Protein AF-0000000074344058 (afdb_homodimer)

InterPro domains:
  IPR011335 Restriction endonuclease type II-like [SSF52980] (66-265)
  IPR011604 PD-(D/E)XK endonuclease-like domain superfamily [G3DSA:3.90.320.10] (66-268)
  IPR017482 Lambda-type exonuclease [TIGR03033] (66-222)
  IPR019080 YqaJ viral recombinase [PF09588] (71-211)
  IPR051703 NF-kappa-B Signaling Regulator [PTHR46609] (38-300)

Sequence (620 aa):
MANACITTLRSIPHKRPTFHFKKQKTFQLNFFKSLHDAQSTSLASHSQKPLTFTLKSQLSPSDAPSQRSEEWFALRRDKLTTSTFSTALGFWKGDRRYELWREKVFLSDTGPTIAPASMQAMEWGVNNEAKAIETYKSVTGREVSSLGFATHSETKYDWVGASPDGLLGSVPNLGILEVKCPYNKGKPELALPWTNMPYYYMPQVQGQMEIMDRDWVDLYCWTLNGSTIFRVCRDRGYWDLIHGILREFWWENVVPAREALAIGSEEEVKKYEPTSIHKQTGLVIRKSMELASGSKLLCREIAGHVEFFRMANACITTLRSIPHKRPTFHFKKQKTFQLNFFKSLHDAQSTSLASHSQKPLTFTLKSQLSPSDAPSQRSEEWFALRRDKLTTSTFSTALGFWKGDRRYELWREKVFLSDTGPTIAPASMQAMEWGVNNEAKAIETYKSVTGREVSSLGFATHSETKYDWVGASPDGLLGSVPNLGILEVKCPYNKGKPELALPWTNMPYYYMPQVQGQMEIMDRDWVDLYCWTLNGSTIFRVCRDRGYWDLIHGILREFWWENVVPAREALAIGSEEEVKKYEPTSIHKQTGLVIRKSMELASGSKLLCREIAGHVEFFR

Foldseek 3Di:
DDDDCPDDPDDDDDDDDDPDDDDDDDDDDDDDDDDDDDDPPPPVPPPPPPPPPPVPLPPPLVPFDAAPDPVLVVLPLQAAEQVCLLQCQLVDDDCSVLVVLCCSAVVDDDDPPDDPLVVVFVVQCVVCLVVQVVVVCVQVVWDWAAGHKFAASDPVRRRYIYGFSTWTDDPPQIETEHEHEGCPSVPLVPDDEDPFFDLSCQSSRLVVCRRNVHFWYWYWYDGPFWIWTWIAGHDVVLCVVSVVSSCCSCVQARVVLNVCVVVPNNVVSVVRRDDSHDPCSVVSSVVSVVRRRVIDTQWITGPRDIDGDD/DDDDPPPPDDDDDDDPPPDDDDDDDDPDPDDDDDPDDDDPPVPPPPPPPPPPCPVPQPPPLVPFDAAPDPVLVVLPLQAAEQVCLLQCQLVDDDCSVLVVLCCSAVVDDDDPPDDPLVVVFVVQCVVCLVVQVVVVCVQVVWDWAAGHKFAASDPVRRRYIYGFSTWTDDPPQIETEHEHEGCPSVPLVPDDEDPFFDLSCVSSRLVVCRRNVHFWYWYWYDGPFWIWTWIAGHDVVLCVVSVVSSCCSCVQARVVLNVCVVVPNNVVNVVRRDDSHDPCSVVSSVVSVVRRRVIDTQWITGPRDIDGDD

pLDDT: mean 77.15, std 28.72, range [15.04, 98.75]

Structure (mmCIF, N/CA/C/O backbone):
data_AF-0000000074344058-model_v1
#
loop_
_entity.id
_entity.type
_entity.pdbx_description
1 polymer 'Restriction endonuclease, type II-like superfamily protein'
#
loop_
_atom_site.group_PDB
_atom_site.id
_atom_site.type_symbol
_atom_site.label_atom_id
_atom_site.label_alt_id
_atom_site.label_comp_id
_atom_site.label_asym_id
_atom_site.label_entity_id
_atom_site.label_seq_id
_atom_site.pdbx_PDB_ins_code
_atom_site.Cartn_x
_atom_site.Cartn_y
_atom_site.Cartn_z
_atom_site.occupancy
_atom_site.B_iso_or_equiv
_atom_site.auth_seq_id
_atom_site.auth_comp_id
_atom_site.auth_asym_id
_atom_site.auth_atom_id
_atom_site.pdbx_PDB_model_num
ATOM 1 N N . MET A 1 1 ? 44.878 12.292 -34.451 1 18.34 1 MET A N 1
ATOM 2 C CA . MET A 1 1 ? 45.223 13.621 -34.946 1 18.34 1 MET A CA 1
ATOM 3 C C . MET A 1 1 ? 43.975 14.482 -35.108 1 18.34 1 MET A C 1
ATOM 5 O O . MET A 1 1 ? 44.051 15.606 -35.609 1 18.34 1 MET A O 1
ATOM 9 N N . ALA A 1 2 ? 42.728 13.895 -35.134 1 18.69 2 ALA A N 1
ATOM 10 C CA . ALA A 1 2 ? 41.764 14.697 -35.882 1 18.69 2 ALA A CA 1
ATOM 11 C C . ALA A 1 2 ? 41.572 16.067 -35.237 1 18.69 2 ALA A C 1
ATOM 13 O O . ALA A 1 2 ? 41.878 16.252 -34.057 1 18.69 2 ALA A O 1
ATOM 14 N N . ASN A 1 3 ? 40.761 16.895 -36.013 1 18.1 3 ASN A N 1
ATOM 15 C CA . ASN A 1 3 ? 40.447 18.256 -36.436 1 18.1 3 ASN A CA 1
ATOM 16 C C . ASN A 1 3 ? 39.685 19.017 -35.355 1 18.1 3 ASN A C 1
ATOM 18 O O . ASN A 1 3 ? 38.828 18.448 -34.676 1 18.1 3 ASN A O 1
ATOM 22 N N . ALA A 1 4 ? 40.078 20.317 -35.085 1 19.55 4 ALA A N 1
ATOM 23 C CA . ALA A 1 4 ? 40.151 21.585 -34.364 1 19.55 4 ALA A CA 1
ATOM 24 C C . ALA A 1 4 ? 38.878 22.403 -34.563 1 19.55 4 ALA A C 1
ATOM 26 O O . ALA A 1 4 ? 38.84 23.592 -34.24 1 19.55 4 ALA A O 1
ATOM 27 N N . CYS A 1 5 ? 37.643 21.744 -34.891 1 18.83 5 CYS A N 1
ATOM 28 C CA . CYS A 1 5 ? 36.773 22.703 -35.563 1 18.83 5 CYS A CA 1
ATOM 29 C C . CYS A 1 5 ? 36.374 23.831 -34.619 1 18.83 5 CYS A C 1
ATOM 31 O O . CYS A 1 5 ? 35.726 23.593 -33.599 1 18.83 5 CYS A O 1
ATOM 33 N N . ILE A 1 6 ? 36.988 25.062 -34.692 1 18.71 6 ILE A N 1
ATOM 34 C CA . ILE A 1 6 ? 37.085 26.333 -33.981 1 18.71 6 ILE A CA 1
ATOM 35 C C . ILE A 1 6 ? 35.843 27.177 -34.26 1 18.71 6 ILE A C 1
ATOM 37 O O . ILE A 1 6 ? 35.842 28.387 -34.024 1 18.71 6 ILE A O 1
ATOM 41 N N . THR A 1 7 ? 34.608 26.553 -34.561 1 17.91 7 THR A N 1
ATOM 42 C CA . THR A 1 7 ? 33.783 27.547 -35.239 1 17.91 7 THR A CA 1
ATOM 43 C C . THR A 1 7 ? 33.549 28.758 -34.34 1 17.91 7 THR A C 1
ATOM 45 O O . THR A 1 7 ? 33.299 28.61 -33.142 1 17.91 7 THR A O 1
ATOM 48 N N . THR A 1 8 ? 33.689 29.982 -34.884 1 17.56 8 THR A N 1
ATOM 49 C CA . THR A 1 8 ? 33.87 31.411 -34.653 1 17.56 8 THR A CA 1
ATOM 50 C C . THR A 1 8 ? 32.537 32.079 -34.325 1 17.56 8 THR A C 1
ATOM 52 O O . THR A 1 8 ? 32.476 33.296 -34.137 1 17.56 8 THR A O 1
ATOM 55 N N . LEU A 1 9 ? 31.446 31.398 -33.892 1 19.05 9 LEU A N 1
ATOM 56 C CA . LEU A 1 9 ? 30.284 32.236 -34.166 1 19.05 9 LEU A CA 1
ATOM 57 C C . LEU A 1 9 ? 30.445 33.613 -33.531 1 19.05 9 LEU A C 1
ATOM 59 O O . LEU A 1 9 ? 30.933 33.728 -32.404 1 19.05 9 LEU A O 1
ATOM 63 N N . ARG A 1 10 ? 30.047 34.606 -34.346 1 16.41 10 ARG A N 1
ATOM 64 C CA . ARG A 1 10 ? 30.07 36.054 -34.523 1 16.41 10 ARG A CA 1
ATOM 65 C C . ARG A 1 10 ? 29.312 36.755 -33.402 1 16.41 10 ARG A C 1
ATOM 67 O O . ARG A 1 10 ? 28.372 36.194 -32.835 1 16.41 10 ARG A O 1
ATOM 74 N N . SER A 1 11 ? 29.624 38.109 -33.119 1 16.96 11 SER A N 1
ATOM 75 C CA . SER A 1 11 ? 29.749 39.157 -32.111 1 16.96 11 SER A CA 1
ATOM 76 C C . SER A 1 11 ? 28.468 39.977 -32.005 1 16.96 11 SER A C 1
ATOM 78 O O . SER A 1 11 ? 28.312 40.779 -31.081 1 16.96 11 SER A O 1
ATOM 80 N N . ILE A 1 12 ? 27.234 39.533 -32.612 1 18.64 12 ILE A N 1
ATOM 81 C CA . ILE A 1 12 ? 26.662 40.821 -32.989 1 18.64 12 ILE A CA 1
ATOM 82 C C . ILE A 1 12 ? 26.446 41.675 -31.741 1 18.64 12 ILE A C 1
ATOM 84 O O . ILE A 1 12 ? 26.048 41.163 -30.692 1 18.64 12 ILE A O 1
ATOM 88 N N . PRO A 1 13 ? 26.158 43.016 -32.113 1 16.94 13 PRO A N 1
ATOM 89 C CA . PRO A 1 13 ? 26.463 44.31 -31.499 1 16.94 13 PRO A CA 1
ATOM 90 C C . PRO A 1 13 ? 25.543 44.637 -30.325 1 16.94 13 PRO A C 1
ATOM 92 O O . PRO A 1 13 ? 24.562 43.928 -30.088 1 16.94 13 PRO A O 1
ATOM 95 N N . HIS A 1 14 ? 24.936 45.879 -30.394 1 15.71 14 HIS A N 1
ATOM 96 C CA . HIS A 1 14 ? 25.256 47.124 -29.703 1 15.71 14 HIS A CA 1
ATOM 97 C C . HIS A 1 14 ? 24.227 47.434 -28.621 1 15.71 14 HIS A C 1
ATOM 99 O O . HIS A 1 14 ? 24.588 47.691 -27.471 1 15.71 14 HIS A O 1
ATOM 105 N N . LYS A 1 15 ? 22.933 47.873 -29.111 1 16.17 15 LYS A N 1
ATOM 106 C CA . LYS A 1 15 ? 22.572 49.251 -28.789 1 16.17 15 LYS A CA 1
ATOM 107 C C . LYS A 1 15 ? 21.937 49.343 -27.405 1 16.17 15 LYS A C 1
ATOM 109 O O . LYS A 1 15 ? 21.017 48.587 -27.086 1 16.17 15 LYS A O 1
ATOM 114 N N . ARG A 1 16 ? 22.394 50.323 -26.544 1 17.18 16 ARG A N 1
ATOM 115 C CA . ARG A 1 16 ? 22.398 50.6 -25.111 1 17.18 16 ARG A CA 1
ATOM 116 C C . ARG A 1 16 ? 21.078 51.224 -24.671 1 17.18 16 ARG A C 1
ATOM 118 O O . ARG A 1 16 ? 20.609 50.977 -23.558 1 17.18 16 ARG A O 1
ATOM 125 N N . PRO A 1 17 ? 20.19 51.942 -25.609 1 17.76 17 PRO A N 1
ATOM 126 C CA . PRO A 1 17 ? 20.227 53.319 -25.111 1 17.76 17 PRO A CA 1
ATOM 127 C C . PRO A 1 17 ? 19.507 53.483 -23.775 1 17.76 17 PRO A C 1
ATOM 129 O O . PRO A 1 17 ? 18.826 52.56 -23.319 1 17.76 17 PRO A O 1
ATOM 132 N N . THR A 1 18 ? 18.455 54.555 -23.767 1 16.47 18 THR A N 1
ATOM 133 C CA . THR A 1 18 ? 18.285 55.86 -23.137 1 16.47 18 THR A CA 1
ATOM 134 C C . THR A 1 18 ? 17.341 55.765 -21.942 1 16.47 18 THR A C 1
ATOM 136 O O . THR A 1 18 ? 16.267 55.167 -22.039 1 16.47 18 THR A O 1
ATOM 139 N N . PHE A 1 19 ? 17.787 56.106 -20.715 1 17.81 19 PHE A N 1
ATOM 140 C CA . PHE A 1 19 ? 17.407 56.095 -19.307 1 17.81 19 PHE A CA 1
ATOM 141 C C . PHE A 1 19 ? 16.401 57.199 -19.009 1 17.81 19 PHE A C 1
ATOM 143 O O . PHE A 1 19 ? 15.964 57.356 -17.867 1 17.81 19 PHE A O 1
ATOM 150 N N . HIS A 1 20 ? 15.708 57.803 -19.999 1 16.42 20 HIS A N 1
ATOM 151 C CA . HIS A 1 20 ? 15.408 59.16 -19.556 1 16.42 20 HIS A CA 1
ATOM 152 C C . HIS A 1 20 ? 14.565 59.151 -18.285 1 16.42 20 HIS A C 1
ATOM 154 O O . HIS A 1 20 ? 13.829 58.195 -18.03 1 16.42 20 HIS A O 1
ATOM 160 N N . PHE A 1 21 ? 14.677 60.377 -17.444 1 15.61 21 PHE A N 1
ATOM 161 C CA . PHE A 1 21 ? 14.767 61.013 -16.135 1 15.61 21 PHE A CA 1
ATOM 162 C C . PHE A 1 21 ? 13.38 61.236 -15.544 1 15.61 21 PHE A C 1
ATOM 164 O O . PHE A 1 21 ? 13.123 60.87 -14.396 1 15.61 21 PHE A O 1
ATOM 171 N N . LYS A 1 22 ? 12.609 62.275 -16.149 1 16.04 22 LYS A N 1
ATOM 172 C CA . LYS A 1 22 ? 12.472 63.522 -15.402 1 16.04 22 LYS A CA 1
ATOM 173 C C . LYS A 1 22 ? 11.244 63.487 -14.496 1 16.04 22 LYS A C 1
ATOM 175 O O . LYS A 1 22 ? 11.021 64.41 -13.709 1 16.04 22 LYS A O 1
ATOM 180 N N . LYS A 1 23 ? 10.317 62.568 -14.458 1 17.45 23 LYS A N 1
ATOM 181 C CA . LYS A 1 23 ? 9.081 63.304 -14.207 1 17.45 23 LYS A CA 1
ATOM 182 C C . LYS A 1 23 ? 9.04 63.84 -12.779 1 17.45 23 LYS A C 1
ATOM 184 O O . LYS A 1 23 ? 9.148 63.073 -11.82 1 17.45 23 LYS A O 1
ATOM 189 N N . GLN A 1 24 ? 9.209 65.158 -12.609 1 16.38 24 GLN A N 1
ATOM 190 C CA . GLN A 1 24 ? 9.349 66.048 -11.461 1 16.38 24 GLN A CA 1
ATOM 191 C C . GLN A 1 24 ? 8.051 66.125 -10.663 1 16.38 24 GLN A C 1
ATOM 193 O O . GLN A 1 24 ? 8.047 66.576 -9.516 1 16.38 24 GLN A O 1
ATOM 198 N N . LYS A 1 25 ? 6.899 65.894 -11.181 1 18.42 25 LYS A N 1
ATOM 199 C CA . LYS A 1 25 ? 5.956 66.909 -10.719 1 18.42 25 LYS A CA 1
ATOM 200 C C . LYS A 1 25 ? 5.753 66.825 -9.209 1 18.42 25 LYS A C 1
ATOM 202 O O . LYS A 1 25 ? 5.399 65.769 -8.683 1 18.42 25 LYS A O 1
ATOM 207 N N . THR A 1 26 ? 6.152 67.866 -8.45 1 16.56 26 THR A N 1
ATOM 208 C CA . THR A 1 26 ? 6.387 68.252 -7.063 1 16.56 26 THR A CA 1
ATOM 209 C C . THR A 1 26 ? 5.071 68.325 -6.292 1 16.56 26 THR A C 1
ATOM 211 O O . THR A 1 26 ? 5.006 67.93 -5.126 1 16.56 26 THR A O 1
ATOM 214 N N . PHE A 1 27 ? 3.998 68.998 -6.867 1 15.88 27 PHE A N 1
ATOM 215 C CA . PHE A 1 27 ? 3.596 70.159 -6.082 1 15.88 27 PHE A CA 1
ATOM 216 C C . PHE A 1 27 ? 3.072 69.734 -4.716 1 15.88 27 PHE A C 1
ATOM 218 O O . PHE A 1 27 ? 2.716 68.571 -4.516 1 15.88 27 PHE A O 1
ATOM 225 N N . GLN A 1 28 ? 1.839 70.367 -4.323 1 16.17 28 GLN A N 1
ATOM 226 C CA . GLN A 1 28 ? 1.479 71.358 -3.315 1 16.17 28 GLN A CA 1
ATOM 227 C C . GLN A 1 28 ? 0.996 70.687 -2.032 1 16.17 28 GLN A C 1
ATOM 229 O O . GLN A 1 28 ? 0.279 69.685 -2.081 1 16.17 28 GLN A O 1
ATOM 234 N N . LEU A 1 29 ? 1.221 71.351 -0.89 1 15.81 29 LEU A N 1
ATOM 235 C CA . LEU A 1 29 ? 1.558 71.292 0.528 1 15.81 29 LEU A CA 1
ATOM 236 C C . LEU A 1 29 ? 0.325 70.976 1.367 1 15.81 29 LEU A C 1
ATOM 238 O O . LEU A 1 29 ? 0.351 70.065 2.198 1 15.81 29 LEU A O 1
ATOM 242 N N . ASN A 1 30 ? -0.511 72.062 1.791 1 15.98 30 ASN A N 1
ATOM 243 C CA . ASN A 1 30 ? -0.362 72.563 3.153 1 15.98 30 ASN A CA 1
ATOM 244 C C . ASN A 1 30 ? -1.349 71.895 4.107 1 15.98 30 ASN A C 1
ATOM 246 O O . ASN A 1 30 ? -0.975 71.488 5.208 1 15.98 30 ASN A O 1
ATOM 250 N N . PHE A 1 31 ? -2.706 72.286 3.99 1 18.56 31 PHE A N 1
ATOM 251 C CA . PHE A 1 31 ? -3.362 72.985 5.09 1 18.56 31 PHE A CA 1
ATOM 252 C C . PHE A 1 31 ? -3.706 72.019 6.217 1 18.56 31 PHE A C 1
ATOM 254 O O . PHE A 1 31 ? -4.267 70.949 5.974 1 18.56 31 PHE A O 1
ATOM 261 N N . PHE A 1 32 ? -3.321 72.339 7.53 1 17.6 32 PHE A N 1
ATOM 262 C CA . PHE A 1 32 ? -3.084 71.83 8.875 1 17.6 32 PHE A CA 1
ATOM 263 C C . PHE A 1 32 ? -4.4 71.616 9.613 1 17.6 32 PHE A C 1
ATOM 265 O O . PHE A 1 32 ? -4.409 71.159 10.758 1 17.6 32 PHE A O 1
ATOM 272 N N . LYS A 1 33 ? -5.551 72.016 9.082 1 19.62 33 LYS A N 1
ATOM 273 C CA . LYS A 1 33 ? -6.311 72.541 10.213 1 19.62 33 LYS A CA 1
ATOM 274 C C . LYS A 1 33 ? -6.47 71.488 11.306 1 19.62 33 LYS A C 1
ATOM 276 O O . LYS A 1 33 ? -6.775 70.329 11.019 1 19.62 33 LYS A O 1
ATOM 281 N N . SER A 1 34 ? -6.231 71.84 12.674 1 17.32 34 SER A N 1
ATOM 282 C CA . SER A 1 34 ? -5.885 71.349 14.004 1 17.32 34 SER A CA 1
ATOM 283 C C . SER A 1 34 ? -7.03 70.547 14.613 1 17.32 34 SER A C 1
ATOM 285 O O . SER A 1 34 ? -6.813 69.469 15.17 1 17.32 34 SER A O 1
ATOM 287 N N . LEU A 1 35 ? -8.271 71.125 14.759 1 20.23 35 LEU A N 1
ATOM 288 C CA . LEU A 1 35 ? -8.734 71.266 16.135 1 20.23 35 LEU A CA 1
ATOM 289 C C . LEU A 1 35 ? -9.028 69.903 16.753 1 20.23 35 LEU A C 1
ATOM 291 O O . LEU A 1 35 ? -9.402 68.964 16.046 1 20.23 35 LEU A O 1
ATOM 295 N N . HIS A 1 36 ? -8.879 69.769 18.206 1 18.52 36 HIS A N 1
ATOM 296 C CA . HIS A 1 36 ? -8.514 68.976 19.374 1 18.52 36 HIS A CA 1
ATOM 297 C C . HIS A 1 36 ? -9.641 68.029 19.771 1 18.52 36 HIS A C 1
ATOM 299 O O . HIS A 1 36 ? -9.414 66.832 19.965 1 18.52 36 HIS A O 1
ATOM 305 N N . ASP A 1 37 ? -10.727 68.57 20.358 1 21.77 37 ASP A N 1
ATOM 306 C CA . ASP A 1 37 ? -10.959 68.283 21.77 1 21.77 37 ASP A CA 1
ATOM 307 C C . ASP A 1 37 ? -11.776 67.005 21.944 1 21.77 37 ASP A C 1
ATOM 309 O O . ASP A 1 37 ? -12.116 66.626 23.067 1 21.77 37 ASP A O 1
ATOM 313 N N . ALA A 1 38 ? -12.294 66.418 20.954 1 21.2 38 ALA A N 1
ATOM 314 C CA . ALA A 1 38 ? -13.528 65.772 21.391 1 21.2 38 ALA A CA 1
ATOM 315 C C . ALA A 1 38 ? -13.249 64.723 22.463 1 21.2 38 ALA A C 1
ATOM 317 O O . ALA A 1 38 ? -12.223 64.039 22.419 1 21.2 38 ALA A O 1
ATOM 318 N N . GLN A 1 39 ? -14.065 64.757 23.594 1 24.3 39 GLN A N 1
ATOM 319 C CA . GLN A 1 39 ? -14.256 64.105 24.885 1 24.3 39 GLN A CA 1
ATOM 320 C C . GLN A 1 39 ? -14.345 62.59 24.728 1 24.3 39 GLN A C 1
ATOM 322 O O . GLN A 1 39 ? -15.088 62.091 23.881 1 24.3 39 GLN A O 1
ATOM 327 N N . SER A 1 40 ? -13.278 61.855 25.1 1 22.46 40 SER A N 1
ATOM 328 C CA . SER A 1 40 ? -13.049 60.414 25.083 1 22.46 40 SER A CA 1
ATOM 329 C C . SER A 1 40 ? -14.039 59.687 25.987 1 22.46 40 SER A C 1
ATOM 331 O O . SER A 1 40 ? -13.961 59.792 27.213 1 22.46 40 SER A O 1
ATOM 333 N N . THR A 1 41 ? -15.367 59.879 25.74 1 25.51 41 THR A N 1
ATOM 334 C CA . THR A 1 41 ? -16.162 59.084 26.67 1 25.51 41 THR A CA 1
ATOM 335 C C . THR A 1 41 ? -15.678 57.637 26.695 1 25.51 41 THR A C 1
ATOM 337 O O . THR A 1 41 ? -15.445 57.036 25.644 1 25.51 41 THR A O 1
ATOM 340 N N . SER A 1 42 ? -14.964 57.27 27.775 1 23.47 42 SER A N 1
ATOM 341 C CA . SER A 1 42 ? -14.395 55.984 28.166 1 23.47 42 SER A CA 1
ATOM 342 C C . SER A 1 42 ? -15.45 54.884 28.145 1 23.47 42 SER A C 1
ATOM 344 O O . SER A 1 42 ? -16.385 54.898 28.948 1 23.47 42 SER A O 1
ATOM 346 N N . LEU A 1 43 ? -16.153 54.648 26.998 1 25.47 43 LEU A N 1
ATOM 347 C CA . LEU A 1 43 ? -17.047 53.51 27.181 1 25.47 43 LEU A CA 1
ATOM 348 C C . LEU A 1 43 ? -16.277 52.283 27.656 1 25.47 43 LEU A C 1
ATOM 350 O O . LEU A 1 43 ? -15.307 51.868 27.017 1 25.47 43 LEU A O 1
ATOM 354 N N . ALA A 1 44 ? -16.277 52.041 28.995 1 28.09 44 ALA A N 1
ATOM 355 C CA . ALA A 1 44 ? -15.793 50.832 29.657 1 28.09 44 ALA A CA 1
ATOM 356 C C . ALA A 1 44 ? -16.315 49.579 28.96 1 28.09 44 ALA A C 1
ATOM 358 O O . ALA A 1 44 ? -17.524 49.337 28.927 1 28.09 44 ALA A O 1
ATOM 359 N N . SER A 1 45 ? -15.728 49.303 27.765 1 28.39 45 SER A N 1
ATOM 360 C CA . SER A 1 45 ? -16.105 48.043 27.133 1 28.39 45 SER A CA 1
ATOM 361 C C . SER A 1 45 ? -15.942 46.871 28.095 1 28.39 45 SER A C 1
ATOM 363 O O . SER A 1 45 ? -14.873 46.685 28.679 1 28.39 45 SER A O 1
ATOM 365 N N . HIS A 1 46 ? -16.976 46.582 28.785 1 31.78 46 HIS A N 1
ATOM 366 C CA . HIS A 1 46 ? -17.039 45.331 29.532 1 31.78 46 HIS A CA 1
ATOM 367 C C . HIS A 1 46 ? -16.557 44.158 28.685 1 31.78 46 HIS A C 1
ATOM 369 O O . HIS A 1 46 ? -17.075 43.922 27.591 1 31.78 46 HIS A O 1
ATOM 375 N N . SER A 1 47 ? -15.298 43.899 28.821 1 28.86 47 SER A N 1
ATOM 376 C CA . SER A 1 47 ? -14.688 42.72 28.216 1 28.86 47 SER A CA 1
ATOM 377 C C . SER A 1 47 ? -15.436 41.449 28.603 1 28.86 47 SER A C 1
ATOM 379 O O . SER A 1 47 ? -15.47 41.075 29.777 1 28.86 47 SER A O 1
ATOM 381 N N . GLN A 1 48 ? -16.624 41.221 28.115 1 29.79 48 GLN A N 1
ATOM 382 C CA . GLN A 1 48 ? -17.143 39.868 28.292 1 29.79 48 GLN A CA 1
ATOM 383 C C . GLN A 1 48 ? -16.071 38.825 27.99 1 29.79 48 GLN A C 1
ATOM 385 O O . GLN A 1 48 ? -15.383 38.91 26.971 1 29.79 48 GLN A O 1
ATOM 390 N N . LYS A 1 49 ? -15.631 38.2 29.109 1 33 49 LYS A N 1
ATOM 391 C CA . LYS A 1 49 ? -14.725 37.063 28.979 1 33 49 LYS A CA 1
ATOM 392 C C . LYS A 1 49 ? -15.235 36.069 27.939 1 33 49 LYS A C 1
ATOM 394 O O . LYS A 1 49 ? -16.395 35.653 27.986 1 33 49 LYS A O 1
ATOM 399 N N . PRO A 1 50 ? -14.62 36.194 26.768 1 30.8 50 PRO A N 1
ATOM 400 C CA . PRO A 1 50 ? -15.072 35.127 25.872 1 30.8 50 PRO A CA 1
ATOM 401 C C . PRO A 1 50 ? -15.127 33.764 26.558 1 30.8 50 PRO A C 1
ATOM 403 O O . PRO A 1 50 ? -14.234 33.426 27.34 1 30.8 50 PRO A O 1
ATOM 406 N N . LEU A 1 51 ? -16.305 33.298 26.912 1 31.49 51 LEU A N 1
ATOM 407 C CA . LEU A 1 51 ? -16.448 31.897 27.294 1 31.49 51 LEU A CA 1
ATOM 408 C C . LEU A 1 51 ? -15.64 30.996 26.366 1 31.49 51 LEU A C 1
ATOM 410 O O . LEU A 1 51 ? -15.963 30.866 25.183 1 31.49 51 LEU A O 1
ATOM 414 N N . THR A 1 52 ? -14.373 31.007 26.634 1 30.7 52 THR A N 1
ATOM 415 C CA . THR A 1 52 ? -13.621 29.962 25.948 1 30.7 52 THR A CA 1
ATOM 416 C C . THR A 1 52 ? -14.281 28.601 26.149 1 30.7 52 THR A C 1
ATOM 418 O O . THR A 1 52 ? -14.294 28.07 27.261 1 30.7 52 THR A O 1
ATOM 421 N N . PHE A 1 53 ? -15.429 28.378 25.597 1 29.81 53 PHE A N 1
ATOM 422 C CA . PHE A 1 53 ? -15.842 26.986 25.458 1 29.81 53 PHE A CA 1
ATOM 423 C C . PHE A 1 53 ? -14.667 26.113 25.035 1 29.81 53 PHE A C 1
ATOM 425 O O . PHE A 1 53 ? -14.223 26.173 23.886 1 29.81 53 PHE A O 1
ATOM 432 N N . THR A 1 54 ? -13.794 25.941 25.99 1 33.06 54 THR A N 1
ATOM 433 C CA . THR A 1 54 ? -12.878 24.835 25.737 1 33.06 54 THR A CA 1
ATOM 434 C C . THR A 1 54 ? -13.645 23.574 25.349 1 33.06 54 THR A C 1
ATOM 436 O O . THR A 1 54 ? -14.335 22.98 26.18 1 33.06 54 THR A O 1
ATOM 439 N N . LEU A 1 55 ? -14.356 23.617 24.315 1 30.35 55 LEU A N 1
ATOM 440 C CA . LEU A 1 55 ? -14.839 22.336 23.812 1 30.35 55 LEU A CA 1
ATOM 441 C C . LEU A 1 55 ? -13.759 21.265 23.925 1 30.35 55 LEU A C 1
ATOM 443 O O . LEU A 1 55 ? -12.718 21.356 23.271 1 30.35 55 LEU A O 1
ATOM 447 N N . LYS A 1 56 ? -13.745 20.658 25.121 1 34.22 56 LYS A N 1
ATOM 448 C CA . LYS A 1 56 ? -12.949 19.455 25.348 1 34.22 56 LYS A CA 1
ATOM 449 C C . LYS A 1 56 ? -13.135 18.451 24.214 1 34.22 56 LYS A C 1
ATOM 451 O O . LYS A 1 56 ? -14.261 18.052 23.91 1 34.22 56 LYS A O 1
ATOM 456 N N . SER A 1 57 ? -12.42 18.593 23.182 1 39.9 57 SER A N 1
ATOM 457 C CA . SER A 1 57 ? -12.348 17.375 22.381 1 39.9 57 SER A CA 1
ATOM 458 C C . SER A 1 57 ? -12.52 16.133 23.249 1 39.9 57 SER A C 1
ATOM 460 O O . SER A 1 57 ? -11.808 15.958 24.239 1 39.9 57 SER A O 1
ATOM 462 N N . GLN A 1 58 ? -13.642 15.78 23.658 1 42.22 58 GLN A N 1
ATOM 463 C CA . GLN A 1 58 ? -13.886 14.563 24.423 1 42.22 58 GLN A CA 1
ATOM 464 C C . GLN A 1 58 ? -13.194 13.362 23.784 1 42.22 58 GLN A C 1
ATOM 466 O O . GLN A 1 58 ? -13.825 12.588 23.062 1 42.22 58 GLN A O 1
ATOM 471 N N . LEU A 1 59 ? -11.999 13.511 23.248 1 44.58 59 LEU A N 1
ATOM 472 C CA . LEU A 1 59 ? -11.305 12.297 22.833 1 44.58 59 LEU A CA 1
ATOM 473 C C . LEU A 1 59 ? -11.101 11.356 24.016 1 44.58 59 LEU A C 1
ATOM 475 O O . LEU A 1 59 ? -10.342 11.665 24.937 1 44.58 59 LEU A O 1
ATOM 479 N N . SER A 1 60 ? -12.065 10.875 24.652 1 43.57 60 SER A N 1
ATOM 480 C CA . SER A 1 60 ? -11.631 9.866 25.613 1 43.57 60 SER A CA 1
ATOM 481 C C . SER A 1 60 ? -10.744 8.817 24.951 1 43.57 60 SER A C 1
ATOM 483 O O . SER A 1 60 ? -11.149 8.179 23.977 1 43.57 60 SER A O 1
ATOM 485 N N . PRO A 1 61 ? -9.413 8.996 24.91 1 50.24 61 PRO A N 1
ATOM 486 C CA . PRO A 1 61 ? -8.409 8.039 24.44 1 50.24 61 PRO A CA 1
ATOM 487 C C . PRO A 1 61 ? -8.86 6.588 24.593 1 50.24 61 PRO A C 1
ATOM 489 O O . PRO A 1 61 ? -8.513 5.739 23.767 1 50.24 61 PRO A O 1
ATOM 492 N N . SER A 1 62 ? -9.542 6.325 25.657 1 50.15 62 SER A N 1
ATOM 493 C CA . SER A 1 62 ? -9.785 4.95 26.078 1 50.15 62 SER A CA 1
ATOM 494 C C . SER A 1 62 ? -10.666 4.211 25.075 1 50.15 62 SER A C 1
ATOM 496 O O . SER A 1 62 ? -10.548 2.995 24.915 1 50.15 62 SER A O 1
ATOM 498 N N . ASP A 1 63 ? -11.414 4.965 24.162 1 62.42 63 ASP A N 1
ATOM 499 C CA . ASP A 1 63 ? -12.408 4.225 23.391 1 62.42 63 ASP A CA 1
ATOM 500 C C . ASP A 1 63 ? -12.028 4.17 21.913 1 62.42 63 ASP A C 1
ATOM 502 O O . ASP A 1 63 ? -12.743 3.574 21.105 1 62.42 63 ASP A O 1
ATOM 506 N N . ALA A 1 64 ? -10.797 4.726 21.538 1 77.19 64 ALA A N 1
ATOM 507 C CA . ALA A 1 64 ? -10.452 4.724 20.119 1 77.19 64 ALA A CA 1
ATOM 508 C C . ALA A 1 64 ? -9.867 3.379 19.699 1 77.19 64 ALA A C 1
ATOM 510 O O . ALA A 1 64 ? -9.068 2.787 20.428 1 77.19 64 ALA A O 1
ATOM 511 N N . PRO A 1 65 ? -10.313 2.94 18.597 1 84.14 65 PRO A N 1
ATOM 512 C CA . PRO A 1 65 ? -9.759 1.664 18.137 1 84.14 65 PRO A CA 1
ATOM 513 C C . PRO A 1 65 ? -8.246 1.714 17.94 1 84.14 65 PRO A C 1
ATOM 515 O O . PRO A 1 65 ? -7.699 2.764 17.594 1 84.14 65 PRO A O 1
ATOM 518 N N . SER A 1 66 ? -7.637 0.585 18.264 1 86.71 66 SER A N 1
ATOM 519 C CA . SER A 1 66 ? -6.2 0.466 18.034 1 86.71 66 SER A CA 1
ATOM 520 C C . SER A 1 66 ? -5.867 0.582 16.55 1 86.71 66 SER A C 1
ATOM 522 O O . SER A 1 66 ? -6.659 0.177 15.697 1 86.71 66 SER A O 1
ATOM 524 N N . GLN A 1 67 ? -4.656 1.115 16.245 1 88.2 67 GLN A N 1
ATOM 525 C CA . GLN A 1 67 ? -4.2 1.27 14.868 1 88.2 67 GLN A CA 1
ATOM 526 C C . GLN A 1 67 ? -4.144 -0.076 14.152 1 88.2 67 GLN A C 1
ATOM 528 O O . GLN A 1 67 ? -3.682 -1.068 14.72 1 88.2 67 GLN A O 1
ATOM 533 N N . ARG A 1 68 ? -4.767 -0.112 12.965 1 88.14 68 ARG A N 1
ATOM 534 C CA . ARG A 1 68 ? -4.708 -1.24 12.041 1 88.14 68 ARG A CA 1
ATOM 535 C C . ARG A 1 68 ? -5.558 -2.403 12.541 1 88.14 68 ARG A C 1
ATOM 537 O O . ARG A 1 68 ? -5.376 -3.543 12.108 1 88.14 68 ARG A O 1
ATOM 544 N N . SER A 1 69 ? -6.447 -2.076 13.56 1 89.2 69 SER A N 1
ATOM 545 C CA . SER A 1 69 ? -7.491 -3.027 13.928 1 89.2 69 SER A CA 1
ATOM 546 C C . SER A 1 69 ? -8.622 -3.029 12.905 1 89.2 69 SER A C 1
ATOM 548 O O . SER A 1 69 ? -8.691 -2.147 12.047 1 89.2 69 SER A O 1
ATOM 550 N N . GLU A 1 70 ? -9.463 -4.005 12.949 1 86.73 70 GLU A N 1
ATOM 551 C CA . GLU A 1 70 ? -10.634 -4.07 12.079 1 86.73 70 GLU A CA 1
ATOM 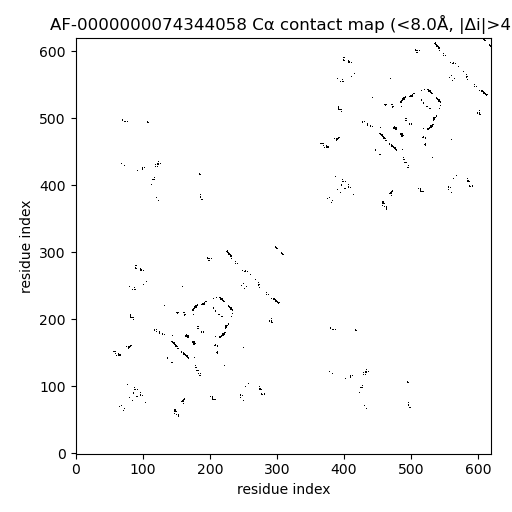552 C C . GLU A 1 70 ? -11.503 -2.825 12.231 1 86.73 70 GLU A C 1
ATOM 554 O O . GLU A 1 70 ? -11.954 -2.251 11.237 1 86.73 70 GLU A O 1
ATOM 559 N N . GLU A 1 71 ? -11.711 -2.464 13.447 1 88.61 71 GLU A N 1
ATOM 560 C CA . GLU A 1 71 ? -12.518 -1.279 13.722 1 88.61 71 GLU A CA 1
ATOM 561 C C . GLU A 1 71 ? -11.872 -0.024 13.143 1 88.61 71 GLU A C 1
ATOM 563 O O . GLU A 1 71 ? -12.567 0.867 12.65 1 88.61 71 GLU A O 1
ATOM 568 N N . TRP A 1 72 ? -10.596 0.069 13.217 1 90.56 72 TRP A N 1
ATOM 569 C CA . TRP A 1 72 ? -9.836 1.193 12.68 1 90.56 72 TRP A CA 1
ATOM 570 C C . TRP A 1 72 ? -10.061 1.334 11.178 1 90.56 72 TRP A C 1
ATOM 572 O O . TRP A 1 72 ? -10.339 2.43 10.686 1 90.56 72 TRP A O 1
ATOM 582 N N . PHE A 1 73 ? -10.055 0.25 10.47 1 88 73 PHE A N 1
ATOM 583 C CA . PHE A 1 73 ? -10.268 0.26 9.027 1 88 73 PHE A CA 1
ATOM 584 C C . PHE A 1 73 ? -11.694 0.682 8.694 1 88 73 PHE A C 1
ATOM 586 O O . PHE A 1 73 ? -11.917 1.445 7.752 1 88 73 PHE A O 1
ATOM 593 N N . ALA A 1 74 ? -12.603 0.215 9.435 1 85.81 74 ALA A N 1
ATOM 594 C CA . ALA A 1 74 ? -14.01 0.535 9.205 1 85.81 74 ALA A CA 1
ATOM 595 C C . ALA A 1 74 ? -14.274 2.025 9.406 1 85.81 74 ALA A C 1
ATOM 597 O O . ALA A 1 74 ? -14.985 2.648 8.614 1 85.81 74 ALA A O 1
ATOM 598 N N . LEU A 1 75 ? -13.71 2.567 10.437 1 85.97 75 LEU A N 1
ATOM 599 C CA . LEU A 1 75 ? -13.905 3.978 10.751 1 85.97 75 LEU A CA 1
ATOM 600 C C . LEU A 1 75 ? -13.314 4.864 9.66 1 85.97 75 LEU A C 1
ATOM 602 O O . LEU A 1 75 ? -13.892 5.897 9.313 1 85.97 75 LEU A O 1
ATOM 606 N N . ARG A 1 76 ? -12.233 4.477 9.123 1 86.85 76 ARG A N 1
ATOM 607 C CA . ARG A 1 76 ? -11.513 5.282 8.141 1 86.85 76 ARG A CA 1
ATOM 608 C C . ARG A 1 76 ? -12.245 5.296 6.803 1 86.85 76 ARG A C 1
ATOM 610 O O . ARG A 1 76 ? -12.165 6.274 6.057 1 86.85 76 ARG A O 1
ATOM 617 N N . ARG A 1 77 ? -12.968 4.335 6.533 1 83.72 77 ARG A N 1
ATOM 618 C CA . ARG A 1 77 ? -13.701 4.219 5.276 1 83.72 77 ARG A CA 1
ATOM 619 C C . ARG A 1 77 ? -14.796 5.276 5.181 1 83.72 77 ARG A C 1
ATOM 621 O O . ARG A 1 77 ? -15.051 5.819 4.104 1 83.72 77 ARG A O 1
ATOM 628 N N . ASP A 1 78 ? -15.353 5.611 6.258 1 85.78 78 ASP A N 1
ATOM 629 C CA . ASP A 1 78 ? -16.532 6.471 6.267 1 85.78 78 ASP A CA 1
ATOM 630 C C . ASP A 1 78 ? -16.157 7.916 6.587 1 85.78 78 ASP A C 1
ATOM 632 O O . ASP A 1 78 ? -17.027 8.74 6.876 1 85.78 78 ASP A O 1
ATOM 636 N N . LYS A 1 79 ? -14.849 8.129 6.536 1 91.41 79 LYS A N 1
ATOM 637 C CA . LYS A 1 79 ? -14.38 9.477 6.843 1 91.41 79 LYS A CA 1
ATOM 638 C C . LYS A 1 79 ? -13.313 9.927 5.85 1 91.41 79 LYS A C 1
ATOM 640 O O . LYS A 1 79 ? -12.645 9.097 5.229 1 91.41 79 LYS A O 1
ATOM 645 N N . LEU A 1 80 ? -13.278 11.162 5.637 1 94.21 80 LEU A N 1
ATOM 646 C CA . LEU A 1 80 ? -12.113 11.719 4.959 1 94.21 80 LEU A CA 1
ATOM 647 C C . LEU A 1 80 ? -10.929 11.83 5.915 1 94.21 80 LEU A C 1
ATOM 649 O O . LEU A 1 80 ? -10.965 12.614 6.866 1 94.21 80 LEU A O 1
ATOM 653 N N . THR A 1 81 ? -9.947 11.042 5.768 1 93.5 81 THR A N 1
ATOM 654 C CA . THR A 1 81 ? -8.821 10.98 6.692 1 93.5 81 THR A CA 1
ATOM 655 C C . THR A 1 81 ? -7.756 12.007 6.318 1 93.5 81 THR A C 1
ATOM 657 O O . THR A 1 81 ? -7.597 12.343 5.142 1 93.5 81 THR A O 1
ATOM 660 N N . THR A 1 82 ? -6.992 12.419 7.287 1 96.05 82 THR A N 1
ATOM 661 C CA . THR A 1 82 ? -6.06 13.523 7.088 1 96.05 82 THR A CA 1
ATOM 662 C C . THR A 1 82 ? -4.989 13.15 6.067 1 96.05 82 THR A C 1
ATOM 664 O O . THR A 1 82 ? -4.497 14.009 5.333 1 96.05 82 THR A O 1
ATOM 667 N N . SER A 1 83 ? -4.615 11.878 5.977 1 93.06 83 SER A N 1
ATOM 668 C CA . SER A 1 83 ? -3.594 11.431 5.035 1 93.06 83 SER A CA 1
ATOM 669 C C . SER A 1 83 ? -4.048 11.628 3.592 1 93.06 83 SER A C 1
ATOM 671 O O . SER A 1 83 ? -3.237 11.566 2.666 1 93.06 83 SER A O 1
ATOM 673 N N . THR A 1 84 ? -5.323 11.923 3.353 1 93.48 84 THR A N 1
ATOM 674 C CA . THR A 1 84 ? -5.833 12.058 1.993 1 93.48 84 THR A CA 1
ATOM 675 C C . THR A 1 84 ? -6.15 13.516 1.677 1 93.48 84 THR A C 1
ATOM 677 O O . THR A 1 84 ? -6.634 13.829 0.587 1 93.48 84 THR A O 1
ATOM 680 N N . PHE A 1 85 ? -5.919 14.379 2.615 1 96.78 85 PHE A N 1
ATOM 681 C CA . PHE A 1 85 ? -6.313 15.772 2.434 1 96.78 85 PHE A CA 1
ATOM 682 C C . PHE A 1 85 ? -5.639 16.37 1.205 1 96.78 85 PHE A C 1
ATOM 684 O O . PHE A 1 85 ? -6.296 17.011 0.381 1 96.78 85 PHE A O 1
ATOM 691 N N . SER A 1 86 ? -4.334 16.147 0.997 1 96.33 86 SER A N 1
ATOM 692 C CA . SER A 1 86 ? -3.643 16.709 -0.159 1 96.33 86 SER A CA 1
ATOM 693 C C . SER A 1 86 ? -4.263 16.221 -1.464 1 96.33 86 SER A C 1
ATOM 695 O O . SER A 1 86 ? -4.36 16.978 -2.432 1 96.33 86 SER A O 1
ATOM 697 N N . THR A 1 87 ? -4.713 15.042 -1.45 1 93.65 87 THR A N 1
ATOM 698 C CA . THR A 1 87 ? -5.365 14.487 -2.632 1 93.65 87 THR A CA 1
ATOM 699 C C . THR A 1 87 ? -6.716 15.156 -2.868 1 93.65 87 THR A C 1
ATOM 701 O O . THR A 1 87 ? -7.024 15.565 -3.99 1 93.65 87 THR A O 1
ATOM 704 N N . ALA A 1 88 ? -7.479 15.292 -1.862 1 96.35 88 ALA A N 1
ATOM 705 C CA . ALA A 1 88 ? -8.796 15.915 -1.968 1 96.35 88 ALA A CA 1
ATOM 706 C C . ALA A 1 88 ? -8.679 17.373 -2.401 1 96.35 88 ALA A C 1
ATOM 708 O O . ALA A 1 88 ? -9.581 17.909 -3.05 1 96.35 88 ALA A O 1
ATOM 709 N N . LEU A 1 89 ? -7.562 17.955 -2.045 1 97.79 89 LEU A N 1
ATOM 710 C CA . LEU A 1 89 ? -7.335 19.364 -2.346 1 97.79 89 LEU A CA 1
ATOM 711 C C . LEU A 1 89 ? -6.836 19.542 -3.777 1 97.79 89 LEU A C 1
ATOM 713 O O . LEU A 1 89 ? -6.773 20.665 -4.282 1 97.79 89 LEU A O 1
ATOM 717 N N . GLY A 1 90 ? -6.39 18.449 -4.422 1 95.6 90 GLY A N 1
ATOM 718 C CA . GLY A 1 90 ? -5.958 18.52 -5.809 1 95.6 90 GLY A CA 1
ATOM 719 C C . GLY A 1 90 ? -4.481 18.831 -5.959 1 95.6 90 GLY A C 1
ATOM 720 O O . GLY A 1 90 ? -4.073 19.482 -6.923 1 95.6 90 GLY A O 1
ATOM 721 N N . PHE A 1 91 ? -3.664 18.397 -4.986 1 94.65 91 PHE A N 1
ATOM 722 C CA . PHE A 1 91 ? -2.235 18.687 -5.013 1 94.65 91 PHE A CA 1
ATOM 723 C C . PHE A 1 91 ? -1.551 17.935 -6.148 1 94.65 91 PHE A C 1
ATOM 725 O O . PHE A 1 91 ? -0.452 18.301 -6.568 1 94.65 91 PHE A O 1
ATOM 732 N N . TRP A 1 92 ? -2.199 16.895 -6.562 1 88.28 92 TRP A N 1
ATOM 733 C CA . TRP A 1 92 ? -1.506 15.977 -7.46 1 88.28 92 TRP A CA 1
ATOM 734 C C . TRP A 1 92 ? -2.093 16.045 -8.866 1 88.28 92 TRP A C 1
ATOM 736 O O . TRP A 1 92 ? -3.302 16.223 -9.033 1 88.28 92 TRP A O 1
ATOM 746 N N . LYS A 1 93 ? -1.256 15.788 -9.786 1 82.37 93 LYS A N 1
ATOM 747 C CA . LYS A 1 93 ? -1.691 15.807 -11.179 1 82.37 93 LYS A CA 1
ATOM 748 C C . LYS A 1 93 ? -2.471 14.542 -11.528 1 82.37 93 LYS A C 1
ATOM 750 O O . LYS A 1 93 ? -2.356 13.526 -10.84 1 82.37 93 LYS A O 1
ATOM 755 N N . GLY A 1 94 ? -3.267 14.75 -12.547 1 82.67 94 GLY A N 1
ATOM 756 C CA . GLY A 1 94 ? -3.968 13.58 -13.051 1 82.67 94 GLY A CA 1
ATOM 757 C C . GLY A 1 94 ? -5.324 13.372 -12.404 1 82.67 94 GLY A C 1
ATOM 758 O O . GLY A 1 94 ? -6.052 14.334 -12.153 1 82.67 94 GLY A O 1
ATOM 759 N N . ASP A 1 95 ? -5.669 12.073 -12.155 1 83.45 95 ASP A N 1
ATOM 760 C CA . ASP A 1 95 ? -7.032 11.75 -11.744 1 83.45 95 ASP A CA 1
ATOM 761 C C . ASP A 1 95 ? -7.078 11.326 -10.278 1 83.45 95 ASP A C 1
ATOM 763 O O . ASP A 1 95 ? -8 10.623 -9.858 1 83.45 95 ASP A O 1
ATOM 767 N N . ARG A 1 96 ? -6.152 11.805 -9.48 1 86.25 96 ARG A N 1
ATOM 768 C CA . ARG A 1 96 ? -6.057 11.317 -8.108 1 86.25 96 ARG A CA 1
ATOM 769 C C . ARG A 1 96 ? -7.237 11.8 -7.271 1 86.25 96 ARG A C 1
ATOM 771 O O . ARG A 1 96 ? -7.727 11.076 -6.402 1 86.25 96 ARG A O 1
ATOM 778 N N . ARG A 1 97 ? -7.589 13.021 -7.498 1 92.12 97 ARG A N 1
ATOM 779 C CA . ARG A 1 97 ? -8.747 13.551 -6.786 1 92.12 97 ARG A CA 1
ATOM 780 C C . ARG A 1 97 ? -10.008 12.766 -7.131 1 92.12 97 ARG A C 1
ATOM 782 O O . ARG A 1 97 ? -10.799 12.431 -6.246 1 92.12 97 ARG A O 1
ATOM 789 N N . TYR A 1 98 ? -10.161 12.418 -8.373 1 91.39 98 TYR A N 1
ATOM 790 C CA . TYR A 1 98 ? -11.276 11.598 -8.833 1 91.39 98 TYR A CA 1
ATOM 791 C C . TYR A 1 98 ? -11.198 10.193 -8.248 1 91.39 98 TYR A C 1
ATOM 793 O O . TYR A 1 98 ? -12.215 9.626 -7.842 1 91.39 98 TYR A O 1
ATOM 801 N N . GLU A 1 99 ? -10.043 9.618 -8.21 1 85.2 99 GLU A N 1
ATOM 802 C CA . GLU A 1 99 ? -9.861 8.272 -7.676 1 85.2 99 GLU A CA 1
ATOM 803 C C . GLU A 1 99 ? -10.245 8.207 -6.2 1 85.2 99 GLU A C 1
ATOM 805 O O . GLU A 1 99 ? -10.847 7.228 -5.753 1 85.2 99 GLU A O 1
ATOM 810 N N . LEU A 1 100 ? -9.828 9.205 -5.494 1 89.69 100 LEU A N 1
ATOM 811 C CA . LEU A 1 100 ? -10.23 9.265 -4.093 1 89.69 100 LEU A CA 1
ATOM 812 C C . LEU A 1 100 ? -11.748 9.335 -3.966 1 89.69 100 LEU A C 1
ATOM 814 O O . LEU A 1 100 ? -12.338 8.635 -3.14 1 89.69 100 LEU A O 1
ATOM 818 N N . TRP A 1 101 ? -12.358 10.187 -4.785 1 93.1 101 TRP A N 1
ATOM 819 C CA . TRP A 1 101 ? -13.812 10.302 -4.808 1 93.1 101 TRP A CA 1
ATOM 820 C C . TRP A 1 101 ? -14.46 8.953 -5.1 1 93.1 101 TRP A C 1
ATOM 822 O O . TRP A 1 101 ? -15.389 8.54 -4.402 1 93.1 101 TRP A O 1
ATOM 832 N N . ARG A 1 102 ? -13.979 8.318 -6.083 1 88.93 102 ARG A N 1
ATOM 833 C CA . ARG A 1 102 ? -14.526 7.018 -6.457 1 88.93 102 ARG A CA 1
ATOM 834 C C . ARG A 1 102 ? -14.421 6.027 -5.303 1 88.93 102 ARG A C 1
ATOM 836 O O . ARG A 1 102 ? -15.356 5.268 -5.043 1 88.93 102 ARG A O 1
ATOM 843 N N . GLU A 1 103 ? -13.337 6.044 -4.701 1 84.64 103 GLU A N 1
ATOM 844 C CA . GLU A 1 103 ? -13.106 5.154 -3.567 1 84.64 103 GLU A CA 1
ATOM 845 C C . GLU A 1 103 ? -14.125 5.398 -2.457 1 84.64 103 GLU A C 1
ATOM 847 O O . GLU A 1 103 ? -14.612 4.451 -1.836 1 84.64 103 GLU A O 1
ATOM 852 N N . LYS A 1 104 ? -14.36 6.604 -2.236 1 89.58 104 LYS A N 1
ATOM 853 C CA . LYS A 1 104 ? -15.262 6.963 -1.146 1 89.58 104 LYS A CA 1
ATOM 854 C C . LYS A 1 104 ? -16.717 6.714 -1.532 1 89.58 104 LYS A C 1
ATOM 856 O O . LYS A 1 104 ? -17.565 6.49 -0.666 1 89.58 104 LYS A O 1
ATOM 861 N N . VAL A 1 105 ? -16.957 6.684 -2.827 1 90.93 105 VAL A N 1
ATOM 862 C CA . VAL A 1 105 ? -18.334 6.556 -3.292 1 90.93 105 VAL A CA 1
ATOM 863 C C . VAL A 1 105 ? -18.673 5.082 -3.503 1 90.93 105 VAL A C 1
ATOM 865 O O . VAL A 1 105 ? -19.735 4.617 -3.082 1 90.93 105 VAL A O 1
ATOM 868 N N . PHE A 1 106 ? -17.845 4.268 -4.354 1 80.08 106 PHE A N 1
ATOM 869 C CA . PHE A 1 106 ? -18.191 2.928 -4.814 1 80.08 106 PHE A CA 1
ATOM 870 C C . PHE A 1 106 ? -17.663 1.872 -3.851 1 80.08 106 PHE A C 1
ATOM 872 O O . PHE A 1 106 ? -18.029 0.698 -3.946 1 80.08 106 PHE A O 1
ATOM 879 N N . LEU A 1 107 ? -17.301 1.981 -2.778 1 63.11 107 LEU A N 1
ATOM 880 C CA . LEU A 1 107 ? -16.714 1.077 -1.795 1 63.11 107 LEU A CA 1
ATOM 881 C C . LEU A 1 107 ? -16.296 -0.237 -2.447 1 63.11 107 LEU A C 1
ATOM 883 O O . LEU A 1 107 ? -15.457 -0.962 -1.908 1 63.11 107 LEU A O 1
ATOM 887 N N . SER A 1 108 ? -16.985 -0.973 -3.539 1 50.61 108 SER A N 1
ATOM 888 C CA . SER A 1 108 ? -16.917 -2.347 -4.025 1 50.61 108 SER A CA 1
ATOM 889 C C . SER A 1 108 ? -15.863 -2.497 -5.117 1 50.61 108 SER A C 1
ATOM 891 O O . SER A 1 108 ? -15.442 -3.612 -5.432 1 50.61 108 SER A O 1
ATOM 893 N N . ASP A 1 109 ? -15.648 -1.635 -5.977 1 47.33 109 ASP A N 1
ATOM 894 C CA . ASP A 1 109 ? -15.336 -2.124 -7.317 1 47.33 109 ASP A CA 1
ATOM 895 C C . ASP A 1 109 ? -14.042 -2.934 -7.318 1 47.33 109 ASP A C 1
ATOM 897 O O . ASP A 1 109 ? -13.51 -3.266 -6.257 1 47.33 109 ASP A O 1
ATOM 901 N N . THR A 1 110 ? -13.086 -2.694 -8.42 1 45.62 110 THR A N 1
ATOM 902 C CA . THR A 1 110 ? -12.305 -3.579 -9.277 1 45.62 110 THR A CA 1
ATOM 903 C C . THR A 1 110 ? -11.045 -4.053 -8.559 1 45.62 110 THR A C 1
ATOM 905 O O . THR A 1 110 ? -10.591 -3.417 -7.606 1 45.62 110 THR A O 1
ATOM 908 N N . GLY A 1 111 ? -10.755 -5.271 -8.673 1 49.35 111 GLY A N 1
ATOM 909 C CA . GLY A 1 111 ? -9.514 -5.942 -8.32 1 49.35 111 GLY A CA 1
ATOM 910 C C . GLY A 1 111 ? -8.366 -4.982 -8.073 1 49.35 111 GLY A C 1
ATOM 911 O O . GLY A 1 111 ? -8.215 -3.99 -8.788 1 49.35 111 GLY A O 1
ATOM 912 N N . PRO A 1 112 ? -7.91 -4.883 -6.856 1 49.01 112 PRO A N 1
ATOM 913 C CA . PRO A 1 112 ? -6.901 -3.959 -6.333 1 49.01 112 PRO A CA 1
ATOM 914 C C . PRO A 1 112 ? -5.773 -3.692 -7.327 1 49.01 112 PRO A C 1
ATOM 916 O O . PRO A 1 112 ? -5.041 -4.613 -7.698 1 49.01 112 PRO A O 1
ATOM 919 N N . THR A 1 113 ? -5.998 -3.054 -8.587 1 51.27 113 THR A N 1
ATOM 920 C CA . THR A 1 113 ? -4.749 -2.872 -9.319 1 51.27 113 THR A CA 1
ATOM 921 C C . THR A 1 113 ? -3.896 -1.785 -8.672 1 51.27 113 THR A C 1
ATOM 923 O O . THR A 1 113 ? -4.285 -0.615 -8.649 1 51.27 113 THR A O 1
ATOM 926 N N . ILE A 1 114 ? -3.187 -2.067 -7.454 1 55.84 114 ILE A N 1
ATOM 927 C CA . ILE A 1 114 ? -2.248 -1.133 -6.843 1 55.84 114 ILE A CA 1
ATOM 928 C C . ILE A 1 114 ? -0.96 -1.085 -7.662 1 55.84 114 ILE A C 1
ATOM 930 O O . ILE A 1 114 ? -0.441 -2.125 -8.076 1 55.84 114 ILE A O 1
ATOM 934 N N . ALA A 1 115 ? -0.657 0.16 -8.013 1 61.77 115 ALA A N 1
ATOM 935 C CA . ALA A 1 115 ? 0.678 0.289 -8.591 1 61.77 115 ALA A CA 1
ATOM 936 C C . ALA A 1 115 ? 1.726 -0.376 -7.704 1 61.77 115 ALA A C 1
ATOM 938 O O . ALA A 1 115 ? 1.735 -0.178 -6.487 1 61.77 115 ALA A O 1
ATOM 939 N N . PRO A 1 116 ? 2.546 -1.239 -8.184 1 63.33 116 PRO A N 1
ATOM 940 C CA . PRO A 1 116 ? 3.518 -2.024 -7.42 1 63.33 116 PRO A CA 1
ATOM 941 C C . PRO A 1 116 ? 4.435 -1.155 -6.562 1 63.33 116 PRO A C 1
ATOM 943 O O . PRO A 1 116 ? 4.723 -1.501 -5.413 1 63.33 116 PRO A O 1
ATOM 946 N N . ALA A 1 117 ? 4.849 0.016 -7.085 1 64.49 117 ALA A N 1
ATOM 947 C CA . ALA A 1 117 ? 5.768 0.876 -6.344 1 64.49 117 ALA A CA 1
ATOM 948 C C . ALA A 1 117 ? 5.107 1.43 -5.085 1 64.49 117 ALA A C 1
ATOM 950 O O . ALA A 1 117 ? 5.737 1.503 -4.027 1 64.49 117 ALA A O 1
ATOM 951 N N . SER A 1 118 ? 3.847 1.751 -5.245 1 72.48 118 SER A N 1
ATOM 952 C CA . SER A 1 118 ? 3.104 2.284 -4.107 1 72.48 118 SER A CA 1
ATOM 953 C C . SER A 1 118 ? 2.91 1.225 -3.028 1 72.48 118 SER A C 1
ATOM 955 O O . SER A 1 118 ? 2.984 1.526 -1.835 1 72.48 118 SER A O 1
ATOM 957 N N . MET A 1 119 ? 2.871 0.075 -3.463 1 76.86 119 MET A N 1
ATOM 958 C CA . MET A 1 119 ? 2.708 -1.028 -2.52 1 76.86 119 MET A CA 1
ATOM 959 C C . MET A 1 119 ? 3.985 -1.252 -1.718 1 76.86 119 MET A C 1
ATOM 961 O O . MET A 1 119 ? 3.933 -1.458 -0.504 1 76.86 119 MET A O 1
ATOM 965 N N . GLN A 1 120 ? 5.147 -1.191 -2.403 1 82.99 120 GLN A N 1
ATOM 966 C CA . GLN A 1 120 ? 6.423 -1.402 -1.727 1 82.99 120 GLN A CA 1
ATOM 967 C C . GLN A 1 120 ? 6.724 -0.267 -0.752 1 82.99 120 GLN A C 1
ATOM 969 O O . GLN A 1 120 ? 7.257 -0.5 0.334 1 82.99 120 GLN A O 1
ATOM 974 N N . ALA A 1 121 ? 6.405 0.951 -1.169 1 86.71 121 ALA A N 1
ATOM 975 C CA . ALA A 1 121 ? 6.613 2.099 -0.29 1 86.71 121 ALA A CA 1
ATOM 976 C C . ALA A 1 121 ? 5.767 1.981 0.975 1 86.71 121 ALA A C 1
ATOM 978 O O . ALA A 1 121 ? 6.252 2.24 2.079 1 86.71 121 ALA A O 1
ATOM 979 N N . MET A 1 122 ? 4.537 1.577 0.8 1 86.58 122 MET A N 1
ATOM 980 C CA . MET A 1 122 ? 3.65 1.397 1.946 1 86.58 122 MET A CA 1
ATOM 981 C C . MET A 1 122 ? 4.151 0.276 2.851 1 86.58 122 MET A C 1
ATOM 983 O O . MET A 1 122 ? 4.164 0.42 4.075 1 86.58 122 MET A O 1
ATOM 987 N N . GLU A 1 123 ? 4.578 -0.791 2.233 1 87.84 123 GLU A N 1
ATOM 988 C CA . GLU A 1 123 ? 5.119 -1.903 3.009 1 87.84 123 GLU A CA 1
ATOM 989 C C . GLU A 1 123 ? 6.346 -1.473 3.807 1 87.84 123 GLU A C 1
ATOM 991 O O . GLU A 1 123 ? 6.484 -1.824 4.981 1 87.84 123 GLU A O 1
ATOM 996 N N . TRP A 1 124 ? 7.209 -0.743 3.152 1 91.73 124 TRP A N 1
ATOM 997 C CA . TRP A 1 124 ? 8.396 -0.208 3.81 1 91.73 124 TRP A CA 1
ATOM 998 C C . TRP A 1 124 ? 8.013 0.647 5.014 1 91.73 124 TRP A C 1
ATOM 1000 O O . TRP A 1 124 ? 8.556 0.471 6.107 1 91.73 124 TRP A O 1
ATOM 1010 N N . GLY A 1 125 ? 7.039 1.539 4.832 1 92.16 125 GLY A N 1
ATOM 1011 C CA . GLY A 1 125 ? 6.598 2.436 5.889 1 92.16 125 GLY A CA 1
ATOM 1012 C C . GLY A 1 125 ? 6.015 1.707 7.085 1 92.16 125 GLY A C 1
ATOM 1013 O O . GLY A 1 125 ? 6.374 1.995 8.229 1 92.16 125 GLY A O 1
ATOM 1014 N N . VAL A 1 126 ? 5.172 0.813 6.852 1 89.41 126 VAL A N 1
ATOM 1015 C CA . VAL A 1 126 ? 4.506 0.055 7.906 1 89.41 126 VAL A CA 1
ATOM 1016 C C . VAL A 1 126 ? 5.532 -0.772 8.676 1 89.41 126 VAL A C 1
ATOM 1018 O O . VAL A 1 126 ? 5.507 -0.815 9.908 1 89.41 126 VAL A O 1
ATOM 1021 N N . ASN A 1 127 ? 6.49 -1.336 7.947 1 90.87 127 ASN A N 1
ATOM 1022 C CA . ASN A 1 127 ? 7.479 -2.228 8.544 1 90.87 127 ASN A CA 1
ATOM 1023 C C . ASN A 1 127 ? 8.459 -1.464 9.431 1 90.87 127 ASN A C 1
ATOM 1025 O O . ASN A 1 127 ? 9.002 -2.022 10.386 1 90.87 127 ASN A O 1
ATOM 1029 N N . ASN A 1 128 ? 8.668 -0.212 9.178 1 95.39 128 ASN A N 1
ATOM 1030 C CA . ASN A 1 128 ? 9.716 0.514 9.889 1 95.39 128 ASN A CA 1
ATOM 1031 C C . ASN A 1 128 ? 9.13 1.53 10.866 1 95.39 128 ASN A C 1
ATOM 1033 O O . ASN A 1 128 ? 9.869 2.2 11.588 1 95.39 128 ASN A O 1
ATOM 1037 N N . GLU A 1 129 ? 7.84 1.642 10.91 1 95 129 GLU A N 1
ATOM 1038 C CA . GLU A 1 129 ? 7.194 2.646 11.75 1 95 129 GLU A CA 1
ATOM 1039 C C . GLU A 1 129 ? 7.574 2.467 13.217 1 95 129 GLU A C 1
ATOM 1041 O O . GLU A 1 129 ? 7.949 3.43 13.889 1 95 129 GLU A O 1
ATOM 1046 N N . ALA A 1 130 ? 7.512 1.286 13.747 1 95.34 130 ALA A N 1
ATOM 1047 C CA . ALA A 1 130 ? 7.838 1.029 15.148 1 95.34 130 ALA A CA 1
ATOM 1048 C C . ALA A 1 130 ? 9.294 1.379 15.445 1 95.34 130 ALA A C 1
ATOM 1050 O O . ALA A 1 130 ? 9.594 1.999 16.468 1 95.34 130 ALA A O 1
ATOM 1051 N N . LYS A 1 131 ? 10.169 0.949 14.543 1 96.76 131 LYS A N 1
ATOM 1052 C CA . LYS A 1 131 ? 11.582 1.284 14.69 1 96.76 131 LYS A CA 1
ATOM 1053 C C . LYS A 1 131 ? 11.792 2.795 14.688 1 96.76 131 LYS A C 1
ATOM 1055 O O . LYS A 1 131 ? 12.582 3.319 15.476 1 96.76 131 LYS A O 1
ATOM 1060 N N . ALA A 1 132 ? 11.1 3.453 13.813 1 98.04 132 ALA A N 1
ATOM 1061 C CA . ALA A 1 132 ? 11.195 4.908 13.732 1 98.04 132 ALA A CA 1
ATOM 1062 C C . ALA A 1 132 ? 10.755 5.56 15.039 1 98.04 132 ALA A C 1
ATOM 1064 O O . ALA A 1 132 ? 11.409 6.482 15.532 1 98.04 132 ALA A O 1
ATOM 1065 N N . ILE A 1 133 ? 9.67 5.124 15.623 1 98.08 133 ILE A N 1
ATOM 1066 C CA . ILE A 1 133 ? 9.156 5.68 16.87 1 98.08 133 ILE A CA 1
ATOM 1067 C C . ILE A 1 133 ? 10.155 5.43 17.997 1 98.08 133 ILE A C 1
ATOM 1069 O O . ILE A 1 133 ? 10.414 6.317 18.814 1 98.08 133 ILE A O 1
ATOM 1073 N N . GLU A 1 134 ? 10.72 4.275 18.002 1 98 134 GLU A N 1
ATOM 1074 C CA . GLU A 1 134 ? 11.724 3.977 19.018 1 98 134 GLU A CA 1
ATOM 1075 C C . GLU A 1 134 ? 12.938 4.892 18.879 1 98 134 GLU A C 1
ATOM 1077 O O . GLU A 1 134 ? 13.491 5.354 19.879 1 98 134 GLU A O 1
ATOM 1082 N N . THR A 1 135 ? 13.336 5.098 17.701 1 97.8 135 THR A N 1
ATOM 1083 C CA . THR A 1 135 ? 14.45 6.01 17.47 1 97.8 135 THR A CA 1
ATOM 1084 C C . THR A 1 135 ? 14.095 7.423 17.924 1 97.8 135 THR A C 1
ATOM 1086 O O . THR A 1 135 ? 14.908 8.101 18.555 1 97.8 135 THR A O 1
ATOM 1089 N N . TYR A 1 136 ? 12.898 7.864 17.605 1 98.18 136 TYR A N 1
ATOM 1090 C CA . TYR A 1 136 ? 12.435 9.171 18.056 1 98.18 136 TYR A CA 1
ATOM 1091 C C . TYR A 1 136 ? 12.553 9.299 19.57 1 98.18 136 TYR A C 1
ATOM 1093 O O . TYR A 1 136 ? 13.059 10.304 20.076 1 98.18 136 TYR A O 1
ATOM 1101 N N . LYS A 1 137 ? 12.066 8.277 20.271 1 97.92 137 LYS A N 1
ATOM 1102 C CA . LYS A 1 137 ? 12.137 8.274 21.729 1 97.92 137 LYS A CA 1
ATOM 1103 C C . LYS A 1 137 ? 13.582 8.359 22.21 1 97.92 137 LYS A C 1
ATOM 1105 O O . LYS A 1 137 ? 13.891 9.113 23.136 1 97.92 137 LYS A O 1
ATOM 1110 N N . SER A 1 138 ? 14.395 7.643 21.565 1 96.82 138 SER A N 1
ATOM 1111 C CA . SER A 1 138 ? 15.798 7.591 21.963 1 96.82 138 SER A CA 1
ATOM 1112 C C . SER A 1 138 ? 16.49 8.93 21.726 1 96.82 138 SER A C 1
ATOM 1114 O O . SER A 1 138 ? 17.253 9.398 22.574 1 96.82 138 SER A O 1
ATOM 1116 N N . VAL A 1 139 ? 16.207 9.534 20.616 1 96.21 139 VAL A N 1
ATOM 1117 C CA . VAL A 1 139 ? 16.871 10.764 20.2 1 96.21 139 VAL A CA 1
ATOM 1118 C C . VAL A 1 139 ? 16.363 11.935 21.037 1 96.21 139 VAL A C 1
ATOM 1120 O O . VAL A 1 139 ? 17.137 12.818 21.415 1 96.21 139 VAL A O 1
ATOM 1123 N N . THR A 1 140 ? 15.129 11.97 21.366 1 95.8 140 THR A N 1
ATOM 1124 C CA . THR A 1 140 ? 14.532 13.145 21.99 1 95.8 140 THR A CA 1
ATOM 1125 C C . THR A 1 140 ? 14.394 12.947 23.497 1 95.8 140 THR A C 1
ATOM 1127 O O . THR A 1 140 ? 14.221 13.913 24.242 1 95.8 140 THR A O 1
ATOM 1130 N N . GLY A 1 141 ? 14.341 11.643 23.926 1 94.9 141 GLY A N 1
ATOM 1131 C CA . GLY A 1 141 ? 14.072 11.341 25.323 1 94.9 141 GLY A CA 1
ATOM 1132 C C . GLY A 1 141 ? 12.606 11.467 25.69 1 94.9 141 GLY A C 1
ATOM 1133 O O . GLY A 1 141 ? 12.246 11.392 26.867 1 94.9 141 GLY A O 1
ATOM 1134 N N . ARG A 1 142 ? 11.74 11.663 24.742 1 94.95 142 ARG A N 1
ATOM 1135 C CA . ARG A 1 142 ? 10.317 11.842 25.008 1 94.95 142 ARG A CA 1
ATOM 1136 C C . ARG A 1 142 ? 9.576 10.51 24.945 1 94.95 142 ARG A C 1
ATOM 1138 O O . ARG A 1 142 ? 9.961 9.615 24.19 1 94.95 142 ARG A O 1
ATOM 1145 N N . GLU A 1 143 ? 8.542 10.519 25.693 1 95.8 143 GLU A N 1
ATOM 1146 C CA . GLU A 1 143 ? 7.65 9.366 25.608 1 95.8 143 GLU A CA 1
ATOM 1147 C C . GLU A 1 143 ? 6.591 9.565 24.528 1 95.8 143 GLU A C 1
ATOM 1149 O O . GLU A 1 143 ? 6.161 10.692 24.274 1 95.8 143 GLU A O 1
ATOM 1154 N N . VAL A 1 144 ? 6.223 8.504 23.917 1 96.63 144 VAL A N 1
ATOM 1155 C CA . VAL A 1 144 ? 5.219 8.524 22.859 1 96.63 144 VAL A CA 1
ATOM 1156 C C . VAL A 1 144 ? 4.06 7.601 23.228 1 96.63 144 VAL A C 1
ATOM 1158 O O . VAL A 1 144 ? 4.263 6.414 23.491 1 96.63 144 VAL A O 1
ATOM 1161 N N . SER A 1 145 ? 2.886 8.149 23.338 1 93.92 145 SER A N 1
ATOM 1162 C CA . SER A 1 145 ? 1.701 7.326 23.558 1 93.92 145 SER A CA 1
ATOM 1163 C C . SER A 1 145 ? 0.961 7.064 22.251 1 93.92 145 SER A C 1
ATOM 1165 O O . SER A 1 145 ? 1.148 7.785 21.269 1 93.92 145 SER A O 1
ATOM 1167 N N . SER A 1 146 ? 0.211 6.025 22.205 1 90.92 146 SER A N 1
ATOM 1168 C CA . SER A 1 146 ? -0.473 5.608 20.984 1 90.92 146 SER A CA 1
ATOM 1169 C C . SER A 1 146 ? -1.948 5.991 21.019 1 90.92 146 SER A C 1
ATOM 1171 O O . SER A 1 146 ? -2.562 6.023 22.087 1 90.92 146 SER A O 1
ATOM 1173 N N . LEU A 1 147 ? -2.419 6.406 19.912 1 85.31 147 LEU A N 1
ATOM 1174 C CA . LEU A 1 147 ? -3.839 6.602 19.642 1 85.31 147 LEU A CA 1
ATOM 1175 C C . LEU A 1 147 ? -4.22 6.02 18.286 1 85.31 147 LEU A C 1
ATOM 1177 O O . LEU A 1 147 ? -3.535 6.258 17.288 1 85.31 147 LEU A O 1
ATOM 1181 N N . GLY A 1 148 ? -5.186 5.214 18.248 1 83.88 148 GLY A N 1
ATOM 1182 C CA . GLY A 1 148 ? -5.586 4.557 17.014 1 83.88 148 GLY A CA 1
ATOM 1183 C C . GLY A 1 148 ? -6.238 5.499 16.02 1 83.88 148 GLY A C 1
ATOM 1184 O O . GLY A 1 148 ? -5.682 5.765 14.952 1 83.88 148 GLY A O 1
ATOM 1185 N N . PHE A 1 149 ? -7.393 6.015 16.278 1 85 149 PHE A N 1
ATOM 1186 C CA . PHE A 1 149 ? -8.167 6.858 15.375 1 85 149 PHE A CA 1
ATOM 1187 C C . PHE A 1 149 ? -8.933 7.923 16.151 1 85 149 PHE A C 1
ATOM 1189 O O . PHE A 1 149 ? -9.54 7.63 17.183 1 85 149 PHE A O 1
ATOM 1196 N N . ALA A 1 150 ? -8.739 9.165 15.665 1 84.92 150 ALA A N 1
ATOM 1197 C CA . ALA A 1 150 ? -9.429 10.295 16.284 1 84.92 150 ALA A CA 1
ATOM 1198 C C . ALA A 1 150 ? -10.423 10.928 15.316 1 84.92 150 ALA A C 1
ATOM 1200 O O . ALA A 1 150 ? -10.17 10.994 14.111 1 84.92 150 ALA A O 1
ATOM 1201 N N . THR A 1 151 ? -11.526 11.22 15.85 1 78.52 151 THR A N 1
ATOM 1202 C CA . THR A 1 151 ? -12.505 12.013 15.115 1 78.52 151 THR A CA 1
ATOM 1203 C C . THR A 1 151 ? -12.708 13.372 15.779 1 78.52 151 THR A C 1
ATOM 1205 O O . THR A 1 151 ? -12.335 13.564 16.938 1 78.52 151 THR A O 1
ATOM 1208 N N . HIS A 1 152 ? -13.166 14.225 14.971 1 73.11 152 HIS A N 1
ATOM 1209 C CA . HIS A 1 152 ? -13.409 15.552 15.525 1 73.11 152 HIS A CA 1
ATOM 1210 C C . HIS A 1 152 ? -14.516 15.517 16.573 1 73.11 152 HIS A C 1
ATOM 1212 O O . HIS A 1 152 ? -15.497 14.785 16.423 1 73.11 152 HIS A O 1
ATOM 1218 N N . SER A 1 153 ? -14.315 16.165 17.625 1 64.36 153 SER A N 1
ATOM 1219 C CA . SER A 1 153 ? -15.241 16.147 18.753 1 64.36 153 SER A CA 1
ATOM 1220 C C . SER A 1 153 ? -16.588 16.752 18.372 1 64.36 153 SER A C 1
ATOM 1222 O O . SER A 1 153 ? -17.636 16.265 18.801 1 64.36 153 SER A O 1
ATOM 1224 N N . GLU A 1 154 ? -16.459 17.822 17.604 1 65.76 154 GLU A N 1
ATOM 1225 C CA . GLU A 1 154 ? -17.721 18.431 17.193 1 65.76 154 GLU A CA 1
ATOM 1226 C C . GLU A 1 154 ? -18.409 17.599 16.115 1 65.76 154 GLU A C 1
ATOM 1228 O O . GLU A 1 154 ? -17.779 17.206 15.13 1 65.76 154 GLU A O 1
ATOM 1233 N N . THR A 1 155 ? -19.513 17.303 16.382 1 58.22 155 THR A N 1
ATOM 1234 C CA . THR A 1 155 ? -20.333 16.47 15.509 1 58.22 155 THR A CA 1
ATOM 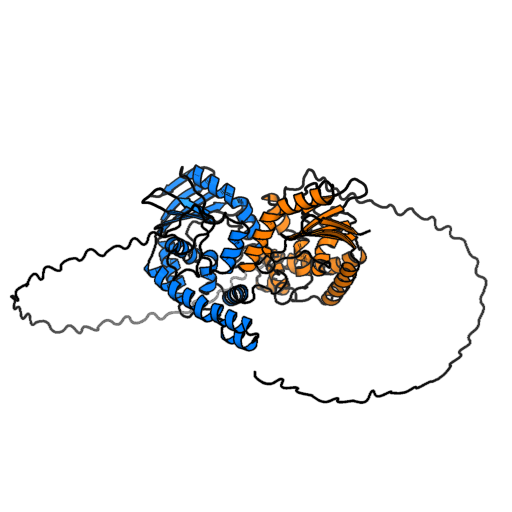1235 C C . THR A 1 155 ? -20.27 16.973 14.069 1 58.22 155 THR A C 1
ATOM 1237 O O . THR A 1 155 ? -20.316 16.179 13.127 1 58.22 155 THR A O 1
ATOM 1240 N N . LYS A 1 156 ? -20.049 18.315 13.993 1 62.23 156 LYS A N 1
ATOM 1241 C CA . LYS A 1 156 ? -20.072 18.898 12.655 1 62.23 156 LYS A CA 1
ATOM 1242 C C . LYS A 1 156 ? -18.866 18.444 11.837 1 62.23 156 LYS A C 1
ATOM 1244 O O . LYS A 1 156 ? -18.879 18.521 10.607 1 62.23 156 LYS A O 1
ATOM 1249 N N . TYR A 1 157 ? -17.953 17.884 12.464 1 71.81 157 TYR A N 1
ATOM 1250 C CA . TYR A 1 157 ? -16.753 17.453 11.755 1 71.81 157 TYR A CA 1
ATOM 1251 C C . TYR A 1 157 ? -16.617 15.935 11.786 1 71.81 157 TYR A C 1
ATOM 1253 O O . TYR A 1 157 ? -15.508 15.403 11.701 1 71.81 157 TYR A O 1
ATOM 1261 N N . ASP A 1 158 ? -17.766 15.303 11.931 1 83.58 158 ASP A N 1
ATOM 1262 C CA . ASP A 1 158 ? -17.746 13.853 12.095 1 83.58 158 ASP A CA 1
ATOM 1263 C C . ASP A 1 158 ? -17.397 13.156 10.782 1 83.58 158 ASP A C 1
ATOM 1265 O O . ASP A 1 158 ? -17.231 11.935 10.745 1 83.58 158 ASP A O 1
ATOM 1269 N N . TRP A 1 159 ? -17.128 13.923 9.748 1 92 159 TRP A N 1
ATOM 1270 C CA . TRP A 1 159 ? -16.839 13.36 8.433 1 92 159 TRP A CA 1
ATOM 1271 C C . TRP A 1 159 ? -15.336 13.324 8.175 1 92 159 TRP A C 1
ATOM 1273 O O . TRP A 1 159 ? -14.887 12.774 7.166 1 92 159 TRP A O 1
ATOM 1283 N N . VAL A 1 160 ? -14.568 13.879 9.125 1 94.46 160 VAL A N 1
ATOM 1284 C CA . VAL A 1 160 ? -13.115 13.841 8.997 1 94.46 160 VAL A CA 1
ATOM 1285 C C . VAL A 1 160 ? -12.519 12.988 10.115 1 94.46 160 VAL A C 1
ATOM 1287 O O . VAL A 1 160 ? -13.118 12.85 11.184 1 94.46 160 VAL A O 1
ATOM 1290 N N . GLY A 1 161 ? -11.377 12.354 9.875 1 93.39 161 GLY A N 1
ATOM 1291 C CA . GLY A 1 161 ? -10.683 11.531 10.852 1 93.39 161 GLY A CA 1
ATOM 1292 C C . GLY A 1 161 ? -9.173 11.628 10.75 1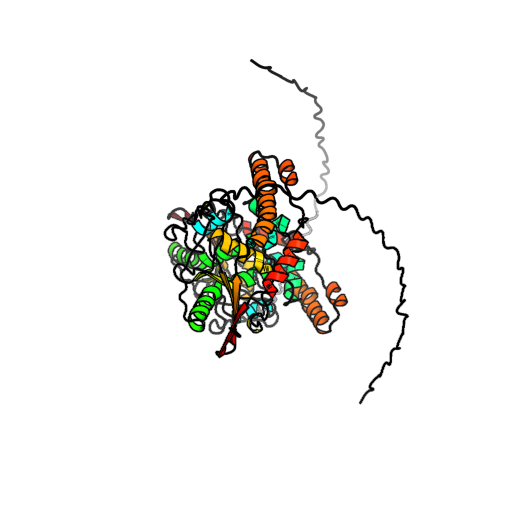 93.39 161 GLY A C 1
ATOM 1293 O O . GLY A 1 161 ? -8.639 12.005 9.705 1 93.39 161 GLY A O 1
ATOM 1294 N N . ALA A 1 162 ? -8.522 11.383 11.852 1 94.09 162 ALA A N 1
ATOM 1295 C CA . ALA A 1 162 ? -7.064 11.439 11.928 1 94.09 162 ALA A CA 1
ATOM 1296 C C . ALA A 1 162 ? -6.501 10.187 12.593 1 94.09 162 ALA A C 1
ATOM 1298 O O . ALA A 1 162 ? -7.085 9.667 13.547 1 94.09 162 ALA A O 1
ATOM 1299 N N . SER A 1 163 ? -5.383 9.728 12.102 1 92.69 163 SER A N 1
ATOM 1300 C CA . SER A 1 163 ? -4.631 8.616 12.675 1 92.69 163 SER A CA 1
ATOM 1301 C C . SER A 1 163 ? -3.177 9.003 12.924 1 92.69 163 SER A C 1
ATOM 1303 O O . SER A 1 163 ? -2.289 8.624 12.158 1 92.69 163 SER A O 1
ATOM 1305 N N . PRO A 1 164 ? -2.949 9.707 14.053 1 95.34 164 PRO A N 1
ATOM 1306 C CA . PRO A 1 164 ? -1.56 10.061 14.353 1 95.34 164 PRO A CA 1
ATOM 1307 C C . PRO A 1 164 ? -0.696 8.842 14.672 1 95.34 164 PRO A C 1
ATOM 1309 O O . PRO A 1 164 ? -1.215 7.809 15.101 1 95.34 164 PRO A O 1
ATOM 1312 N N . ASP A 1 165 ? 0.629 8.962 14.457 1 96.05 165 ASP A N 1
ATOM 1313 C CA . ASP A 1 165 ? 1.537 7.864 14.774 1 96.05 165 ASP A CA 1
ATOM 1314 C C . ASP A 1 165 ? 1.877 7.844 16.262 1 96.05 165 ASP A C 1
ATOM 1316 O O . ASP A 1 165 ? 2.376 6.842 16.777 1 96.05 165 ASP A O 1
ATOM 1320 N N . GLY A 1 166 ? 1.646 9.009 16.94 1 96.28 166 GLY A N 1
ATOM 1321 C CA . GLY A 1 166 ? 1.864 9.095 18.375 1 96.28 166 GLY A CA 1
ATOM 1322 C C . GLY A 1 166 ? 1.355 10.39 18.979 1 96.28 166 GLY A C 1
ATOM 1323 O O . GLY A 1 166 ? 1.046 11.339 18.256 1 96.28 166 GLY A O 1
ATOM 1324 N N . LEU A 1 167 ? 1.241 10.359 20.241 1 95.67 167 LEU A N 1
ATOM 1325 C CA . LEU A 1 167 ? 0.897 11.544 21.019 1 95.67 167 LEU A CA 1
ATOM 1326 C C . LEU A 1 167 ? 2.052 11.952 21.928 1 95.67 167 LEU A C 1
ATOM 1328 O O . LEU A 1 167 ? 2.725 11.095 22.505 1 95.67 167 LEU A O 1
ATOM 1332 N N . LEU A 1 168 ? 2.227 13.213 21.992 1 96.63 168 LEU A N 1
ATOM 1333 C CA . LEU A 1 168 ? 3.368 13.738 22.734 1 96.63 168 LEU A CA 1
ATOM 1334 C C . LEU A 1 168 ? 2.91 14.701 23.825 1 96.63 168 LEU A C 1
ATOM 1336 O O . LEU A 1 168 ? 1.914 15.408 23.657 1 96.63 168 LEU A O 1
ATOM 1340 N N . GLY A 1 169 ? 3.746 14.743 24.898 1 88.52 169 GLY A N 1
ATOM 1341 C CA . GLY A 1 169 ? 3.607 15.792 25.895 1 88.52 169 GLY A CA 1
ATOM 1342 C C . GLY A 1 169 ? 2.6 15.455 26.978 1 88.52 169 GLY A C 1
ATOM 1343 O O . GLY A 1 169 ? 2.104 14.328 27.044 1 88.52 169 GLY A O 1
ATOM 1344 N N . SER A 1 170 ? 2.543 16.35 27.9 1 81.04 170 SER A N 1
ATOM 1345 C CA . SER A 1 170 ? 1.575 16.33 28.991 1 81.04 170 SER A CA 1
ATOM 1346 C C . SER A 1 170 ? 0.761 17.619 29.033 1 81.04 170 SER A C 1
ATOM 1348 O O . SER A 1 170 ? 1.165 18.633 28.461 1 81.04 170 SER A O 1
ATOM 1350 N N . VAL A 1 171 ? -0.346 17.443 29.487 1 72.11 171 VAL A N 1
ATOM 1351 C CA . VAL A 1 171 ? -1.184 18.63 29.627 1 72.11 171 VAL A CA 1
ATOM 1352 C C . VAL A 1 171 ? -0.397 19.738 30.323 1 72.11 171 VAL A C 1
ATOM 1354 O O . VAL A 1 171 ? 0.306 19.486 31.304 1 72.11 171 VAL A O 1
ATOM 1357 N N . PRO A 1 172 ? -0.504 20.909 29.724 1 76.65 172 PRO A N 1
ATOM 1358 C CA . PRO A 1 172 ? -1.353 21.428 28.649 1 76.65 172 PRO A CA 1
ATOM 1359 C C . PRO A 1 172 ? -0.644 21.452 27.297 1 76.65 172 PRO A C 1
ATOM 1361 O O . PRO A 1 172 ? -1.217 21.904 26.303 1 76.65 172 PRO A O 1
ATOM 1364 N N . ASN A 1 173 ? 0.656 21.037 27.295 1 85.77 173 ASN A N 1
ATOM 1365 C CA . ASN A 1 173 ? 1.44 21.101 26.066 1 85.77 173 ASN A CA 1
ATOM 1366 C C . ASN A 1 173 ? 1.377 19.788 25.292 1 85.77 173 ASN A C 1
ATOM 1368 O O . ASN A 1 173 ? 2.344 19.023 25.279 1 85.77 173 ASN A O 1
ATOM 1372 N N . LEU A 1 174 ? 0.301 19.649 24.63 1 91.72 174 LEU A N 1
ATOM 1373 C CA . LEU A 1 174 ? 0.032 18.405 23.916 1 91.72 174 LEU A CA 1
ATOM 1374 C C . LEU A 1 174 ? 0.41 18.53 22.444 1 91.72 174 LEU A C 1
ATOM 1376 O O . LEU A 1 174 ? 0.125 19.549 21.81 1 91.72 174 LEU A O 1
ATOM 1380 N N . GLY A 1 175 ? 1.155 17.518 21.983 1 96.53 175 GLY A N 1
ATOM 1381 C CA . GLY A 1 175 ? 1.551 17.492 20.584 1 96.53 175 GLY A CA 1
ATOM 1382 C C . GLY A 1 175 ? 1.292 16.156 19.915 1 96.53 175 GLY A C 1
ATOM 1383 O O . GLY A 1 175 ? 0.701 15.258 20.518 1 96.53 175 GLY A O 1
ATOM 1384 N N . ILE A 1 176 ? 1.597 16.127 18.677 1 97.84 176 ILE A N 1
ATOM 1385 C CA . ILE A 1 176 ? 1.371 14.942 17.856 1 97.84 176 ILE A CA 1
ATOM 1386 C C . ILE A 1 176 ? 2.683 14.508 17.205 1 97.84 176 ILE A C 1
ATOM 1388 O O . ILE A 1 176 ? 3.491 15.348 16.802 1 97.84 176 ILE A O 1
ATOM 1392 N N . LEU A 1 177 ? 2.919 13.253 17.18 1 98.42 177 LEU A N 1
ATOM 1393 C CA . LEU A 1 177 ? 4.025 12.71 16.399 1 98.42 177 LEU A CA 1
ATOM 1394 C C . LEU A 1 177 ? 3.526 12.132 15.079 1 98.42 177 LEU A C 1
ATOM 1396 O O . LEU A 1 177 ? 2.606 11.311 15.064 1 98.42 177 LEU A O 1
ATOM 1400 N N . GLU A 1 178 ? 4.031 12.577 13.978 1 98.21 178 GLU A N 1
ATOM 1401 C CA . GLU A 1 178 ? 3.798 12.028 12.645 1 98.21 178 GLU A CA 1
ATOM 1402 C C . GLU A 1 178 ? 5.093 11.505 12.03 1 98.21 178 GLU A C 1
ATOM 1404 O O . GLU A 1 178 ? 6.046 12.263 11.838 1 98.21 178 GLU A O 1
ATOM 1409 N N . VAL A 1 179 ? 5.11 10.239 11.71 1 98 179 VAL A N 1
ATOM 1410 C CA . VAL A 1 179 ? 6.332 9.574 11.268 1 98 179 VAL A CA 1
ATOM 1411 C C . VAL A 1 179 ? 6.262 9.313 9.765 1 98 179 VAL A C 1
ATOM 1413 O O . VAL A 1 179 ? 5.226 8.888 9.249 1 98 179 VAL A O 1
ATOM 1416 N N . LYS A 1 180 ? 7.306 9.624 9.066 1 96.65 180 LYS A N 1
ATOM 1417 C CA . LYS A 1 180 ? 7.486 9.294 7.656 1 96.65 180 LYS A CA 1
ATOM 1418 C C . LYS A 1 180 ? 8.775 8.507 7.436 1 96.65 180 LYS A C 1
ATOM 1420 O O . LYS A 1 180 ? 9.845 8.919 7.888 1 96.65 180 LYS A O 1
ATOM 1425 N N . CYS A 1 181 ? 8.668 7.403 6.768 1 96.07 181 CYS A N 1
ATOM 1426 C CA . CYS A 1 181 ? 9.798 6.563 6.387 1 96.07 181 CYS A CA 1
ATOM 1427 C C . CYS A 1 181 ? 9.939 6.493 4.871 1 96.07 181 CYS A C 1
ATOM 1429 O O . CYS A 1 181 ? 9.512 5.52 4.248 1 96.07 181 CYS A O 1
ATOM 1431 N N . PRO A 1 182 ? 10.555 7.498 4.297 1 92.44 182 PRO A N 1
ATOM 1432 C CA . PRO A 1 182 ? 10.646 7.544 2.836 1 92.44 182 PRO A CA 1
ATOM 1433 C C . PRO A 1 182 ? 11.285 6.289 2.245 1 92.44 182 PRO A C 1
ATOM 1435 O O . PRO A 1 182 ? 12.24 5.753 2.814 1 92.44 182 PRO A O 1
ATOM 1438 N N . TYR A 1 183 ? 10.743 5.817 1.142 1 89.53 183 TYR A N 1
ATOM 1439 C CA . TYR A 1 183 ? 11.212 4.621 0.451 1 89.53 183 TYR A CA 1
ATOM 1440 C C . TYR A 1 183 ? 12.221 4.979 -0.633 1 89.53 183 TYR A C 1
ATOM 1442 O O . TYR A 1 183 ? 12.933 4.108 -1.14 1 89.53 183 TYR A O 1
ATOM 1450 N N . ASN A 1 184 ? 12.333 6.263 -0.887 1 86.93 184 ASN A N 1
ATOM 1451 C CA . ASN A 1 184 ? 13.323 6.833 -1.794 1 86.93 184 ASN A CA 1
ATOM 1452 C C . ASN A 1 184 ? 13.322 6.122 -3.144 1 86.93 184 ASN A C 1
ATOM 1454 O O . ASN A 1 184 ? 14.367 5.66 -3.608 1 86.93 184 ASN A O 1
ATOM 1458 N N . LYS A 1 185 ? 12.144 5.936 -3.739 1 78.32 185 LYS A N 1
ATOM 1459 C CA . LYS A 1 185 ? 11.97 5.361 -5.069 1 78.32 185 LYS A CA 1
ATOM 1460 C C . LYS A 1 185 ? 12.566 3.958 -5.144 1 78.32 185 LYS A C 1
ATOM 1462 O O . LYS A 1 185 ? 13.234 3.613 -6.121 1 78.32 185 LYS A O 1
ATOM 1467 N N . GLY A 1 186 ? 12.545 3.294 -4.027 1 80.42 186 GLY A N 1
ATOM 1468 C CA . GLY A 1 186 ? 12.985 1.909 -3.992 1 80.42 186 GLY A CA 1
ATOM 1469 C C . GLY A 1 186 ? 14.395 1.744 -3.458 1 80.42 186 GLY A C 1
ATOM 1470 O O . GLY A 1 186 ? 14.911 0.627 -3.385 1 80.42 186 GLY A O 1
ATOM 1471 N N . LYS A 1 187 ? 15.007 2.86 -3.123 1 85.79 187 LYS A N 1
ATOM 1472 C CA . LYS A 1 187 ? 16.366 2.801 -2.592 1 85.79 187 LYS A CA 1
ATOM 1473 C C . LYS A 1 187 ? 16.446 3.452 -1.214 1 85.79 187 LYS A C 1
ATOM 1475 O O . LYS A 1 187 ? 17.145 4.451 -1.033 1 85.79 187 LYS A O 1
ATOM 1480 N N . PRO A 1 188 ? 15.734 2.864 -0.334 1 88.33 188 PRO A N 1
ATOM 1481 C CA . PRO A 1 188 ? 15.71 3.469 1 1 88.33 188 PRO A CA 1
ATOM 1482 C C . PRO A 1 188 ? 17.095 3.544 1.638 1 88.33 188 PRO A C 1
ATOM 1484 O O . PRO A 1 188 ? 17.338 4.395 2.498 1 88.33 188 PRO A O 1
ATOM 1487 N N . GLU A 1 189 ? 18.027 2.694 1.211 1 89.81 189 GLU A N 1
ATOM 1488 C CA . GLU A 1 189 ? 19.383 2.696 1.752 1 89.81 189 GLU A CA 1
ATOM 1489 C C . GLU A 1 189 ? 20.123 3.978 1.382 1 89.81 189 GLU A C 1
ATOM 1491 O O . GLU A 1 189 ? 21.124 4.328 2.011 1 89.81 189 GLU A O 1
ATOM 1496 N N . LEU A 1 190 ? 19.622 4.709 0.367 1 90.34 190 LEU A N 1
ATOM 1497 C CA . LEU A 1 190 ? 20.258 5.945 -0.074 1 90.34 190 LEU A CA 1
ATOM 1498 C C . LEU A 1 190 ? 19.493 7.162 0.434 1 90.34 190 LEU A C 1
ATOM 1500 O O . LEU A 1 190 ? 19.916 8.301 0.222 1 90.34 190 LEU A O 1
ATOM 1504 N N . ALA A 1 191 ? 18.415 6.925 1.078 1 91.58 191 ALA A N 1
ATOM 1505 C CA . ALA A 1 191 ? 17.576 8.034 1.527 1 91.58 191 ALA A CA 1
ATOM 1506 C C . ALA A 1 191 ? 18.259 8.823 2.641 1 91.58 191 ALA A C 1
ATOM 1508 O O . ALA A 1 191 ? 18.828 8.238 3.565 1 91.58 191 ALA A O 1
ATOM 1509 N N . LEU A 1 192 ? 18.213 10.09 2.489 1 94.35 192 LEU A N 1
ATOM 1510 C CA . LEU A 1 192 ? 18.622 11.012 3.543 1 94.35 192 LEU A CA 1
ATOM 1511 C C . LEU A 1 192 ? 17.414 11.723 4.142 1 94.35 192 LEU A C 1
ATOM 1513 O O . LEU A 1 192 ? 16.4 11.911 3.466 1 94.35 192 LEU A O 1
ATOM 1517 N N . PRO A 1 193 ? 17.524 12.041 5.429 1 96.46 193 PRO A N 1
ATOM 1518 C CA . PRO A 1 193 ? 16.403 12.802 5.984 1 96.46 193 PRO A CA 1
ATOM 1519 C C . PRO A 1 193 ? 16.225 14.163 5.314 1 96.46 193 PRO A C 1
ATOM 1521 O O . PRO A 1 193 ? 17.176 14.704 4.745 1 96.46 193 PRO A O 1
ATOM 1524 N N . TRP A 1 194 ? 15.057 14.673 5.327 1 95.84 194 TRP A N 1
ATOM 1525 C CA . TRP A 1 194 ? 14.73 15.937 4.675 1 95.84 194 TRP A CA 1
ATOM 1526 C C . TRP A 1 194 ? 15.512 17.089 5.296 1 95.84 194 TRP A C 1
ATOM 1528 O O . TRP A 1 194 ? 15.695 17.138 6.515 1 95.84 194 TRP A O 1
ATOM 1538 N N . THR A 1 195 ? 15.901 17.975 4.479 1 94.34 195 THR A N 1
ATOM 1539 C CA . THR A 1 195 ? 16.518 19.199 4.977 1 94.34 195 THR A CA 1
ATOM 1540 C C . THR A 1 195 ? 15.466 20.278 5.214 1 94.34 195 THR A C 1
ATOM 1542 O O . THR A 1 195 ? 15.658 21.169 6.045 1 94.34 195 THR A O 1
ATOM 1545 N N . ASN A 1 196 ? 14.449 20.173 4.415 1 95.4 196 ASN A N 1
ATOM 1546 C CA . ASN A 1 196 ? 13.283 21.04 4.546 1 95.4 196 ASN A CA 1
ATOM 1547 C C . ASN A 1 196 ? 11.99 20.232 4.621 1 95.4 196 ASN A C 1
ATOM 1549 O O . ASN A 1 196 ? 11.884 19.164 4.016 1 95.4 196 ASN A O 1
ATOM 1553 N N . MET A 1 197 ? 11.092 20.777 5.33 1 96.06 197 MET A N 1
ATOM 1554 C CA . MET A 1 197 ? 9.802 20.103 5.447 1 96.06 197 MET A CA 1
ATOM 1555 C C . MET A 1 197 ? 9.064 20.106 4.112 1 96.06 197 MET A C 1
ATOM 1557 O O . MET A 1 197 ? 8.862 21.163 3.512 1 96.06 197 MET A O 1
ATOM 1561 N N . PRO A 1 198 ? 8.648 18.994 3.61 1 96.11 198 PRO A N 1
ATOM 1562 C CA . PRO A 1 198 ? 7.849 18.985 2.383 1 96.11 198 PRO A CA 1
ATOM 1563 C C . PRO A 1 198 ? 6.466 19.605 2.574 1 96.11 198 PRO A C 1
ATOM 1565 O O . PRO A 1 198 ? 5.713 19.182 3.454 1 96.11 198 PRO A O 1
ATOM 1568 N N . TYR A 1 199 ? 6.076 20.49 1.664 1 97.53 199 TYR A N 1
ATOM 1569 C CA . TYR A 1 199 ? 4.87 21.291 1.841 1 97.53 199 TYR A CA 1
ATOM 1570 C C . TYR A 1 199 ? 3.618 20.436 1.68 1 97.53 199 TYR A C 1
ATOM 1572 O O . TYR A 1 199 ? 2.546 20.796 2.172 1 97.53 199 TYR A O 1
ATOM 1580 N N . TYR A 1 200 ? 3.711 19.338 0.973 1 95.74 200 TYR A N 1
ATOM 1581 C CA . TYR A 1 200 ? 2.514 18.563 0.667 1 95.74 200 TYR A CA 1
ATOM 1582 C C . TYR A 1 200 ? 2.062 17.757 1.879 1 95.74 200 TYR A C 1
ATOM 1584 O O . TYR A 1 200 ? 1.009 17.115 1.848 1 95.74 200 TYR A O 1
ATOM 1592 N N . TYR A 1 201 ? 2.758 17.791 2.996 1 97.05 201 TYR A N 1
ATOM 1593 C CA . TYR A 1 201 ? 2.314 17.178 4.243 1 97.05 201 TYR A CA 1
ATOM 1594 C C . TYR A 1 201 ? 1.548 18.178 5.1 1 97.05 201 TYR A C 1
ATOM 1596 O O . TYR A 1 201 ? 0.944 17.806 6.109 1 97.05 201 TYR A O 1
ATOM 1604 N N . MET A 1 202 ? 1.526 19.405 4.723 1 98.63 202 MET A N 1
ATOM 1605 C CA . MET A 1 202 ? 0.959 20.47 5.546 1 98.63 202 MET A CA 1
ATOM 1606 C C . MET A 1 202 ? -0.53 20.24 5.783 1 98.63 202 MET A C 1
ATOM 1608 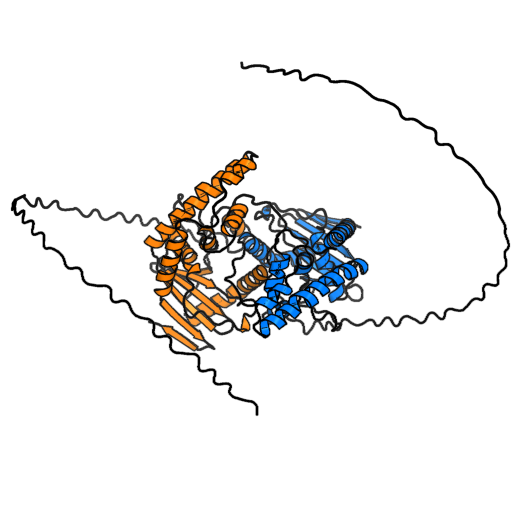O O . MET A 1 202 ? -1.007 20.352 6.913 1 98.63 202 MET A O 1
ATOM 1612 N N . PRO A 1 203 ? -1.296 19.822 4.735 1 98.5 203 PRO A N 1
ATOM 1613 C CA . PRO A 1 203 ? -2.714 19.573 5.002 1 98.5 203 PRO A CA 1
ATOM 1614 C C . PRO A 1 203 ? -2.935 18.473 6.038 1 98.5 203 PRO A C 1
ATOM 1616 O O . PRO A 1 203 ? -3.832 18.582 6.878 1 98.5 203 PRO A O 1
ATOM 1619 N N . GLN A 1 204 ? -2.137 17.5 5.986 1 97.55 204 GLN A N 1
ATOM 1620 C CA . GLN A 1 204 ? -2.28 16.384 6.916 1 97.55 204 GLN A CA 1
ATOM 1621 C C . GLN A 1 204 ? -2.012 16.827 8.352 1 97.55 204 GLN A C 1
ATOM 1623 O O . GLN A 1 204 ? -2.833 16.595 9.242 1 97.55 204 GLN A O 1
ATOM 1628 N N . VAL A 1 205 ? -0.919 17.505 8.552 1 98.5 205 VAL A N 1
ATOM 1629 C CA . VAL A 1 205 ? -0.516 17.813 9.92 1 98.5 205 VAL A CA 1
ATOM 1630 C C . VAL A 1 205 ? -1.424 18.898 10.495 1 98.5 205 VAL A C 1
ATOM 1632 O O . VAL A 1 205 ? -1.754 18.875 11.683 1 98.5 205 VAL A O 1
ATOM 1635 N N . GLN A 1 206 ? -1.862 19.851 9.697 1 98.51 206 GLN A N 1
ATOM 1636 C CA . GLN A 1 206 ? -2.818 20.85 10.16 1 98.51 206 GLN A CA 1
ATOM 1637 C C . GLN A 1 206 ? -4.168 20.214 10.48 1 98.51 206 GLN A C 1
ATOM 1639 O O . GLN A 1 206 ? -4.812 20.575 11.468 1 98.51 206 GLN A O 1
ATOM 1644 N N . GLY A 1 207 ? -4.544 19.294 9.662 1 97.47 207 GLY A N 1
ATOM 1645 C CA . GLY A 1 207 ? -5.768 18.558 9.935 1 97.47 207 GLY A CA 1
ATOM 1646 C C . GLY A 1 207 ? -5.716 17.775 11.233 1 97.47 207 GLY A C 1
ATOM 1647 O O . GLY A 1 207 ? -6.678 17.777 12.005 1 97.47 207 GLY A O 1
ATOM 1648 N N . GLN A 1 208 ? -4.627 17.12 11.455 1 96.94 208 GLN A N 1
ATOM 1649 C CA . GLN A 1 208 ? -4.455 16.364 12.691 1 96.94 208 GLN A CA 1
ATOM 1650 C C . GLN A 1 208 ? -4.596 17.269 13.912 1 96.94 208 GLN A C 1
ATOM 1652 O O . GLN A 1 208 ? -5.28 16.918 14.876 1 96.94 208 GLN A O 1
ATOM 1657 N N . MET A 1 209 ? -3.956 18.411 13.85 1 96.67 209 MET A N 1
ATOM 1658 C CA . MET A 1 209 ? -4.011 19.335 14.979 1 96.67 209 MET A CA 1
ATOM 1659 C C . MET A 1 209 ? -5.44 19.803 15.231 1 96.67 209 MET A C 1
ATOM 1661 O O . MET A 1 209 ? -5.874 19.896 16.381 1 96.67 209 MET A O 1
ATOM 1665 N N . GLU A 1 210 ? -6.166 20.045 14.201 1 95.33 210 GLU A N 1
ATOM 1666 C CA . GLU A 1 210 ? -7.538 20.52 14.352 1 95.33 210 GLU A CA 1
ATOM 1667 C C . GLU A 1 210 ? -8.447 19.422 14.895 1 95.33 210 GLU A C 1
ATOM 1669 O O . GLU A 1 210 ? -9.222 19.653 15.826 1 95.33 210 GLU A O 1
ATOM 1674 N N . ILE A 1 211 ? -8.314 18.31 14.351 1 93.87 211 ILE A N 1
ATOM 1675 C CA . ILE A 1 211 ? -9.191 17.203 14.717 1 93.87 211 ILE A CA 1
ATOM 1676 C C . ILE A 1 211 ? -8.908 16.773 16.155 1 93.87 211 ILE A C 1
ATOM 1678 O O . ILE A 1 211 ? -9.832 16.453 16.907 1 93.87 211 ILE A O 1
ATOM 1682 N N . MET A 1 212 ? -7.682 16.857 16.53 1 92.21 212 MET A N 1
ATOM 1683 C CA . MET A 1 212 ? -7.291 16.354 17.844 1 92.21 212 MET A CA 1
ATOM 1684 C C . MET A 1 212 ? -7.184 17.492 18.853 1 92.21 212 MET A C 1
ATOM 1686 O O . MET A 1 212 ? -6.917 17.258 20.033 1 92.21 212 MET A O 1
ATOM 1690 N N . ASP A 1 213 ? -7.33 18.655 18.388 1 91.6 213 ASP A N 1
ATOM 1691 C CA . ASP A 1 213 ? -7.222 19.861 19.204 1 91.6 213 ASP A CA 1
ATOM 1692 C C . ASP A 1 213 ? -5.872 19.923 19.915 1 91.6 213 ASP A C 1
ATOM 1694 O O . ASP A 1 213 ? -5.816 20.011 21.143 1 91.6 213 ASP A O 1
ATOM 1698 N N . ARG A 1 214 ? -4.855 19.884 19.138 1 94.04 214 ARG A N 1
ATOM 1699 C CA . ARG A 1 214 ? -3.473 20.026 19.586 1 94.04 214 ARG A CA 1
ATOM 1700 C C . ARG A 1 214 ? -2.753 21.118 18.802 1 94.04 214 ARG A C 1
ATOM 1702 O O . ARG A 1 214 ? -3.135 21.435 17.673 1 94.04 214 ARG A O 1
ATOM 1709 N N . ASP A 1 215 ? -1.698 21.634 19.413 1 95.61 215 ASP A N 1
ATOM 1710 C CA . ASP A 1 215 ? -1.218 22.908 18.886 1 95.61 215 ASP A CA 1
ATOM 1711 C C . ASP A 1 215 ? 0.053 22.718 18.061 1 95.61 215 ASP A C 1
ATOM 1713 O O . ASP A 1 215 ? 0.478 23.628 17.346 1 95.61 215 ASP A O 1
ATOM 1717 N N . TRP A 1 216 ? 0.646 21.505 18.167 1 97.55 216 TRP A N 1
ATOM 1718 C CA . TRP A 1 216 ? 1.866 21.32 17.389 1 97.55 216 TRP A CA 1
ATOM 1719 C C . TRP A 1 216 ? 2.055 19.854 17.014 1 97.55 216 TRP A C 1
ATOM 1721 O O . TRP A 1 216 ? 1.494 18.965 17.658 1 97.55 216 TRP A O 1
ATOM 1731 N N . VAL A 1 217 ? 2.76 19.631 15.93 1 98.16 217 VAL A N 1
ATOM 1732 C CA . VAL A 1 217 ? 3.115 18.307 15.431 1 98.16 217 VAL A CA 1
ATOM 1733 C C . VAL A 1 217 ? 4.625 18.221 15.222 1 98.16 217 VAL A C 1
ATOM 1735 O O . VAL A 1 217 ? 5.238 19.148 14.688 1 98.16 217 VAL A O 1
ATOM 1738 N N . ASP A 1 218 ? 5.244 17.228 15.731 1 98.38 218 ASP A N 1
ATOM 1739 C CA . ASP A 1 218 ? 6.572 16.833 15.271 1 98.38 218 ASP A CA 1
ATOM 1740 C C . ASP A 1 218 ? 6.482 15.914 14.056 1 98.38 218 ASP A C 1
ATOM 1742 O O . ASP A 1 218 ? 6.104 14.747 14.18 1 98.38 218 ASP A O 1
ATOM 1746 N N . LEU A 1 219 ? 6.788 16.43 12.928 1 98.65 219 LEU A N 1
ATOM 1747 C CA . LEU A 1 219 ? 6.938 15.607 11.733 1 98.65 219 LEU A CA 1
ATOM 1748 C C . LEU A 1 219 ? 8.327 14.98 11.676 1 98.65 219 LEU A C 1
ATOM 1750 O O . LEU A 1 219 ? 9.324 15.684 11.497 1 98.65 219 LEU A O 1
ATOM 1754 N N . TYR A 1 220 ? 8.339 13.711 11.815 1 98.6 220 TYR A N 1
ATOM 1755 C CA . TYR A 1 220 ? 9.588 12.98 11.996 1 98.6 220 TYR A CA 1
ATOM 1756 C C . TYR A 1 220 ? 9.93 12.169 10.751 1 98.6 220 TYR A C 1
ATOM 1758 O O . TYR A 1 220 ? 9.193 11.253 10.377 1 98.6 220 TYR A O 1
ATOM 1766 N N . CYS A 1 221 ? 11.016 12.489 10.096 1 98.32 221 CYS A N 1
ATOM 1767 C CA . CYS A 1 221 ? 11.522 11.751 8.944 1 98.32 221 CYS A CA 1
ATOM 1768 C C . CYS A 1 221 ? 12.636 10.795 9.356 1 98.32 221 CYS A C 1
ATOM 1770 O O . CYS A 1 221 ? 13.72 11.23 9.747 1 98.32 221 CYS A O 1
ATOM 1772 N N . TRP A 1 222 ? 12.37 9.558 9.261 1 98.24 222 TRP A N 1
ATOM 1773 C CA . TRP A 1 222 ? 13.339 8.529 9.624 1 98.24 222 TRP A CA 1
ATOM 1774 C C . TRP A 1 222 ? 13.854 7.804 8.386 1 98.24 222 TRP A C 1
ATOM 1776 O O . TRP A 1 222 ? 13.068 7.377 7.537 1 98.24 222 TRP A O 1
ATOM 1786 N N . THR A 1 223 ? 15.171 7.688 8.232 1 97.17 223 THR A N 1
ATOM 1787 C CA . THR A 1 223 ? 15.831 6.874 7.217 1 97.17 223 THR A CA 1
ATOM 1788 C C . THR A 1 223 ? 16.919 6.007 7.842 1 97.17 223 THR A C 1
ATOM 1790 O O . THR A 1 223 ? 17.251 6.17 9.018 1 97.17 223 THR A O 1
ATOM 1793 N N . LEU A 1 224 ? 17.436 5.095 7.045 1 95.61 224 LEU A N 1
ATOM 1794 C CA . LEU A 1 224 ? 18.54 4.257 7.499 1 95.61 224 LEU A CA 1
ATOM 1795 C C . LEU A 1 224 ? 19.789 5.094 7.753 1 95.61 224 LEU A C 1
ATOM 1797 O O . LEU A 1 224 ? 20.699 4.659 8.462 1 95.61 224 LEU A O 1
ATOM 1801 N N . ASN A 1 225 ? 19.787 6.299 7.18 1 96.46 225 ASN A N 1
ATOM 1802 C CA . ASN A 1 225 ? 20.997 7.113 7.234 1 96.46 225 ASN A CA 1
ATOM 1803 C C . ASN A 1 225 ? 20.824 8.313 8.161 1 96.46 225 ASN A C 1
ATOM 1805 O O . ASN A 1 225 ? 21.649 9.228 8.16 1 96.46 225 ASN A O 1
ATOM 1809 N N . GLY A 1 226 ? 19.759 8.301 8.928 1 97.51 226 GLY A N 1
ATOM 1810 C CA . GLY A 1 226 ? 19.522 9.411 9.837 1 97.51 226 GLY A CA 1
ATOM 1811 C C . GLY A 1 226 ? 18.059 9.8 9.936 1 97.51 226 GLY A C 1
ATOM 1812 O O . GLY A 1 226 ? 17.19 9.107 9.404 1 97.51 226 GLY A O 1
ATOM 1813 N N . SER A 1 227 ? 17.844 10.941 10.676 1 98.37 227 SER A N 1
ATOM 1814 C CA . SER A 1 227 ? 16.47 11.384 10.891 1 98.37 227 SER A CA 1
ATOM 1815 C C . SER A 1 227 ? 16.41 12.882 11.173 1 98.37 227 SER A C 1
ATOM 1817 O O . SER A 1 227 ? 17.42 13.492 11.532 1 98.37 227 SER A O 1
ATOM 1819 N N . THR A 1 228 ? 15.266 13.453 10.913 1 98.49 228 THR A N 1
ATOM 1820 C CA . THR A 1 228 ? 15.01 14.853 11.235 1 98.49 228 THR A CA 1
ATOM 1821 C C . THR A 1 228 ? 13.626 15.022 11.854 1 98.49 228 THR A C 1
ATOM 1823 O O . THR A 1 228 ? 12.714 14.242 11.571 1 98.49 228 THR A O 1
ATOM 1826 N N . ILE A 1 229 ? 13.493 16.066 12.704 1 98.47 229 ILE A N 1
ATOM 1827 C CA . ILE A 1 229 ? 12.227 16.456 13.314 1 98.47 229 ILE A CA 1
ATOM 1828 C C . ILE A 1 229 ? 11.912 17.91 12.967 1 98.47 229 ILE A C 1
ATOM 1830 O O . ILE A 1 229 ? 12.7 18.81 13.265 1 98.47 229 ILE A O 1
ATOM 1834 N N . PHE A 1 230 ? 10.812 18.1 12.324 1 98.48 230 PHE A N 1
ATOM 1835 C CA . PHE A 1 230 ? 10.283 19.441 12.104 1 98.48 230 PHE A CA 1
ATOM 1836 C C . PHE A 1 230 ? 9.095 19.711 13.02 1 98.48 230 PHE A C 1
ATOM 1838 O O . PHE A 1 230 ? 8.169 18.901 13.1 1 98.48 230 PHE A O 1
ATOM 1845 N N . ARG A 1 231 ? 9.095 20.807 13.706 1 97.62 231 ARG A N 1
ATOM 1846 C CA . ARG A 1 231 ? 7.939 21.229 14.491 1 97.62 231 ARG A CA 1
ATOM 1847 C C . ARG A 1 231 ? 7.047 22.17 13.688 1 97.62 231 ARG A C 1
ATOM 1849 O O . ARG A 1 231 ? 7.493 23.229 13.243 1 97.62 231 ARG A O 1
ATOM 1856 N N . VAL A 1 232 ? 5.857 21.76 13.5 1 98.13 232 VAL A N 1
ATOM 1857 C CA . VAL A 1 232 ? 4.845 22.561 12.818 1 98.13 232 VAL A CA 1
ATOM 1858 C C . VAL A 1 232 ? 3.796 23.033 13.823 1 98.13 232 VAL A C 1
ATOM 1860 O O . VAL A 1 232 ? 3.303 22.244 14.632 1 98.13 232 VAL A O 1
ATOM 1863 N N . CYS A 1 233 ? 3.455 24.277 13.81 1 97.79 233 CYS A N 1
ATOM 1864 C CA . CYS A 1 233 ? 2.448 24.83 14.708 1 97.79 233 CYS A CA 1
ATOM 1865 C C . CYS A 1 233 ? 1.106 24.974 14 1 97.79 233 CYS A C 1
ATOM 1867 O O . CYS A 1 233 ? 1.057 25.128 12.778 1 97.79 233 CYS A O 1
ATOM 1869 N N . ARG A 1 234 ? 0.142 24.995 14.791 1 97.52 234 ARG A N 1
ATOM 1870 C CA . ARG A 1 234 ? -1.228 25.111 14.302 1 97.52 234 ARG A CA 1
ATOM 1871 C C . ARG A 1 234 ? -1.473 26.483 13.683 1 97.52 234 ARG A C 1
ATOM 1873 O O . ARG A 1 234 ? -1.073 27.504 14.246 1 97.52 234 ARG A O 1
ATOM 1880 N N . ASP A 1 235 ? -2.034 26.45 12.493 1 98.25 235 ASP A N 1
ATOM 1881 C CA . ASP A 1 235 ? -2.445 27.667 11.801 1 98.25 235 ASP A CA 1
ATOM 1882 C C . ASP A 1 235 ? -3.937 27.637 11.475 1 98.25 235 ASP A C 1
ATOM 1884 O O . ASP A 1 235 ? -4.35 27.025 10.488 1 98.25 235 ASP A O 1
ATOM 1888 N N . ARG A 1 236 ? -4.694 28.325 12.184 1 96.5 236 ARG A N 1
ATOM 1889 C CA . ARG A 1 236 ? -6.148 28.291 12.058 1 96.5 236 ARG A CA 1
ATOM 1890 C C . ARG A 1 236 ? -6.594 28.856 10.714 1 96.5 236 ARG A C 1
ATOM 1892 O O . ARG A 1 236 ? -7.592 28.406 10.146 1 96.5 236 ARG A O 1
ATOM 1899 N N . GLY A 1 237 ? -5.867 29.864 10.232 1 97.78 237 GLY A N 1
ATOM 1900 C CA . GLY A 1 237 ? -6.183 30.404 8.919 1 97.78 237 GLY A CA 1
ATOM 1901 C C . GLY A 1 237 ? -6.027 29.39 7.803 1 97.78 237 GLY A C 1
ATOM 1902 O O . GLY A 1 237 ? -6.865 29.318 6.9 1 97.78 237 GLY A O 1
ATOM 1903 N N . TYR A 1 238 ? -4.987 28.648 7.856 1 98.44 238 TYR A N 1
ATOM 1904 C CA . TYR A 1 238 ? -4.774 27.593 6.872 1 98.44 238 TYR A CA 1
ATOM 1905 C C . TYR A 1 238 ? -5.881 26.548 6.944 1 98.44 238 TYR A C 1
ATOM 1907 O O . TYR A 1 238 ? -6.4 26.113 5.913 1 98.44 238 TYR A O 1
ATOM 1915 N N . TRP A 1 239 ? -6.25 26.133 8.153 1 97.36 239 TRP A N 1
ATOM 1916 C CA . TRP A 1 239 ? -7.316 25.151 8.327 1 97.36 239 TRP A CA 1
ATOM 1917 C C . TRP A 1 239 ? -8.623 25.654 7.723 1 97.36 239 TRP A C 1
ATOM 1919 O O . TRP A 1 239 ? -9.311 24.916 7.014 1 97.36 239 TRP A O 1
ATOM 1929 N N . ASP A 1 240 ? -8.916 26.879 8.036 1 97.29 240 ASP A N 1
ATOM 1930 C CA . ASP A 1 240 ? -10.156 27.438 7.507 1 97.29 240 ASP A CA 1
ATOM 1931 C C . ASP A 1 240 ? -10.19 27.353 5.983 1 97.29 240 ASP A C 1
ATOM 1933 O O . ASP A 1 240 ? -11.22 27.013 5.397 1 97.29 240 ASP A O 1
ATOM 1937 N N . LEU A 1 241 ? -9.072 27.685 5.451 1 98.1 241 LEU A N 1
ATOM 1938 C CA . LEU A 1 241 ? -8.963 27.647 3.997 1 98.1 241 LEU A CA 1
ATOM 1939 C C . LEU A 1 241 ? -9.197 26.235 3.47 1 98.1 241 LEU A C 1
ATOM 1941 O O . LEU A 1 241 ? -10.064 26.021 2.62 1 98.1 241 LEU A O 1
ATOM 1945 N N . ILE A 1 242 ? -8.513 25.231 3.992 1 98.32 242 ILE A N 1
ATOM 1946 C CA . ILE A 1 242 ? -8.6 23.895 3.413 1 98.32 242 ILE A CA 1
ATOM 1947 C C . ILE A 1 242 ? -9.91 23.234 3.835 1 98.32 242 ILE A C 1
ATOM 1949 O O . ILE A 1 242 ? -10.452 22.396 3.11 1 98.32 242 ILE A O 1
ATOM 1953 N N . HIS A 1 243 ? -10.394 23.61 4.994 1 97.16 243 HIS A N 1
ATOM 1954 C CA . HIS A 1 243 ? -11.664 23.067 5.461 1 97.16 243 HIS A CA 1
ATOM 1955 C C . HIS A 1 243 ? -12.783 23.346 4.463 1 97.16 243 HIS A C 1
ATOM 1957 O O . HIS A 1 243 ? -13.626 22.482 4.211 1 97.16 243 HIS A O 1
ATOM 1963 N N . GLY A 1 244 ? -12.795 24.536 3.981 1 97 244 GLY A N 1
ATOM 1964 C CA . GLY A 1 244 ? -13.805 24.868 2.989 1 97 244 GLY A CA 1
ATOM 1965 C C . GLY A 1 244 ? -13.787 23.942 1.787 1 97 244 GLY A C 1
ATOM 1966 O O . GLY A 1 244 ? -14.836 23.459 1.354 1 97 244 GLY A O 1
ATOM 1967 N N . ILE A 1 245 ? -12.653 23.667 1.274 1 98.18 245 ILE A N 1
ATOM 1968 C CA . ILE A 1 245 ? -12.501 22.831 0.088 1 98.18 245 ILE A CA 1
ATOM 1969 C C . ILE A 1 245 ? -12.829 21.38 0.434 1 98.18 245 ILE A C 1
ATOM 1971 O O . ILE A 1 245 ? -13.501 20.689 -0.334 1 98.18 245 ILE A O 1
ATOM 1975 N N . LEU A 1 246 ? -12.364 20.928 1.564 1 97.94 246 LEU A N 1
ATOM 1976 C CA . LEU A 1 246 ? -12.606 19.561 2.01 1 97.94 246 LEU A CA 1
ATOM 1977 C C . LEU A 1 246 ? -14.094 19.319 2.242 1 97.94 246 LEU A C 1
ATOM 1979 O O . LEU A 1 246 ? -14.618 18.261 1.886 1 97.94 246 LEU A O 1
ATOM 1983 N N . ARG A 1 247 ? -14.707 20.284 2.845 1 96.83 247 ARG A N 1
ATOM 1984 C CA . ARG A 1 247 ? -16.147 20.199 3.064 1 96.83 247 ARG A CA 1
ATOM 1985 C C . ARG A 1 247 ? -16.897 20.093 1.74 1 96.83 247 ARG A C 1
ATOM 1987 O O . ARG A 1 247 ? -17.819 19.287 1.605 1 96.83 247 ARG A O 1
ATOM 1994 N N . GLU A 1 248 ? -16.521 20.876 0.827 1 97.72 248 GLU A N 1
ATOM 1995 C CA . GLU A 1 248 ? -17.125 20.807 -0.501 1 97.72 248 GLU A CA 1
ATOM 1996 C C . GLU A 1 248 ? -16.946 19.422 -1.117 1 97.72 248 GLU A C 1
ATOM 1998 O O . GLU A 1 248 ? -17.898 18.844 -1.645 1 97.72 248 GLU A O 1
ATOM 2003 N N . PHE A 1 249 ? -15.724 18.937 -1.081 1 97.73 249 PHE A N 1
ATOM 2004 C CA . PHE A 1 249 ? -15.419 17.619 -1.625 1 97.73 249 PHE A CA 1
ATOM 2005 C C . PHE A 1 249 ? -16.313 16.555 -0.999 1 97.73 249 PHE A C 1
ATOM 2007 O O . PHE A 1 249 ? -16.861 15.705 -1.703 1 97.73 249 PHE A O 1
ATOM 2014 N N . TRP A 1 250 ? -16.465 16.618 0.245 1 96.78 250 TRP A N 1
ATOM 2015 C CA . TRP A 1 250 ? -17.198 15.577 0.958 1 96.78 250 TRP A CA 1
ATOM 2016 C C . TRP A 1 250 ? -18.702 15.754 0.783 1 96.78 250 TRP A C 1
ATOM 2018 O O . TRP A 1 250 ? -19.401 14.819 0.384 1 96.78 250 TRP A O 1
ATOM 2028 N N . TRP A 1 251 ? -19.231 16.948 1.023 1 96.56 251 TRP A N 1
ATOM 2029 C CA . TRP A 1 251 ? -20.669 17.159 1.152 1 96.56 251 TRP A CA 1
ATOM 2030 C C . TRP A 1 251 ? -21.291 17.509 -0.196 1 96.56 251 TRP A C 1
ATOM 2032 O O . TRP A 1 251 ? -22.51 17.424 -0.365 1 96.56 251 TRP A O 1
ATOM 2042 N N . GLU A 1 252 ? -20.475 17.843 -1.159 1 97.71 252 GLU A N 1
ATOM 2043 C CA . GLU A 1 252 ? -21.047 18.186 -2.457 1 97.71 252 GLU A CA 1
ATOM 2044 C C . GLU A 1 252 ? -20.66 17.16 -3.519 1 97.71 252 GLU A C 1
ATOM 2046 O O . GLU A 1 252 ? -21.27 17.106 -4.589 1 97.71 252 GLU A O 1
ATOM 2051 N N . ASN A 1 253 ? -19.673 16.396 -3.23 1 97.76 253 ASN A N 1
ATOM 2052 C CA . ASN A 1 253 ? -19.27 15.389 -4.206 1 97.76 253 ASN A CA 1
ATOM 2053 C C . ASN A 1 253 ? -19.505 13.975 -3.682 1 97.76 253 ASN A C 1
ATOM 2055 O O . ASN A 1 253 ? -20.251 13.201 -4.285 1 97.76 253 ASN A O 1
ATOM 2059 N N . VAL A 1 254 ? -19.022 13.615 -2.552 1 95.84 254 VAL A N 1
ATOM 2060 C CA . VAL A 1 254 ? -19.039 12.241 -2.06 1 95.84 254 VAL A CA 1
ATOM 2061 C C . VAL A 1 254 ? -20.445 11.878 -1.589 1 95.84 254 VAL A C 1
ATOM 2063 O O . VAL A 1 254 ? -21.036 10.908 -2.069 1 95.84 254 VAL A O 1
ATOM 2066 N N . VAL A 1 255 ? -20.991 12.667 -0.658 1 95.49 255 VAL A N 1
ATOM 2067 C CA . VAL A 1 255 ? -22.241 12.319 0.01 1 95.49 255 VAL A CA 1
ATOM 2068 C C . VAL A 1 255 ? -23.372 12.245 -1.013 1 95.49 255 VAL A C 1
ATOM 2070 O O . VAL A 1 255 ? -24.084 11.242 -1.089 1 95.49 255 VAL A O 1
ATOM 2073 N N . PRO A 1 256 ? -23.538 13.233 -1.875 1 96.8 256 PRO A N 1
ATOM 2074 C CA . PRO A 1 256 ? -24.636 13.132 -2.839 1 96.8 256 PRO A CA 1
ATOM 2075 C C . PRO A 1 256 ? -24.444 11.99 -3.834 1 96.8 256 PRO A C 1
ATOM 2077 O O . PRO A 1 256 ? -25.423 11.394 -4.293 1 96.8 256 PRO A O 1
ATOM 2080 N N . ALA A 1 257 ? -23.212 11.712 -4.2 1 96.3 257 ALA A N 1
ATOM 2081 C CA . ALA A 1 257 ? -22.951 10.578 -5.083 1 96.3 257 ALA A CA 1
ATOM 2082 C C . ALA A 1 257 ? -23.354 9.263 -4.422 1 96.3 257 ALA A C 1
ATOM 2084 O O . ALA A 1 257 ? -23.921 8.382 -5.072 1 96.3 257 ALA A O 1
ATOM 2085 N N . ARG A 1 258 ? -23.022 9.13 -3.172 1 93.13 258 ARG A N 1
ATOM 2086 C CA . ARG A 1 258 ? -23.42 7.946 -2.418 1 93.13 258 ARG A CA 1
ATOM 2087 C C . ARG A 1 258 ? -24.937 7.796 -2.395 1 93.13 258 ARG A C 1
ATOM 2089 O O . ARG A 1 258 ? -25.458 6.686 -2.524 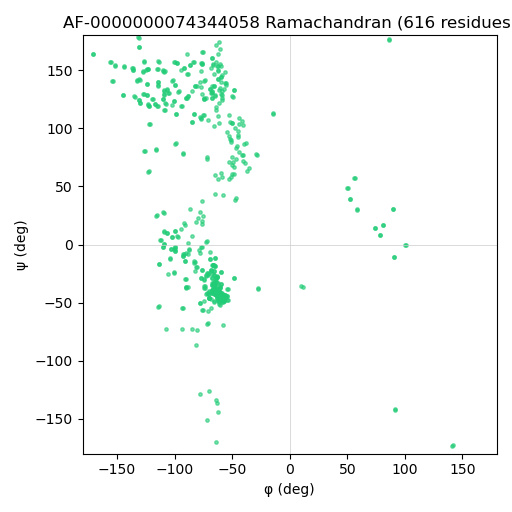1 93.13 258 ARG A O 1
ATOM 2096 N N . GLU A 1 259 ? -25.59 8.884 -2.173 1 94.62 259 GLU A N 1
ATOM 2097 C CA . GLU A 1 259 ? -27.05 8.872 -2.152 1 94.62 259 GLU A CA 1
ATOM 2098 C C . GLU A 1 259 ? -27.618 8.467 -3.509 1 94.62 259 GLU A C 1
ATOM 2100 O O . GLU A 1 259 ? -28.558 7.672 -3.582 1 94.62 259 GLU A O 1
ATOM 2105 N N . ALA A 1 260 ? -27.045 9.025 -4.549 1 95.32 260 ALA A N 1
ATOM 2106 C CA . ALA A 1 260 ? -27.477 8.669 -5.898 1 95.32 260 ALA A CA 1
ATOM 2107 C C . ALA A 1 260 ? -27.239 7.188 -6.177 1 95.32 260 ALA A C 1
ATOM 2109 O O . ALA A 1 260 ? -28.078 6.523 -6.789 1 95.32 260 ALA A O 1
ATOM 2110 N N . LEU A 1 261 ? -26.123 6.697 -5.788 1 91.68 261 LEU A N 1
ATOM 2111 C CA . LEU A 1 261 ? -25.786 5.288 -5.961 1 91.68 261 LEU A CA 1
ATOM 2112 C C . LEU A 1 261 ? -26.777 4.397 -5.219 1 91.68 261 LEU A C 1
ATOM 2114 O O . LEU A 1 261 ? -27.188 3.355 -5.735 1 91.68 261 LEU A O 1
ATOM 2118 N N . ALA A 1 262 ? -27.162 4.749 -4.073 1 90.06 262 ALA A N 1
ATOM 2119 C CA . ALA A 1 262 ? -28.074 3.977 -3.233 1 90.06 262 ALA A CA 1
ATOM 2120 C C . ALA A 1 262 ? -29.448 3.85 -3.887 1 90.06 262 ALA A C 1
ATOM 2122 O O . ALA A 1 262 ? -30.14 2.847 -3.7 1 90.06 262 ALA A O 1
ATOM 2123 N N . ILE A 1 263 ? -29.809 4.808 -4.702 1 90.52 263 ILE A N 1
ATOM 2124 C CA . ILE A 1 263 ? -31.125 4.768 -5.33 1 90.52 263 ILE A CA 1
ATOM 2125 C C . ILE A 1 263 ? -31.009 4.181 -6.735 1 90.52 263 ILE A C 1
ATOM 2127 O O . ILE A 1 263 ? -31.993 4.127 -7.476 1 90.52 263 ILE A O 1
ATOM 2131 N N . GLY A 1 264 ? -29.789 3.663 -7.138 1 84.2 264 GLY A N 1
ATOM 2132 C CA . GLY A 1 264 ? -29.582 2.902 -8.36 1 84.2 264 GLY A CA 1
ATOM 2133 C C . GLY A 1 264 ? -29.434 3.778 -9.59 1 84.2 264 GLY A C 1
ATOM 2134 O O . GLY A 1 264 ? -29.678 3.328 -10.711 1 84.2 264 GLY A O 1
ATOM 2135 N N . SER A 1 265 ? -29.178 5.012 -9.464 1 82.13 265 SER A N 1
ATOM 2136 C CA . SER A 1 265 ? -29.012 5.91 -10.601 1 82.13 265 SER A CA 1
ATOM 2137 C C . SER A 1 265 ? -27.537 6.144 -10.91 1 82.13 265 SER A C 1
ATOM 2139 O O . SER A 1 265 ? -26.948 7.124 -10.449 1 82.13 265 SER A O 1
ATOM 2141 N N . GLU A 1 266 ? -26.949 5.348 -11.647 1 80.11 266 GLU A N 1
ATOM 2142 C CA . GLU A 1 266 ? -25.531 5.469 -11.976 1 80.11 266 GLU A CA 1
ATOM 2143 C C . GLU A 1 266 ? -25.256 6.742 -12.771 1 80.11 266 GLU A C 1
ATOM 2145 O O . GLU A 1 266 ? -24.205 7.365 -12.611 1 80.11 266 GLU A O 1
ATOM 2150 N N . GLU A 1 267 ? -26.189 7.116 -13.63 1 86.43 267 GLU A N 1
ATOM 2151 C CA . GLU A 1 267 ? -26.036 8.331 -14.424 1 86.43 267 GLU A CA 1
ATOM 2152 C C . GLU A 1 267 ? -25.98 9.569 -13.532 1 86.43 267 GLU A C 1
ATOM 2154 O O . GLU A 1 267 ? -25.22 10.501 -13.804 1 86.43 267 GLU A O 1
ATOM 2159 N N . GLU A 1 268 ? -26.702 9.517 -12.445 1 91.86 268 GLU A N 1
ATOM 2160 C CA . GLU A 1 268 ? -26.744 10.652 -11.527 1 91.86 268 GLU A CA 1
ATOM 2161 C C . GLU A 1 268 ? -25.448 10.764 -10.728 1 91.86 268 GLU A C 1
ATOM 2163 O O . GLU A 1 268 ? -25.039 11.864 -10.351 1 91.86 268 GLU A O 1
ATOM 2168 N N . VAL A 1 269 ? -24.811 9.653 -10.484 1 94.33 269 VAL A N 1
ATOM 2169 C CA . VAL A 1 269 ? -23.581 9.636 -9.698 1 94.33 269 VAL A CA 1
ATOM 2170 C C . VAL A 1 269 ? -22.515 10.484 -10.389 1 94.33 269 VAL A C 1
ATOM 2172 O O . VAL A 1 269 ? -21.782 11.226 -9.732 1 94.33 269 VAL A O 1
ATOM 2175 N N . LYS A 1 270 ? -22.47 10.468 -11.693 1 92.31 270 LYS A N 1
ATOM 2176 C CA . LYS A 1 270 ? -21.44 11.141 -12.48 1 92.31 270 LYS A CA 1
ATOM 2177 C C . LYS A 1 270 ? -21.535 12.656 -12.328 1 92.31 270 LYS A C 1
ATOM 2179 O O . LYS A 1 270 ? -20.549 13.368 -12.531 1 92.31 270 LYS A O 1
ATOM 2184 N N . LYS A 1 271 ? -22.685 13.179 -11.95 1 94.89 271 LYS A N 1
ATOM 2185 C CA . LYS A 1 271 ? -22.909 14.612 -11.789 1 94.89 271 LYS A CA 1
ATOM 2186 C C . LYS A 1 271 ? -22.099 15.168 -10.621 1 94.89 271 LYS A C 1
ATOM 2188 O O . LYS A 1 271 ? -21.859 16.375 -10.543 1 94.89 271 LYS A O 1
ATOM 2193 N N . TYR A 1 272 ? -21.676 14.28 -9.788 1 96.99 272 TYR A N 1
ATOM 2194 C CA . TYR A 1 272 ? -21.036 14.741 -8.561 1 96.99 272 TYR A CA 1
ATOM 2195 C C . TYR A 1 272 ? -19.531 14.509 -8.611 1 96.99 272 TYR A C 1
ATOM 2197 O O . TYR A 1 272 ? -18.832 14.71 -7.615 1 96.99 272 TYR A O 1
ATOM 2205 N N . GLU A 1 273 ? -19.056 14.149 -9.781 1 95.47 273 GLU A N 1
ATOM 2206 C CA . GLU A 1 273 ? -17.62 13.956 -9.962 1 95.47 273 GLU A CA 1
ATOM 2207 C C . GLU A 1 273 ? -16.86 15.268 -9.782 1 95.47 273 GLU A C 1
ATOM 2209 O O . GLU A 1 273 ? -17.213 16.283 -10.385 1 95.47 273 GLU A O 1
ATOM 2214 N N . PRO A 1 274 ? -15.85 15.209 -8.922 1 96.22 274 PRO A N 1
ATOM 2215 C CA . PRO A 1 274 ? -15.087 16.448 -8.756 1 96.22 274 PRO A CA 1
ATOM 2216 C C . PRO A 1 274 ? -14.142 16.72 -9.924 1 96.22 274 PRO A C 1
ATOM 2218 O O . PRO A 1 274 ? -13.742 15.79 -10.629 1 96.22 274 PRO A O 1
ATOM 2221 N N . THR A 1 275 ? -13.807 17.981 -10.114 1 94.53 275 THR A N 1
ATOM 2222 C CA . THR A 1 275 ? -12.754 18.337 -11.058 1 94.53 275 THR A CA 1
ATOM 2223 C C . THR A 1 275 ? -11.394 17.854 -10.56 1 94.53 275 THR A C 1
ATOM 2225 O O . THR A 1 275 ? -11.222 17.589 -9.368 1 94.53 275 THR A O 1
ATOM 2228 N N . SER A 1 276 ? -10.503 17.77 -11.431 1 91.71 276 SER A N 1
ATOM 2229 C CA . SER A 1 276 ? -9.171 17.289 -11.081 1 91.71 276 SER A CA 1
ATOM 2230 C C . SER A 1 276 ? -8.467 18.254 -10.132 1 91.71 276 SER A C 1
ATOM 2232 O O . SER A 1 276 ? -7.666 17.834 -9.293 1 91.71 276 SER A O 1
ATOM 2234 N N . ILE A 1 277 ? -8.765 19.532 -10.292 1 93.26 277 ILE A N 1
ATOM 2235 C CA . ILE A 1 277 ? -8.178 20.554 -9.433 1 93.26 277 ILE A CA 1
ATOM 2236 C C . ILE A 1 277 ? -9.269 21.503 -8.94 1 93.26 277 ILE A C 1
ATOM 2238 O O . ILE A 1 277 ? -10.219 21.797 -9.668 1 93.26 277 ILE A O 1
ATOM 2242 N N . HIS A 1 278 ? -9.176 21.91 -7.768 1 95.92 278 HIS A N 1
ATOM 2243 C CA . HIS A 1 278 ? -10.063 22.935 -7.23 1 95.92 278 HIS A CA 1
ATOM 2244 C C . HIS A 1 278 ? -9.566 24.333 -7.581 1 95.92 278 HIS A C 1
ATOM 2246 O O . HIS A 1 278 ? -8.362 24.547 -7.739 1 95.92 278 HIS A O 1
ATOM 2252 N N . LYS A 1 279 ? -10.401 25.3 -7.592 1 96.67 279 LYS A N 1
ATOM 2253 C CA . LYS A 1 279 ? -10.052 26.663 -7.979 1 96.67 279 LYS A CA 1
ATOM 2254 C C . LYS A 1 279 ? -9.066 27.28 -6.991 1 96.67 279 LYS A C 1
ATOM 2256 O O . LYS A 1 279 ? -8.264 28.141 -7.362 1 96.67 279 LYS A O 1
ATOM 2261 N N . GLN A 1 280 ? -9.084 26.804 -5.744 1 97.86 280 GLN A N 1
ATOM 2262 C CA . GLN A 1 280 ? -8.243 27.4 -4.711 1 97.86 280 GLN A CA 1
ATOM 2263 C C . GLN A 1 280 ? -7.007 26.545 -4.447 1 97.86 280 GLN A C 1
ATOM 2265 O O . GLN A 1 280 ? -6.225 26.838 -3.54 1 97.86 280 GLN A O 1
ATOM 2270 N N . THR A 1 281 ? -6.799 25.54 -5.2 1 97.55 281 THR A N 1
ATOM 2271 C CA . THR A 1 281 ? -5.681 24.633 -4.969 1 97.55 281 THR A CA 1
ATOM 2272 C C . THR A 1 281 ? -4.354 25.384 -5.025 1 97.55 281 THR A C 1
ATOM 2274 O O . THR A 1 281 ? -3.478 25.173 -4.184 1 97.55 281 THR A O 1
ATOM 2277 N N . GLY A 1 282 ? -4.201 26.23 -6.002 1 97.66 282 GLY A N 1
ATOM 2278 C CA . GLY A 1 282 ? -2.981 27.014 -6.105 1 97.66 282 GLY A CA 1
ATOM 2279 C C . GLY A 1 282 ? -2.683 27.822 -4.856 1 97.66 282 GLY A C 1
ATOM 2280 O O . GLY A 1 282 ? -1.538 27.876 -4.403 1 97.66 282 GLY A O 1
ATOM 2281 N N . LEU A 1 283 ? -3.692 28.485 -4.326 1 98.49 283 LEU A N 1
ATOM 2282 C CA . LEU A 1 283 ? -3.549 29.271 -3.106 1 98.49 283 LEU A CA 1
ATOM 2283 C C . LEU A 1 283 ? -3.143 28.385 -1.933 1 98.49 283 LEU A C 1
ATOM 2285 O O . LEU A 1 283 ? -2.265 28.751 -1.148 1 98.49 283 LEU A O 1
ATOM 2289 N N . VAL A 1 284 ? -3.752 27.224 -1.818 1 98.63 284 VAL A N 1
ATOM 2290 C CA . VAL A 1 284 ? -3.456 26.305 -0.724 1 98.63 284 VAL A CA 1
ATOM 2291 C C . VAL A 1 284 ? -2.005 25.839 -0.819 1 98.63 284 VAL A C 1
ATOM 2293 O O . VAL A 1 284 ? -1.306 25.757 0.194 1 98.63 284 VAL A O 1
ATOM 2296 N N . ILE A 1 285 ? -1.541 25.538 -2.016 1 98.19 285 ILE A N 1
ATOM 2297 C CA . ILE A 1 285 ? -0.171 25.082 -2.222 1 98.19 285 ILE A CA 1
ATOM 2298 C C . ILE A 1 285 ? 0.806 26.181 -1.812 1 98.19 285 ILE A C 1
ATOM 2300 O O . ILE A 1 285 ? 1.784 25.92 -1.107 1 98.19 285 ILE A O 1
ATOM 2304 N N . ARG A 1 286 ? 0.53 27.39 -2.238 1 98.46 286 ARG A N 1
ATOM 2305 C CA . ARG A 1 286 ? 1.39 28.511 -1.874 1 98.46 286 ARG A CA 1
ATOM 2306 C C . ARG A 1 286 ? 1.456 28.681 -0.36 1 98.46 286 ARG A C 1
ATOM 2308 O O . ARG A 1 286 ? 2.537 28.874 0.202 1 98.46 286 ARG A O 1
ATOM 2315 N N . LYS A 1 287 ? 0.349 28.633 0.261 1 98.73 287 LYS A N 1
ATOM 2316 C CA . LYS A 1 287 ? 0.306 28.773 1.714 1 98.73 287 LYS A CA 1
ATOM 2317 C C . LYS A 1 287 ? 1.012 27.607 2.4 1 98.73 287 LYS A C 1
ATOM 2319 O O . LYS A 1 287 ? 1.665 27.789 3.429 1 98.73 287 LYS A O 1
ATOM 2324 N N . SER A 1 288 ? 0.858 26.407 1.834 1 98.68 288 SER A N 1
ATOM 2325 C CA . SER A 1 288 ? 1.56 25.243 2.363 1 98.68 288 SER A CA 1
ATOM 2326 C C . SER A 1 288 ? 3.072 25.435 2.301 1 98.68 288 SER A C 1
ATOM 2328 O O . SER A 1 288 ? 3.785 25.095 3.247 1 98.68 288 SER A O 1
ATOM 2330 N N . MET A 1 289 ? 3.507 25.95 1.225 1 98.27 289 MET A N 1
ATOM 2331 C CA . MET A 1 289 ? 4.935 26.195 1.049 1 98.27 289 MET A CA 1
ATOM 2332 C C . MET A 1 289 ? 5.438 27.226 2.055 1 98.27 289 MET A C 1
ATOM 2334 O O . MET A 1 289 ? 6.521 27.07 2.621 1 98.27 289 MET A O 1
ATOM 2338 N N . GLU A 1 290 ? 4.648 28.297 2.277 1 98.32 290 GLU A N 1
ATOM 2339 C CA . GLU A 1 290 ? 4.996 29.327 3.252 1 98.32 290 GLU A CA 1
ATOM 2340 C C . GLU A 1 290 ? 5.115 28.74 4.656 1 98.32 290 GLU A C 1
ATOM 2342 O O . GLU A 1 290 ? 6.104 28.98 5.352 1 98.32 290 GLU A O 1
ATOM 2347 N N . LEU A 1 291 ? 4.16 27.939 5.048 1 98.41 291 LEU A N 1
ATOM 2348 C CA . LEU A 1 291 ? 4.159 27.338 6.377 1 98.41 291 LEU A CA 1
ATOM 2349 C C . LEU A 1 291 ? 5.298 26.334 6.521 1 98.41 291 LEU A C 1
ATOM 2351 O O . LEU A 1 291 ? 5.915 26.237 7.584 1 98.41 291 LEU A O 1
ATOM 2355 N N . ALA A 1 292 ? 5.55 25.569 5.442 1 98.11 292 ALA A N 1
ATOM 2356 C CA . ALA A 1 292 ? 6.641 24.598 5.464 1 98.11 292 ALA A CA 1
ATOM 2357 C C . ALA A 1 292 ? 7.989 25.29 5.642 1 98.11 292 ALA A C 1
ATOM 2359 O O . ALA A 1 292 ? 8.822 24.845 6.435 1 98.11 292 ALA A O 1
ATOM 2360 N N . SER A 1 293 ? 8.157 26.365 4.927 1 96.41 293 SER A N 1
ATOM 2361 C CA . SER A 1 293 ? 9.393 27.134 5.026 1 96.41 293 SER A CA 1
ATOM 2362 C C . SER A 1 293 ? 9.565 27.727 6.421 1 96.41 293 SER A C 1
ATOM 2364 O O . SER A 1 293 ? 10.691 27.936 6.878 1 96.41 293 SER A O 1
ATOM 2366 N N . GLY A 1 294 ? 8.449 27.991 7.083 1 95.16 294 GLY A N 1
ATOM 2367 C CA . GLY A 1 294 ? 8.48 28.573 8.415 1 95.16 294 GLY A CA 1
ATOM 2368 C C . GLY A 1 294 ? 8.571 27.535 9.518 1 95.16 294 GLY A C 1
ATOM 2369 O O . GLY A 1 294 ? 8.705 27.881 10.693 1 95.16 294 GLY A O 1
ATOM 2370 N N . SER A 1 295 ? 8.523 26.237 9.163 1 95.09 295 SER A N 1
ATOM 2371 C CA . SER A 1 295 ? 8.592 25.178 10.165 1 95.09 295 SER A CA 1
ATOM 2372 C C . SER A 1 295 ? 10.007 25.025 10.711 1 95.09 295 SER A C 1
ATOM 2374 O O . SER A 1 295 ? 10.982 25.119 9.962 1 95.09 295 SER A O 1
ATOM 2376 N N . LYS A 1 296 ? 10.095 24.794 11.943 1 93.23 296 LYS A N 1
ATOM 2377 C CA . LYS A 1 296 ? 11.382 24.75 12.632 1 93.23 296 LYS A CA 1
ATOM 2378 C C . LYS A 1 296 ? 11.985 23.35 12.582 1 93.23 296 LYS A C 1
ATOM 2380 O O . LYS A 1 296 ? 11.322 22.37 12.926 1 93.23 296 LYS A O 1
ATOM 2385 N N . LEU A 1 297 ? 13.229 23.275 12.141 1 96.73 297 LEU A N 1
ATOM 2386 C CA . LEU A 1 297 ? 14 22.051 12.334 1 96.73 297 LEU A CA 1
ATOM 2387 C C . LEU A 1 297 ? 14.455 21.918 13.784 1 96.73 297 LEU A C 1
ATOM 2389 O O . LEU A 1 297 ? 15.3 22.688 14.246 1 96.73 297 LEU A O 1
ATOM 2393 N N . LEU A 1 298 ? 13.952 20.981 14.525 1 96.8 298 LEU A N 1
ATOM 2394 C CA . LEU A 1 298 ? 14.222 20.846 15.952 1 96.8 298 LEU A CA 1
ATOM 2395 C C . LEU A 1 298 ? 15.444 19.967 16.193 1 96.8 298 LEU A C 1
ATOM 2397 O O . LEU A 1 298 ? 16.19 20.183 17.151 1 96.8 298 LEU A O 1
ATOM 2401 N N . CYS A 1 299 ? 15.551 18.953 15.342 1 96.8 299 CYS A N 1
ATOM 2402 C CA . CYS A 1 299 ? 16.572 17.948 15.617 1 96.8 299 CYS A CA 1
ATOM 2403 C C . CYS A 1 299 ? 17.018 17.259 14.334 1 96.8 299 CYS A C 1
ATOM 2405 O O . CYS A 1 299 ? 16.21 17.034 13.431 1 96.8 299 CYS A O 1
ATOM 2407 N N . ARG A 1 300 ? 18.244 16.998 14.225 1 96.71 300 ARG A N 1
ATOM 2408 C CA . ARG A 1 300 ? 18.838 16.189 13.166 1 96.71 300 ARG A CA 1
ATOM 2409 C C . ARG A 1 300 ? 19.771 15.13 13.744 1 96.71 300 ARG A C 1
ATOM 2411 O O . ARG A 1 300 ? 20.625 15.436 14.578 1 96.71 300 ARG A O 1
ATOM 2418 N N . GLU A 1 301 ? 19.505 13.959 13.417 1 96.11 301 GLU A N 1
ATOM 2419 C CA . GLU A 1 301 ? 20.376 12.852 13.802 1 96.11 301 GLU A CA 1
ATOM 2420 C C . GLU A 1 301 ? 21.015 12.201 12.579 1 96.11 301 GLU A C 1
ATOM 2422 O O . GLU A 1 301 ? 20.313 11.691 11.703 1 96.11 301 GLU A O 1
ATOM 2427 N N . ILE A 1 302 ? 22.304 12.205 12.473 1 93.44 302 ILE A N 1
ATOM 2428 C CA . ILE A 1 302 ? 23.049 11.577 11.387 1 93.44 302 ILE A CA 1
ATOM 2429 C C . ILE A 1 302 ? 24.163 10.705 11.963 1 93.44 302 ILE A C 1
ATOM 2431 O O . ILE A 1 302 ? 25.02 11.192 12.704 1 93.44 302 ILE A O 1
ATOM 2435 N N . ALA A 1 303 ? 24.148 9.416 11.627 1 88.78 303 ALA A N 1
ATOM 2436 C CA . ALA A 1 303 ? 25.177 8.464 12.037 1 88.78 303 ALA A CA 1
ATOM 2437 C C . ALA A 1 303 ? 25.397 8.51 13.546 1 88.78 303 ALA A C 1
ATOM 2439 O O . ALA A 1 303 ? 26.536 8.585 14.012 1 88.78 303 ALA A O 1
ATOM 2440 N N . GLY A 1 304 ? 24.35 8.645 14.264 1 86.84 304 GLY A N 1
ATOM 2441 C CA . GLY A 1 304 ? 24.434 8.597 15.715 1 86.84 304 GLY A CA 1
ATOM 2442 C C . GLY A 1 304 ? 24.657 9.959 16.345 1 86.84 304 GLY A C 1
ATOM 2443 O O . GLY A 1 304 ? 24.56 10.108 17.565 1 86.84 304 GLY A O 1
ATOM 2444 N N . HIS A 1 305 ? 24.968 10.991 15.562 1 93.32 305 HIS A N 1
ATOM 2445 C CA . HIS A 1 305 ? 25.145 12.343 16.08 1 93.32 305 HIS A CA 1
ATOM 2446 C C . HIS A 1 305 ? 23.829 13.113 16.072 1 93.32 305 HIS A C 1
ATOM 2448 O O . HIS A 1 305 ? 23.196 13.258 15.024 1 93.32 305 HIS A O 1
ATOM 2454 N N . VAL A 1 306 ? 23.509 13.611 17.203 1 94.47 306 VAL A N 1
ATOM 2455 C CA . VAL A 1 306 ? 22.241 14.317 17.35 1 94.47 306 VAL A CA 1
ATOM 2456 C C . VAL A 1 306 ? 22.5 15.809 17.547 1 94.47 306 VAL A C 1
ATOM 2458 O O . VAL A 1 306 ? 23.302 16.199 18.399 1 94.47 306 VAL A O 1
ATOM 2461 N N . GLU A 1 307 ? 21.896 16.589 16.711 1 94.59 307 GLU A N 1
ATOM 2462 C CA . GLU A 1 307 ? 21.953 18.044 16.812 1 94.59 307 GLU A CA 1
ATOM 2463 C C . GLU A 1 307 ? 20.563 18.638 17.024 1 94.59 307 GLU A C 1
ATOM 2465 O O . GLU A 1 307 ? 19.628 18.321 16.285 1 94.59 307 GLU A O 1
ATOM 2470 N N . PHE A 1 308 ? 20.445 19.42 18.09 1 94.14 308 PHE A N 1
ATOM 2471 C CA . PHE A 1 308 ? 19.199 20.135 18.342 1 94.14 308 PHE A CA 1
ATOM 2472 C C . PHE A 1 308 ? 19.307 21.587 17.892 1 94.14 308 PHE A C 1
ATOM 2474 O O . PHE A 1 308 ? 20.351 22.219 18.064 1 94.14 308 PHE A O 1
ATOM 2481 N N . PHE A 1 309 ? 18.249 21.98 17.271 1 89.29 309 PHE A N 1
ATOM 2482 C CA . PHE A 1 309 ? 18.239 23.352 16.776 1 89.29 309 PHE A CA 1
ATOM 2483 C C . PHE A 1 309 ? 17.292 24.217 17.599 1 89.29 309 PHE A C 1
ATOM 2485 O O . PHE A 1 309 ? 16.23 23.756 18.022 1 89.29 309 PHE A O 1
ATOM 2492 N N . ARG A 1 310 ? 17.746 25.314 18.237 1 74.99 310 ARG A N 1
ATOM 2493 C CA . ARG A 1 310 ? 16.976 26.235 19.067 1 74.99 310 ARG A CA 1
ATOM 2494 C C . ARG A 1 310 ? 16.239 27.258 18.211 1 74.99 310 ARG A C 1
ATOM 2496 O O . ARG A 1 310 ? 16.705 27.622 17.129 1 74.99 310 ARG A O 1
ATOM 2503 N N . MET B 1 1 ? -52.198 0.672 -0.509 1 18.27 1 MET B N 1
ATOM 2504 C CA . MET B 1 1 ? -53.114 -0.008 -1.42 1 18.27 1 MET B CA 1
ATOM 2505 C C . MET B 1 1 ? -52.538 -0.061 -2.831 1 18.27 1 MET B C 1
ATOM 2507 O O . MET B 1 1 ? -53.13 -0.67 -3.725 1 18.27 1 MET B O 1
ATOM 2511 N N . ALA B 1 2 ? -51.722 0.996 -3.265 1 18.28 2 ALA B N 1
ATOM 2512 C CA . ALA B 1 2 ? -51.796 1.109 -4.719 1 18.28 2 ALA B CA 1
ATOM 2513 C C . ALA B 1 2 ? -51.229 -0.135 -5.396 1 18.28 2 ALA B C 1
ATOM 2515 O O . ALA B 1 2 ? -50.451 -0.878 -4.792 1 18.28 2 ALA B O 1
ATOM 2516 N N . ASN B 1 3 ? -51.437 -0.185 -6.765 1 18 3 ASN B N 1
ATOM 2517 C CA . ASN B 1 3 ? -51.769 -0.866 -8.012 1 18 3 ASN B CA 1
ATOM 2518 C C . ASN B 1 3 ? -50.528 -1.452 -8.679 1 18 3 ASN B C 1
ATOM 2520 O O . ASN B 1 3 ? -49.469 -0.823 -8.691 1 18 3 ASN B O 1
ATOM 2524 N N . ALA B 1 4 ? -50.531 -2.73 -9 1 20.24 4 ALA B N 1
ATOM 2525 C CA . ALA B 1 4 ? -49.904 -3.941 -9.523 1 20.24 4 ALA B CA 1
ATOM 2526 C C . ALA B 1 4 ? -49.57 -3.789 -11.005 1 20.24 4 ALA B C 1
ATOM 2528 O O . ALA B 1 4 ? -50.429 -3.993 -11.865 1 20.24 4 ALA B O 1
ATOM 2529 N N . CYS B 1 5 ? -48.992 -2.582 -11.419 1 18.6 5 CYS B N 1
ATOM 2530 C CA . CYS B 1 5 ? -49.08 -2.431 -12.867 1 18.6 5 CYS B CA 1
ATOM 2531 C C . CYS B 1 5 ? -48.309 -3.537 -13.578 1 18.6 5 CYS B C 1
ATOM 2533 O O . CYS B 1 5 ? -47.116 -3.724 -13.333 1 18.6 5 CYS B O 1
ATOM 2535 N N . ILE B 1 6 ? -48.954 -4.486 -14.27 1 18.87 6 ILE B N 1
ATOM 2536 C CA . ILE B 1 6 ? -48.846 -5.766 -14.962 1 18.87 6 ILE B CA 1
ATOM 2537 C C . ILE B 1 6 ? -48.178 -5.563 -16.32 1 18.87 6 ILE B C 1
ATOM 2539 O O . ILE B 1 6 ? -48.655 -6.074 -17.336 1 18.87 6 ILE B O 1
ATOM 2543 N N . THR B 1 7 ? -47.154 -4.654 -16.459 1 17.81 7 THR B N 1
ATOM 2544 C CA . THR B 1 7 ? -46.948 -4.401 -17.881 1 17.81 7 THR B CA 1
ATOM 2545 C C . THR B 1 7 ? -46.48 -5.666 -18.593 1 17.81 7 THR B C 1
ATOM 2547 O O . THR B 1 7 ? -45.529 -6.316 -18.155 1 17.81 7 THR B O 1
ATOM 2550 N N . THR B 1 8 ? -47.232 -6.189 -19.553 1 17.94 8 THR B N 1
ATOM 2551 C CA . THR B 1 8 ? -47.39 -7.39 -20.367 1 17.94 8 THR B CA 1
ATOM 2552 C C . THR B 1 8 ? -46.385 -7.402 -21.514 1 17.94 8 THR B C 1
ATOM 2554 O O . THR B 1 8 ? -46.363 -8.336 -22.318 1 17.94 8 THR B O 1
ATOM 2557 N N . LEU B 1 9 ? -45.223 -6.694 -21.494 1 18.2 9 LEU B N 1
ATOM 2558 C CA . LEU B 1 9 ? -44.808 -6.546 -22.885 1 18.2 9 LEU B CA 1
ATOM 2559 C C . LEU B 1 9 ? -44.589 -7.909 -23.534 1 18.2 9 LEU B C 1
ATOM 2561 O O . LEU B 1 9 ? -44.181 -8.862 -22.866 1 18.2 9 LEU B O 1
ATOM 2565 N N . ARG B 1 10 ? -44.773 -7.905 -24.916 1 16.19 10 ARG B N 1
ATOM 2566 C CA . ARG B 1 10 ? -45.1 -8.633 -26.138 1 16.19 10 ARG B CA 1
ATOM 2567 C C . ARG B 1 10 ? -43.918 -9.473 -26.607 1 16.19 10 ARG B C 1
ATOM 2569 O O . ARG B 1 10 ? -42.762 -9.12 -26.364 1 16.19 10 ARG B O 1
ATOM 2576 N N . SER B 1 11 ? -44.157 -10.65 -27.285 1 17.7 11 SER B N 1
ATOM 2577 C CA . SER B 1 11 ? -43.746 -11.991 -27.688 1 17.7 11 SER B CA 1
ATOM 2578 C C . SER B 1 11 ? -42.888 -11.95 -28.949 1 17.7 11 SER B C 1
ATOM 2580 O O . SER B 1 11 ? -42.39 -12.983 -29.401 1 17.7 11 SER B O 1
ATOM 2582 N N . ILE B 1 12 ? -42.057 -10.868 -29.255 1 18.35 12 ILE B N 1
ATOM 2583 C CA . ILE B 1 12 ? -41.889 -10.976 -30.7 1 18.35 12 ILE B CA 1
ATOM 2584 C C . ILE B 1 12 ? -41.091 -12.235 -31.034 1 18.35 12 ILE B C 1
ATOM 2586 O O . ILE B 1 12 ? -40.045 -12.492 -30.434 1 18.35 12 ILE B O 1
ATOM 2590 N N . PRO B 1 13 ? -41.539 -13.014 -32.093 1 17.65 13 PRO B N 1
ATOM 2591 C CA . PRO B 1 13 ? -41.312 -14.399 -32.513 1 17.65 13 PRO B CA 1
ATOM 2592 C C . PRO B 1 13 ? -40.045 -14.561 -33.351 1 17.65 13 PRO B C 1
ATOM 2594 O O . PRO B 1 13 ? -39.533 -15.674 -33.492 1 17.65 13 PRO B O 1
ATOM 2597 N N . HIS B 1 14 ? -39.159 -13.552 -33.534 1 16.68 14 HIS B N 1
ATOM 2598 C CA . HIS B 1 14 ? -38.715 -13.702 -34.915 1 16.68 14 HIS B CA 1
ATOM 2599 C C . HIS B 1 14 ? -38.008 -15.037 -35.124 1 16.68 14 HIS B C 1
ATOM 2601 O O . HIS B 1 14 ? -37.51 -15.638 -34.169 1 16.68 14 HIS B O 1
ATOM 2607 N N . LYS B 1 15 ? -37.927 -15.301 -36.453 1 15.54 15 LYS B N 1
ATOM 2608 C CA . LYS B 1 15 ? -37.829 -16.344 -37.47 1 15.54 15 LYS B CA 1
ATOM 2609 C C . LYS B 1 15 ? -36.405 -16.884 -37.568 1 15.54 15 LYS B C 1
ATOM 2611 O O . LYS B 1 15 ? -35.451 -16.113 -37.69 1 15.54 15 LYS B O 1
ATOM 2616 N N . ARG B 1 16 ? -36.158 -18.014 -37.185 1 17.77 16 ARG B N 1
ATOM 2617 C CA . ARG B 1 16 ? -34.986 -18.875 -37.063 1 17.77 16 ARG B CA 1
ATOM 2618 C C . ARG B 1 16 ? -34.409 -19.211 -38.434 1 17.77 16 ARG B C 1
ATOM 2620 O O . ARG B 1 16 ? -34.311 -20.383 -38.802 1 17.77 16 ARG B O 1
ATOM 2627 N N . PRO B 1 17 ? -33.958 -18.178 -39.281 1 16.55 17 PRO B N 1
ATOM 2628 C CA . PRO B 1 17 ? -33.829 -18.789 -40.607 1 16.55 17 PRO B CA 1
ATOM 2629 C C . PRO B 1 17 ? -32.857 -19.967 -40.621 1 16.55 17 PRO B C 1
ATOM 2631 O O . PRO B 1 17 ? -31.916 -20.005 -39.825 1 16.55 17 PRO B O 1
ATOM 2634 N N . THR B 1 18 ? -33.337 -21.055 -41.223 1 16.65 18 THR B N 1
ATOM 2635 C CA . THR B 1 18 ? -32.98 -22.46 -41.384 1 16.65 18 THR B CA 1
ATOM 2636 C C . THR B 1 18 ? -31.852 -22.619 -42.399 1 16.65 18 THR B C 1
ATOM 2638 O O . THR B 1 18 ? -31.347 -23.724 -42.606 1 16.65 18 THR B O 1
ATOM 2641 N N . PHE B 1 19 ? -31.061 -21.562 -42.684 1 15.99 19 PHE B N 1
ATOM 2642 C CA . PHE B 1 19 ? -30.557 -21.883 -44.014 1 15.99 19 PHE B CA 1
ATOM 2643 C C . PHE B 1 19 ? -29.855 -23.235 -44.016 1 15.99 19 PHE B C 1
ATOM 2645 O O . PHE B 1 19 ? -29.31 -23.659 -42.994 1 15.99 19 PHE B O 1
ATOM 2652 N N . HIS B 1 20 ? -30.027 -23.784 -45.215 1 15.4 20 HIS B N 1
ATOM 2653 C CA . HIS B 1 20 ? -29.993 -25.015 -45.998 1 15.4 20 HIS B CA 1
ATOM 2654 C C . HIS B 1 20 ? -28.584 -25.595 -46.052 1 15.4 20 HIS B C 1
ATOM 2656 O O . HIS B 1 20 ? -27.607 -24.887 -45.798 1 15.4 20 HIS B O 1
ATOM 2662 N N . PHE B 1 21 ? -28.471 -26.621 -46.955 1 15.51 21 PHE B N 1
ATOM 2663 C CA . PHE B 1 21 ? -28.161 -28.041 -47.07 1 15.51 21 PHE B CA 1
ATOM 2664 C C . PHE B 1 21 ? -26.779 -28.245 -47.68 1 15.51 21 PHE B C 1
ATOM 2666 O O . PHE B 1 21 ? -26.117 -29.248 -47.406 1 15.51 21 PHE B O 1
ATOM 2673 N N . LYS B 1 22 ? -26.31 -27.223 -48.486 1 15.04 22 LYS B N 1
ATOM 2674 C CA . LYS B 1 22 ? -25.885 -27.933 -49.69 1 15.04 22 LYS B CA 1
ATOM 2675 C C . LYS B 1 22 ? -24.816 -28.973 -49.366 1 15.04 22 LYS B C 1
ATOM 2677 O O . LYS B 1 22 ? -23.928 -28.724 -48.548 1 15.04 22 LYS B O 1
ATOM 2682 N N . LYS B 1 23 ? -24.891 -30.081 -50.143 1 15.71 23 LYS B N 1
ATOM 2683 C CA . LYS B 1 23 ? -24.535 -31.494 -50.241 1 15.71 23 LYS B CA 1
ATOM 2684 C C . LYS B 1 23 ? -23.05 -31.668 -50.546 1 15.71 23 LYS B C 1
ATOM 2686 O O . LYS B 1 23 ? -22.392 -32.54 -49.976 1 15.71 23 LYS B O 1
ATOM 2691 N N . GLN B 1 24 ? -22.465 -30.971 -51.55 1 15.37 24 GLN B N 1
ATOM 2692 C CA . GLN B 1 24 ? -22.09 -31.896 -52.614 1 15.37 24 GLN B CA 1
ATOM 2693 C C . GLN B 1 24 ? -20.907 -32.764 -52.196 1 15.37 24 GLN B C 1
ATOM 2695 O O . GLN B 1 24 ? -20.226 -32.463 -51.213 1 15.37 24 GLN B O 1
ATOM 2700 N N . LYS B 1 25 ? -20.1 -33.177 -53.345 1 17.86 25 LYS B N 1
ATOM 2701 C CA . LYS B 1 25 ? -19.642 -34.381 -54.032 1 17.86 25 LYS B CA 1
ATOM 2702 C C . LYS B 1 25 ? -18.32 -34.875 -53.452 1 17.86 25 LYS B C 1
ATOM 2704 O O . LYS B 1 25 ? -17.559 -34.095 -52.876 1 17.86 25 LYS B O 1
ATOM 2709 N N . THR B 1 26 ? -18.034 -36.114 -53.78 1 17.3 26 THR B N 1
ATOM 2710 C CA . THR B 1 26 ? -17.5 -37.443 -53.502 1 17.3 26 THR B CA 1
ATOM 2711 C C . THR B 1 26 ? -16.011 -37.507 -53.833 1 17.3 26 THR B C 1
ATOM 2713 O O . THR B 1 26 ? -15.336 -38.481 -53.494 1 17.3 26 THR B O 1
ATOM 2716 N N . PHE B 1 27 ? -15.332 -36.454 -54.281 1 17.19 27 PHE B N 1
ATOM 2717 C CA . PHE B 1 27 ? -14.346 -36.979 -55.218 1 17.19 27 PHE B CA 1
ATOM 2718 C C . PHE B 1 27 ? -13.422 -37.977 -54.53 1 17.19 27 PHE B C 1
ATOM 2720 O O . PHE B 1 27 ? -12.95 -37.729 -53.419 1 17.19 27 PHE B O 1
ATOM 2727 N N . GLN B 1 28 ? -13.364 -39.196 -55.113 1 16.39 28 GLN B N 1
ATOM 2728 C CA . GLN B 1 28 ? -12.914 -40.574 -54.95 1 16.39 28 GLN B CA 1
ATOM 2729 C C . GLN B 1 28 ? -11.39 -40.663 -54.98 1 16.39 28 GLN B C 1
ATOM 2731 O O . GLN B 1 28 ? -10.818 -41.711 -54.676 1 16.39 28 GLN B O 1
ATOM 2736 N N . LEU B 1 29 ? -10.639 -39.626 -55.26 1 16.82 29 LEU B N 1
ATOM 2737 C CA . LEU B 1 29 ? -9.492 -40.129 -56.008 1 16.82 29 LEU B CA 1
ATOM 2738 C C . LEU B 1 29 ? -8.724 -41.164 -55.193 1 16.82 29 LEU B C 1
ATOM 2740 O O . LEU B 1 29 ? -8.443 -40.948 -54.012 1 16.82 29 LEU B O 1
ATOM 2744 N N . ASN B 1 30 ? -8.511 -42.391 -55.784 1 16.48 30 ASN B N 1
ATOM 2745 C CA . ASN B 1 30 ? -8.11 -43.78 -55.588 1 16.48 30 ASN B CA 1
ATOM 2746 C C . ASN B 1 30 ? -6.629 -43.891 -55.237 1 16.48 30 ASN B C 1
ATOM 2748 O O . ASN B 1 30 ? -6.145 -44.975 -54.905 1 16.48 30 ASN B O 1
ATOM 2752 N N . PHE B 1 31 ? -5.776 -42.963 -55.55 1 18.89 31 PHE B N 1
ATOM 2753 C CA . PHE B 1 31 ? -4.538 -43.555 -56.045 1 18.89 31 PHE B CA 1
ATOM 2754 C C . PHE B 1 31 ? -3.887 -44.422 -54.974 1 18.89 31 PHE B C 1
ATOM 2756 O O . PHE B 1 31 ? -3.7 -43.98 -53.839 1 18.89 31 PHE B O 1
ATOM 2763 N N . PHE B 1 32 ? -3.674 -45.743 -55.275 1 17.14 32 PHE B N 1
ATOM 2764 C CA . PHE B 1 32 ? -3.406 -47.054 -54.697 1 17.14 32 PHE B CA 1
ATOM 2765 C C . PHE B 1 32 ? -2.01 -47.102 -54.087 1 17.14 32 PHE B C 1
ATOM 2767 O O . PHE B 1 32 ? -1.819 -47.658 -53.004 1 17.14 32 PHE B O 1
ATOM 2774 N N . LYS B 1 33 ? -0.949 -46.773 -54.869 1 19.79 33 LYS B N 1
ATOM 2775 C CA . LYS B 1 33 ? 0.026 -47.85 -55.019 1 19.79 33 LYS B CA 1
ATOM 2776 C C . LYS B 1 33 ? 0.709 -48.162 -53.691 1 19.79 33 LYS B C 1
ATOM 2778 O O . LYS B 1 33 ? 0.952 -47.261 -52.885 1 19.79 33 LYS B O 1
ATOM 2783 N N . SER B 1 34 ? 1.086 -49.468 -53.44 1 18.43 34 SER B N 1
ATOM 2784 C CA . SER B 1 34 ? 1.382 -50.476 -52.427 1 18.43 34 SER B CA 1
ATOM 2785 C C . SER B 1 34 ? 2.783 -50.289 -51.853 1 18.43 34 SER B C 1
ATOM 2787 O O . SER B 1 34 ? 3.117 -50.867 -50.817 1 18.43 34 SER B O 1
ATOM 2789 N N . LEU B 1 35 ? 3.644 -49.381 -52.295 1 21.54 35 LEU B N 1
ATOM 2790 C CA . LEU B 1 35 ? 4.983 -49.952 -52.21 1 21.54 35 LEU B CA 1
ATOM 2791 C C . LEU B 1 35 ? 5.34 -50.289 -50.766 1 21.54 35 LEU B C 1
ATOM 2793 O O . LEU B 1 35 ? 5.247 -49.433 -49.883 1 21.54 35 LEU B O 1
ATOM 2797 N N . HIS B 1 36 ? 5.309 -51.586 -50.427 1 18.97 36 HIS B N 1
ATOM 2798 C CA . HIS B 1 36 ? 5.378 -52.351 -49.187 1 18.97 36 HIS B CA 1
ATOM 2799 C C . HIS B 1 36 ? 6.667 -52.055 -48.428 1 18.97 36 HIS B C 1
ATOM 2801 O O . HIS B 1 36 ? 6.637 -51.798 -47.223 1 18.97 36 HIS B O 1
ATOM 2807 N N . ASP B 1 37 ? 7.78 -52.496 -48.971 1 22.14 37 ASP B N 1
ATOM 2808 C CA . ASP B 1 37 ? 8.482 -53.521 -48.203 1 22.14 37 ASP B CA 1
ATOM 2809 C C . ASP B 1 37 ? 9.362 -52.893 -47.125 1 22.14 37 ASP B C 1
ATOM 2811 O O . ASP B 1 37 ? 9.962 -53.602 -46.315 1 22.14 37 ASP B O 1
ATOM 2815 N N . ALA B 1 38 ? 9.638 -51.647 -47.189 1 20.89 38 ALA B N 1
ATOM 2816 C CA . ALA B 1 38 ? 10.991 -51.414 -46.691 1 20.89 38 ALA B CA 1
ATOM 2817 C C . ALA B 1 38 ? 11.132 -51.88 -45.245 1 20.89 38 ALA B C 1
ATOM 2819 O O . ALA B 1 38 ? 10.162 -51.864 -44.484 1 20.89 38 ALA B O 1
ATOM 2820 N N . GLN B 1 39 ? 12.339 -52.508 -44.993 1 24.23 39 GLN B N 1
ATOM 2821 C CA . GLN B 1 39 ? 13.058 -53.202 -43.93 1 24.23 39 GLN B CA 1
ATOM 2822 C C . GLN B 1 39 ? 13.092 -52.367 -42.653 1 24.23 39 GLN B C 1
ATOM 2824 O O . GLN B 1 39 ? 13.308 -51.154 -42.705 1 24.23 39 GLN B O 1
ATOM 2829 N N . SER B 1 40 ? 12.413 -52.82 -41.662 1 22.53 40 SER B N 1
ATOM 2830 C CA . SER B 1 40 ? 12.212 -52.326 -40.303 1 22.53 40 SER B CA 1
ATOM 2831 C C . SER B 1 40 ? 13.54 -52.174 -39.569 1 22.53 40 SER B C 1
ATOM 2833 O O . SER B 1 40 ? 14.151 -53.166 -39.168 1 22.53 40 SER B O 1
ATOM 2835 N N . THR B 1 41 ? 14.585 -51.62 -40.257 1 25.74 41 THR B N 1
ATOM 2836 C CA . THR B 1 41 ? 15.732 -51.659 -39.357 1 25.74 41 THR B CA 1
ATOM 2837 C C . THR B 1 41 ? 15.373 -51.068 -37.997 1 25.74 41 THR B C 1
ATOM 2839 O O . THR B 1 41 ? 14.732 -50.018 -37.92 1 25.74 41 THR B O 1
ATOM 2842 N N . SER B 1 42 ? 15.198 -51.953 -37.022 1 23.75 42 SER B N 1
ATOM 2843 C CA . SER B 1 42 ? 14.92 -51.746 -35.605 1 23.75 42 SER B CA 1
ATOM 2844 C C . SER B 1 42 ? 15.905 -50.759 -34.987 1 23.75 42 SER B C 1
ATOM 2846 O O . SER B 1 42 ? 17.106 -51.03 -34.923 1 23.75 42 SER B O 1
ATOM 2848 N N . LEU B 1 43 ? 15.987 -49.521 -35.519 1 25.15 43 LEU B N 1
ATOM 2849 C CA . LEU B 1 43 ? 16.907 -48.693 -34.745 1 25.15 43 LEU B CA 1
ATOM 2850 C C . LEU B 1 43 ? 16.531 -48.699 -33.267 1 25.15 43 LEU B C 1
ATOM 2852 O O . LEU B 1 43 ? 15.398 -48.369 -32.909 1 25.15 43 LEU B O 1
ATOM 2856 N N . ALA B 1 44 ? 17.149 -49.613 -32.511 1 28.03 44 ALA B N 1
ATOM 2857 C CA . ALA B 1 44 ? 17.118 -49.616 -31.051 1 28.03 44 ALA B CA 1
ATOM 2858 C C . ALA B 1 44 ? 17.34 -48.212 -30.494 1 28.03 44 ALA B C 1
ATOM 2860 O O . ALA B 1 44 ? 18.361 -47.581 -30.774 1 28.03 44 ALA B O 1
ATOM 2861 N N . SER B 1 45 ? 16.242 -47.453 -30.532 1 27.61 45 SER B N 1
ATOM 2862 C CA . SER B 1 45 ? 16.31 -46.15 -29.878 1 27.61 45 SER B CA 1
ATOM 2863 C C . SER B 1 45 ? 16.858 -46.27 -28.461 1 27.61 45 SER B C 1
ATOM 2865 O O . SER B 1 45 ? 16.281 -46.967 -27.623 1 27.61 45 SER B O 1
ATOM 2867 N N . HIS B 1 46 ? 18.122 -46.464 -28.404 1 31.56 46 HIS B N 1
ATOM 2868 C CA . HIS B 1 46 ? 18.627 -46.289 -27.047 1 31.56 46 HIS B CA 1
ATOM 2869 C C . HIS B 1 46 ? 18.048 -45.035 -26.401 1 31.56 46 HIS B C 1
ATOM 2871 O O . HIS B 1 46 ? 18.125 -43.945 -26.973 1 31.56 46 HIS B O 1
ATOM 2877 N N . SER B 1 47 ? 16.995 -45.279 -25.696 1 28.89 47 SER B N 1
ATOM 2878 C CA . SER B 1 47 ? 16.404 -44.243 -24.854 1 28.89 47 SER B CA 1
ATOM 2879 C C . SER B 1 47 ? 17.459 -43.57 -23.983 1 28.89 47 SER B C 1
ATOM 2881 O O . SER B 1 47 ? 18.084 -44.22 -23.142 1 28.89 47 SER B O 1
ATOM 2883 N N . GLN B 1 48 ? 18.337 -42.781 -24.542 1 28.13 48 GLN B N 1
ATOM 2884 C CA . GLN B 1 48 ? 19.108 -41.94 -23.632 1 28.13 48 GLN B CA 1
ATOM 2885 C C . GLN B 1 48 ? 18.221 -41.364 -22.532 1 28.13 48 GLN B C 1
ATOM 2887 O O . GLN B 1 48 ? 17.145 -40.83 -22.81 1 28.13 48 GLN B O 1
ATOM 2892 N N . LYS B 1 49 ? 18.453 -41.969 -21.353 1 33.32 49 LYS B N 1
ATOM 2893 C CA . LYS B 1 49 ? 17.845 -41.381 -20.163 1 33.32 49 LYS B CA 1
ATOM 2894 C C . LYS B 1 49 ? 18.012 -39.864 -20.152 1 33.32 49 LYS B C 1
ATOM 2896 O O . LYS B 1 49 ? 19.122 -39.355 -20.318 1 33.32 49 LYS B O 1
ATOM 2901 N N . PRO B 1 50 ? 16.932 -39.234 -20.599 1 29.9 50 PRO B N 1
ATOM 2902 C CA . PRO B 1 50 ? 17.148 -37.794 -20.435 1 29.9 50 PRO B CA 1
ATOM 2903 C C . PRO B 1 50 ? 17.828 -37.447 -19.112 1 29.9 50 PRO B C 1
ATOM 2905 O O . PRO B 1 50 ? 17.511 -38.038 -18.077 1 29.9 50 PRO B O 1
ATOM 2908 N N . LEU B 1 51 ? 19.129 -37.145 -19.172 1 30.48 51 LEU B N 1
ATOM 2909 C CA . LEU B 1 51 ? 19.732 -36.501 -18.01 1 30.48 51 LEU B CA 1
ATOM 2910 C C . LEU B 1 51 ? 18.796 -35.45 -17.424 1 30.48 51 LEU B C 1
ATOM 2912 O O . LEU B 1 51 ? 18.544 -34.418 -18.051 1 30.48 51 LEU B O 1
ATOM 2916 N N . THR B 1 52 ? 17.825 -35.981 -16.73 1 29.58 52 THR B N 1
ATOM 2917 C CA . THR B 1 52 ? 17.109 -34.991 -15.932 1 29.58 52 THR B CA 1
ATOM 2918 C C . THR B 1 52 ? 18.086 -34.112 -15.157 1 29.58 52 THR B C 1
ATOM 2920 O O . THR B 1 52 ? 18.76 -34.583 -14.239 1 29.58 52 THR B O 1
ATOM 2923 N N . PHE B 1 53 ? 18.851 -33.314 -15.823 1 28.71 53 PHE B N 1
ATOM 2924 C CA . PHE B 1 53 ? 19.456 -32.224 -15.067 1 28.71 53 PHE B CA 1
ATOM 2925 C C . PHE B 1 53 ? 18.473 -31.661 -14.047 1 28.71 53 PHE B C 1
ATOM 2927 O O . PHE B 1 53 ? 17.513 -30.981 -14.413 1 28.71 53 PHE B O 1
ATOM 2934 N N . THR B 1 54 ? 18.238 -32.492 -13.067 1 32.68 54 THR B N 1
ATOM 2935 C CA . THR B 1 54 ? 17.614 -31.834 -11.925 1 32.68 54 THR B CA 1
ATOM 2936 C C . THR B 1 54 ? 18.363 -30.555 -11.562 1 32.68 54 THR B C 1
ATOM 2938 O O . THR B 1 54 ? 19.501 -30.608 -11.092 1 32.68 54 THR B O 1
ATOM 2941 N N . LEU B 1 55 ? 18.423 -29.641 -12.444 1 30.32 55 LEU B N 1
ATOM 2942 C CA . LEU B 1 55 ? 18.881 -28.33 -11.999 1 30.32 55 LEU B CA 1
ATOM 2943 C C . LEU B 1 55 ? 18.338 -28.007 -10.61 1 30.32 55 LEU B C 1
ATOM 2945 O O . LEU B 1 55 ? 17.127 -27.869 -10.43 1 30.32 55 LEU B O 1
ATOM 2949 N N . LYS B 1 56 ? 19.112 -28.47 -9.614 1 33.83 56 LYS B N 1
ATOM 2950 C CA . LYS B 1 56 ? 18.89 -28.062 -8.23 1 33.83 56 LYS B CA 1
ATOM 2951 C C . LYS B 1 56 ? 18.716 -26.55 -8.124 1 33.83 56 LYS B C 1
ATOM 2953 O O . LYS B 1 56 ? 19.589 -25.789 -8.546 1 33.83 56 LYS B O 1
ATOM 2958 N N . SER B 1 57 ? 17.541 -26.086 -8.372 1 39.92 57 SER B N 1
ATOM 2959 C CA . SER B 1 57 ? 17.375 -24.741 -7.83 1 39.92 57 SER B CA 1
ATOM 2960 C C . SER B 1 57 ? 18.243 -24.533 -6.593 1 39.92 57 SER B C 1
ATOM 2962 O O . SER B 1 57 ? 18.188 -25.325 -5.65 1 39.92 57 SER B O 1
ATOM 2964 N N . GLN B 1 58 ? 19.472 -24.322 -6.704 1 42.36 58 GLN B N 1
ATOM 2965 C CA . GLN B 1 58 ? 20.333 -24.025 -5.564 1 42.36 58 GLN B CA 1
ATOM 2966 C C . GLN B 1 58 ? 19.704 -22.969 -4.659 1 42.36 58 GLN B C 1
ATOM 2968 O O . GLN B 1 58 ? 20.039 -21.786 -4.751 1 42.36 58 GLN B O 1
ATOM 2973 N N . LEU B 1 59 ? 18.4 -23.01 -4.412 1 45.1 59 LEU B N 1
ATOM 2974 C CA . LEU B 1 59 ? 17.878 -22.122 -3.378 1 45.1 59 LEU B CA 1
ATOM 2975 C C . LEU B 1 59 ? 18.544 -22.4 -2.035 1 45.1 59 LEU B C 1
ATOM 2977 O O . LEU B 1 59 ? 18.32 -23.453 -1.433 1 45.1 59 LEU B O 1
ATOM 2981 N N . SER B 1 60 ? 19.799 -22.32 -1.864 1 43.62 60 SER B N 1
ATOM 2982 C CA . SER B 1 60 ? 20.172 -22.455 -0.46 1 43.62 60 SER B CA 1
ATOM 2983 C C . SER B 1 60 ? 19.358 -21.513 0.421 1 43.62 60 SER B C 1
ATOM 2985 O O . SER B 1 60 ? 19.384 -20.296 0.227 1 43.62 60 SER B O 1
ATOM 2987 N N . PRO B 1 61 ? 18.188 -21.917 0.914 1 49.92 61 PRO B N 1
ATOM 2988 C CA . PRO B 1 61 ? 17.35 -21.198 1.876 1 49.92 61 PRO B CA 1
ATOM 2989 C C . PRO B 1 61 ? 18.156 -20.275 2.787 1 49.92 61 PRO B C 1
ATOM 2991 O O . PRO B 1 61 ? 17.673 -19.209 3.176 1 49.92 61 PRO B O 1
ATOM 2994 N N . SER B 1 62 ? 19.308 -20.734 3.165 1 49.84 62 SER B N 1
ATOM 2995 C CA . SER B 1 62 ? 20.042 -20.102 4.257 1 49.84 62 SER B CA 1
ATOM 2996 C C . SER B 1 62 ? 20.478 -18.689 3.885 1 49.84 62 SER B C 1
ATOM 2998 O O . SER B 1 62 ? 20.593 -17.821 4.753 1 49.84 62 SER B O 1
ATOM 3000 N N . ASP B 1 63 ? 20.508 -18.333 2.525 1 62.37 63 ASP B N 1
ATOM 3001 C CA . ASP B 1 63 ? 21.153 -17.058 2.223 1 62.37 63 ASP B CA 1
ATOM 3002 C C . ASP B 1 63 ? 20.137 -16.034 1.721 1 62.37 63 ASP B C 1
ATOM 3004 O O . ASP B 1 63 ? 20.497 -14.897 1.409 1 62.37 63 ASP B O 1
ATOM 3008 N N . ALA B 1 64 ? 18.775 -16.404 1.709 1 77.05 64 ALA B N 1
ATOM 3009 C CA . ALA B 1 64 ? 17.807 -15.444 1.184 1 77.05 64 ALA B CA 1
ATOM 3010 C C . ALA B 1 64 ? 17.426 -14.414 2.244 1 77.05 64 ALA B C 1
ATOM 3012 O O . ALA B 1 64 ? 17.239 -14.758 3.413 1 77.05 64 ALA B O 1
ATOM 3013 N N . PRO B 1 65 ? 17.383 -13.218 1.818 1 84.04 65 PRO B N 1
ATOM 3014 C CA . PRO B 1 65 ? 16.991 -12.198 2.793 1 84.04 65 PRO B CA 1
ATOM 3015 C C . PRO B 1 65 ? 15.602 -12.444 3.379 1 84.04 65 PRO B C 1
ATOM 3017 O O . PRO B 1 65 ? 14.731 -12.995 2.701 1 84.04 65 PRO B O 1
ATOM 3020 N N . SER B 1 66 ? 15.496 -12.113 4.644 1 86.68 66 SER B N 1
ATOM 3021 C CA . SER B 1 66 ? 14.196 -12.209 5.301 1 86.68 66 SER B CA 1
ATOM 3022 C C . SER B 1 66 ? 13.179 -11.276 4.653 1 86.68 66 SER B C 1
ATOM 3024 O O . SER B 1 66 ? 13.538 -10.206 4.156 1 86.68 66 SER B O 1
ATOM 3026 N N . GLN B 1 67 ? 11.884 -11.685 4.697 1 88.26 67 GLN B N 1
ATOM 3027 C CA . GLN B 1 67 ? 10.803 -10.884 4.132 1 88.26 67 GLN B CA 1
ATOM 3028 C C . GLN B 1 67 ? 10.734 -9.509 4.79 1 88.26 67 GLN B C 1
ATOM 3030 O O . GLN B 1 67 ? 10.851 -9.394 6.012 1 88.26 67 GLN B O 1
ATOM 3035 N N . ARG B 1 68 ? 10.711 -8.468 3.932 1 88.33 68 ARG B N 1
ATOM 3036 C CA . ARG B 1 68 ? 10.49 -7.082 4.331 1 88.33 68 ARG B CA 1
ATOM 3037 C C . ARG B 1 68 ? 11.721 -6.508 5.024 1 88.33 68 ARG B C 1
ATOM 3039 O O . ARG B 1 68 ? 11.629 -5.505 5.735 1 88.33 68 ARG B O 1
ATOM 3046 N N . SER B 1 69 ? 12.877 -7.255 4.873 1 89.32 69 SER B N 1
ATOM 3047 C CA . SER B 1 69 ? 14.16 -6.673 5.253 1 89.32 69 SER B CA 1
ATOM 3048 C C . SER B 1 69 ? 14.634 -5.657 4.219 1 89.32 69 SER B C 1
ATOM 3050 O O . SER B 1 69 ? 14.078 -5.574 3.122 1 89.32 69 SER B O 1
ATOM 3052 N N . GLU B 1 70 ? 15.591 -4.875 4.548 1 86.84 70 GLU B N 1
ATOM 3053 C CA . GLU B 1 70 ? 16.184 -3.921 3.615 1 86.84 70 GLU B CA 1
ATOM 3054 C C . GLU B 1 70 ? 16.703 -4.622 2.364 1 86.84 70 GLU B C 1
ATOM 3056 O O . GLU B 1 70 ? 16.474 -4.158 1.245 1 86.84 70 GLU B O 1
ATOM 3061 N N . GLU B 1 71 ? 17.38 -5.697 2.597 1 88.64 71 GLU B N 1
ATOM 3062 C CA . GLU B 1 71 ? 17.919 -6.465 1.479 1 88.64 71 GLU B CA 1
ATOM 3063 C C . GLU B 1 71 ? 16.803 -6.995 0.584 1 88.64 71 GLU B C 1
ATOM 3065 O O . GLU B 1 71 ? 16.95 -7.042 -0.64 1 88.64 71 GLU B O 1
ATOM 3070 N N . TRP B 1 72 ? 15.735 -7.403 1.157 1 90.57 72 TRP B N 1
ATOM 3071 C CA . TRP B 1 72 ? 14.571 -7.906 0.434 1 90.57 72 TRP B CA 1
ATOM 3072 C C . TRP B 1 72 ? 14.015 -6.845 -0.509 1 90.57 72 TRP B C 1
ATOM 3074 O O . TRP B 1 72 ? 13.76 -7.121 -1.684 1 90.57 72 TRP B O 1
ATOM 3084 N N . PHE B 1 73 ? 13.915 -5.631 -0.062 1 88.06 73 PHE B N 1
ATOM 3085 C CA . PHE B 1 73 ? 13.407 -4.532 -0.875 1 88.06 73 PHE B CA 1
ATOM 3086 C C . PHE B 1 73 ? 14.358 -4.224 -2.025 1 88.06 73 PHE B C 1
ATOM 3088 O O . PHE B 1 73 ? 13.919 -3.974 -3.15 1 88.06 73 PHE B O 1
ATOM 3095 N N . ALA B 1 74 ? 15.601 -4.252 -1.754 1 85.8 74 ALA B N 1
ATOM 3096 C CA . ALA B 1 74 ? 16.608 -3.958 -2.771 1 85.8 74 ALA B CA 1
ATOM 3097 C C . ALA B 1 74 ? 16.58 -4.998 -3.887 1 85.8 74 ALA B C 1
ATOM 3099 O O . ALA B 1 74 ? 16.658 -4.652 -5.068 1 85.8 74 ALA B O 1
ATOM 3100 N N . LEU B 1 75 ? 16.464 -6.224 -3.51 1 85.98 75 LEU B N 1
ATOM 3101 C CA . LEU B 1 75 ? 16.452 -7.314 -4.48 1 85.98 75 LEU B CA 1
ATOM 3102 C C . LEU B 1 75 ? 15.225 -7.226 -5.381 1 85.98 75 LEU B C 1
ATOM 3104 O O . LEU B 1 75 ? 15.311 -7.495 -6.582 1 85.98 75 LEU B O 1
ATOM 3108 N N . ARG B 1 76 ? 14.143 -6.849 -4.849 1 86.99 76 ARG B N 1
ATOM 3109 C CA . ARG B 1 76 ? 12.877 -6.819 -5.574 1 86.99 76 ARG B CA 1
ATOM 3110 C C . ARG B 1 76 ? 12.853 -5.678 -6.586 1 86.99 76 ARG B C 1
ATOM 3112 O O . ARG B 1 76 ? 12.207 -5.782 -7.631 1 86.99 76 ARG B O 1
ATOM 3119 N N . ARG B 1 77 ? 13.556 -4.686 -6.355 1 83.95 77 ARG B N 1
ATOM 3120 C CA . ARG B 1 77 ? 13.604 -3.524 -7.237 1 83.95 77 ARG B CA 1
ATOM 3121 C C . ARG B 1 77 ? 14.248 -3.877 -8.574 1 83.95 77 ARG B C 1
ATOM 3123 O O . ARG B 1 77 ? 13.828 -3.382 -9.621 1 83.95 77 ARG B O 1
ATOM 3130 N N . ASP B 1 78 ? 15.16 -4.75 -8.554 1 85.98 78 ASP B N 1
ATOM 3131 C CA . ASP B 1 78 ? 15.969 -5.033 -9.735 1 85.98 78 ASP B CA 1
ATOM 3132 C C . ASP B 1 78 ? 15.47 -6.282 -10.457 1 85.98 78 ASP B C 1
ATOM 3134 O O . ASP B 1 78 ? 16.159 -6.822 -11.324 1 85.98 78 ASP B O 1
ATOM 3138 N N . LYS B 1 79 ? 14.287 -6.685 -10.019 1 91.46 79 LYS B N 1
ATOM 3139 C CA . LYS B 1 79 ? 13.721 -7.883 -10.633 1 91.46 79 LYS B CA 1
ATOM 3140 C C . LYS B 1 79 ? 12.239 -7.693 -10.944 1 91.46 79 LYS B C 1
ATOM 3142 O O . LYS B 1 79 ? 11.573 -6.857 -10.33 1 91.46 79 LYS B O 1
ATOM 3147 N N . LEU B 1 80 ? 11.815 -8.341 -11.944 1 94.22 80 LEU B N 1
ATOM 3148 C CA . LEU B 1 80 ? 10.375 -8.472 -12.134 1 94.22 80 LEU B CA 1
ATOM 3149 C C . LEU B 1 80 ? 9.794 -9.516 -11.187 1 94.22 80 LEU B C 1
ATOM 3151 O O . LEU B 1 80 ? 10.087 -10.707 -11.315 1 94.22 80 LEU B O 1
ATOM 3155 N N . THR B 1 81 ? 9.079 -9.13 -10.214 1 93.48 81 THR B N 1
ATOM 3156 C CA . THR B 1 81 ? 8.575 -10.029 -9.182 1 93.48 81 THR B CA 1
ATOM 3157 C C . THR B 1 81 ? 7.254 -10.66 -9.613 1 93.48 81 THR B C 1
ATOM 3159 O O . THR B 1 81 ? 6.481 -10.05 -10.354 1 93.48 81 THR B O 1
ATOM 3162 N N . THR B 1 82 ? 6.968 -11.813 -9.074 1 96.03 82 THR B N 1
ATOM 3163 C CA . THR B 1 82 ? 5.826 -12.592 -9.538 1 96.03 82 THR B CA 1
ATOM 3164 C C . THR B 1 82 ? 4.519 -11.856 -9.256 1 96.03 82 THR B C 1
ATOM 3166 O O . THR B 1 82 ? 3.553 -11.983 -10.012 1 96.03 82 THR B O 1
ATOM 3169 N N . SER B 1 83 ? 4.452 -11.071 -8.199 1 93.06 83 SER B N 1
ATOM 3170 C CA . SER B 1 83 ? 3.241 -10.336 -7.85 1 93.06 83 SER B CA 1
ATOM 3171 C C . SER B 1 83 ? 2.897 -9.299 -8.914 1 93.06 83 SER B C 1
ATOM 3173 O O . SER B 1 83 ? 1.784 -8.77 -8.936 1 93.06 83 SER B O 1
ATOM 3175 N N . THR B 1 84 ? 3.805 -9.013 -9.853 1 93.52 84 THR B N 1
ATOM 3176 C CA . THR B 1 84 ? 3.561 -7.987 -10.861 1 93.52 84 THR B CA 1
ATOM 3177 C C . THR B 1 84 ? 3.342 -8.617 -12.233 1 93.52 84 THR B C 1
ATOM 3179 O O . THR B 1 84 ? 3.167 -7.909 -13.227 1 93.52 84 THR B O 1
ATOM 3182 N N . PHE B 1 85 ? 3.389 -9.903 -12.289 1 96.81 85 PHE B N 1
ATOM 3183 C CA . PHE B 1 85 ? 3.314 -10.573 -13.582 1 96.81 85 PHE B CA 1
ATOM 3184 C C . PHE B 1 85 ? 2.019 -10.215 -14.302 1 96.81 85 PHE B C 1
ATOM 3186 O O . PHE B 1 85 ? 2.035 -9.874 -15.487 1 96.81 85 PHE B O 1
ATOM 3193 N N . SER B 1 86 ? 0.859 -10.226 -13.628 1 96.36 86 SER B N 1
ATOM 3194 C CA . SER B 1 86 ? -0.406 -9.9 -14.279 1 96.36 86 SER B CA 1
ATOM 3195 C C . SER B 1 86 ? -0.383 -8.488 -14.855 1 96.36 86 SER B C 1
ATOM 3197 O O . SER B 1 86 ? -0.934 -8.242 -15.93 1 96.36 86 SER B O 1
ATOM 3199 N N . THR B 1 87 ? 0.286 -7.633 -14.196 1 93.72 87 THR B N 1
ATOM 3200 C CA . THR B 1 87 ? 0.41 -6.262 -14.679 1 93.72 87 THR B CA 1
ATOM 3201 C C . THR B 1 87 ? 1.29 -6.205 -15.924 1 93.72 87 THR B C 1
ATOM 3203 O O . THR B 1 87 ? 0.926 -5.576 -16.92 1 93.72 87 THR B O 1
ATOM 3206 N N . ALA B 1 88 ? 2.384 -6.859 -15.886 1 96.41 88 ALA B N 1
ATOM 3207 C CA . ALA B 1 88 ? 3.307 -6.877 -17.018 1 96.41 88 ALA B CA 1
ATOM 3208 C C . ALA B 1 88 ? 2.663 -7.524 -18.241 1 96.41 88 ALA B C 1
ATOM 3210 O O . ALA B 1 88 ? 2.998 -7.186 -19.378 1 96.41 88 ALA B O 1
ATOM 3211 N N . LEU B 1 89 ? 1.744 -8.409 -17.962 1 97.81 89 LEU B N 1
ATOM 3212 C CA . LEU B 1 89 ? 1.08 -9.145 -19.032 1 97.81 89 LEU B CA 1
ATOM 3213 C C . LEU B 1 89 ? -0.064 -8.33 -19.624 1 97.81 89 LEU B C 1
ATOM 3215 O O . LEU B 1 89 ? -0.63 -8.704 -20.654 1 97.81 89 LEU B O 1
ATOM 3219 N N . GLY B 1 90 ? -0.483 -7.247 -18.937 1 95.65 90 GLY B N 1
ATOM 3220 C CA . GLY B 1 90 ? -1.524 -6.379 -19.465 1 95.65 90 GLY B CA 1
ATOM 3221 C C . GLY B 1 90 ? -2.921 -6.81 -19.062 1 95.65 90 GLY B C 1
ATOM 3222 O O . GLY B 1 90 ? -3.877 -6.617 -19.816 1 95.65 90 GLY B O 1
ATOM 3223 N N . PHE B 1 91 ? -3.053 -7.429 -17.883 1 94.66 91 PHE B N 1
ATOM 3224 C CA . PHE B 1 91 ? -4.346 -7.927 -17.428 1 94.66 91 PHE B CA 1
ATOM 3225 C C . PHE B 1 91 ? -5.288 -6.772 -17.108 1 94.66 91 PHE B C 1
ATOM 3227 O O . PHE B 1 91 ? -6.506 -6.954 -17.057 1 94.66 91 PHE B O 1
ATOM 3234 N N . TRP B 1 92 ? -4.698 -5.655 -16.855 1 88.33 92 TRP B N 1
ATOM 3235 C CA . TRP B 1 92 ? -5.497 -4.571 -16.293 1 88.33 92 TRP B CA 1
ATOM 3236 C C . TRP B 1 92 ? -5.681 -3.448 -17.308 1 88.33 92 TRP B C 1
ATOM 3238 O O . TRP B 1 92 ? -4.772 -3.153 -18.089 1 88.33 92 TRP B O 1
ATOM 3248 N N . LYS B 1 93 ? -6.768 -2.817 -17.181 1 82.32 93 LYS B N 1
ATOM 3249 C CA . LYS B 1 93 ? -7.062 -1.707 -18.082 1 82.32 93 LYS B CA 1
ATOM 3250 C C . LYS B 1 93 ? -6.272 -0.46 -17.695 1 82.32 93 LYS B C 1
ATOM 3252 O O . LYS B 1 93 ? -5.808 -0.341 -16.559 1 82.32 93 LYS B O 1
ATOM 3257 N N . GLY B 1 94 ? -6.125 0.342 -18.715 1 82.68 94 GLY B N 1
ATOM 3258 C CA . GLY B 1 94 ? -5.497 1.623 -18.436 1 82.68 94 GLY B CA 1
ATOM 3259 C C . GLY B 1 94 ? -3.99 1.598 -18.609 1 82.68 94 GLY B C 1
ATOM 3260 O O . GLY B 1 94 ? -3.476 0.971 -19.538 1 82.68 94 GLY B O 1
ATOM 3261 N N . ASP B 1 95 ? -3.273 2.321 -17.694 1 83.35 95 ASP B N 1
ATOM 3262 C CA . ASP B 1 95 ? -1.846 2.546 -17.903 1 83.35 95 ASP B CA 1
ATOM 3263 C C . ASP B 1 95 ? -1.012 1.757 -16.897 1 83.35 95 ASP B C 1
ATOM 3265 O O . ASP B 1 95 ? 0.132 2.117 -16.612 1 83.35 95 ASP B O 1
ATOM 3269 N N . ARG B 1 96 ? -1.527 0.654 -16.42 1 86.31 96 ARG B N 1
ATOM 3270 C CA . ARG B 1 96 ? -0.839 -0.06 -15.349 1 86.31 96 ARG B CA 1
ATOM 3271 C C . ARG B 1 96 ? 0.446 -0.705 -15.858 1 86.31 96 ARG B C 1
ATOM 3273 O O . ARG B 1 96 ? 1.444 -0.765 -15.136 1 86.31 96 ARG B O 1
ATOM 3280 N N . ARG B 1 97 ? 0.353 -1.243 -17.027 1 92.12 97 ARG B N 1
ATOM 3281 C CA . ARG B 1 97 ? 1.548 -1.832 -17.622 1 92.12 97 ARG B CA 1
ATOM 3282 C C . ARG B 1 97 ? 2.638 -0.783 -17.814 1 92.12 97 ARG B C 1
ATOM 3284 O O . ARG B 1 97 ? 3.807 -1.032 -17.511 1 92.12 97 ARG B O 1
ATOM 3291 N N . TYR B 1 98 ? 2.258 0.395 -18.232 1 91.48 98 TYR B N 1
ATOM 3292 C CA . TYR B 1 98 ? 3.176 1.519 -18.386 1 91.48 98 TYR B CA 1
ATOM 3293 C C . TYR B 1 98 ? 3.718 1.968 -17.034 1 91.48 98 TYR B C 1
ATOM 3295 O O . TYR B 1 98 ? 4.907 2.27 -16.904 1 91.48 98 TYR B O 1
ATOM 3303 N N . GLU B 1 99 ? 2.889 2.029 -16.049 1 85.46 99 GLU B N 1
ATOM 3304 C CA . GLU B 1 99 ? 3.302 2.456 -14.715 1 85.46 99 GLU B CA 1
ATOM 3305 C C . GLU B 1 99 ? 4.342 1.506 -14.129 1 85.46 99 GLU B C 1
ATOM 3307 O O . GLU B 1 99 ? 5.296 1.944 -13.481 1 85.46 99 GLU B O 1
ATOM 3312 N N . LEU B 1 100 ? 4.088 0.246 -14.327 1 89.77 100 LEU B N 1
ATOM 3313 C CA . LEU B 1 100 ? 5.079 -0.725 -13.876 1 89.77 100 LEU B CA 1
ATOM 3314 C C . LEU B 1 100 ? 6.412 -0.51 -14.586 1 89.77 100 LEU B C 1
ATOM 3316 O O . LEU B 1 100 ? 7.469 -0.532 -13.95 1 89.77 100 LEU B O 1
ATOM 3320 N N . TRP B 1 101 ? 6.344 -0.299 -15.889 1 93.24 101 TRP B N 1
ATOM 3321 C CA . TRP B 1 101 ? 7.54 -0.016 -16.676 1 93.24 101 TRP B CA 1
ATOM 3322 C C . TRP B 1 101 ? 8.269 1.211 -16.137 1 93.24 101 TRP B C 1
ATOM 3324 O O . TRP B 1 101 ? 9.484 1.178 -15.931 1 93.24 101 TRP B O 1
ATOM 3334 N N . ARG B 1 102 ? 7.543 2.22 -15.922 1 89.13 102 ARG B N 1
ATOM 3335 C CA . ARG B 1 102 ? 8.135 3.452 -15.413 1 89.13 102 ARG B CA 1
ATOM 3336 C C . ARG B 1 102 ? 8.823 3.216 -14.073 1 89.13 102 ARG B C 1
ATOM 3338 O O . ARG B 1 102 ? 9.918 3.729 -13.832 1 89.13 102 ARG B O 1
ATOM 3345 N N . GLU B 1 103 ? 8.181 2.511 -13.281 1 84.94 103 GLU B N 1
ATOM 3346 C CA . GLU B 1 103 ? 8.728 2.195 -11.965 1 84.94 103 GLU B CA 1
ATOM 3347 C C . GLU B 1 103 ? 10.061 1.462 -12.084 1 84.94 103 GLU B C 1
ATOM 3349 O O . GLU B 1 103 ? 10.989 1.722 -11.315 1 84.94 103 GLU B O 1
ATOM 3354 N N . LYS B 1 104 ? 10.091 0.588 -12.974 1 89.78 104 LYS B N 1
ATOM 3355 C CA . LYS B 1 104 ? 11.29 -0.231 -13.129 1 89.78 104 LYS B CA 1
ATOM 3356 C C . LYS B 1 104 ? 12.401 0.549 -13.828 1 89.78 104 LYS B C 1
ATOM 3358 O O . LYS B 1 104 ? 13.584 0.251 -13.647 1 89.78 104 LYS B O 1
ATOM 3363 N N . VAL B 1 105 ? 11.988 1.58 -14.541 1 91.08 105 VAL B N 1
ATOM 3364 C CA . VAL B 1 105 ? 12.967 2.322 -15.329 1 91.08 105 VAL B CA 1
ATOM 3365 C C . VAL B 1 105 ? 13.496 3.502 -14.518 1 91.08 105 VAL B C 1
ATOM 3367 O O . VAL B 1 105 ? 14.705 3.741 -14.474 1 91.08 105 VAL B O 1
ATOM 3370 N N . PHE B 1 106 ? 12.584 4.459 -13.948 1 80.25 106 PHE B N 1
ATOM 3371 C CA . PHE B 1 106 ? 12.967 5.737 -13.359 1 80.25 106 PHE B CA 1
ATOM 3372 C C . PHE B 1 106 ? 13.205 5.593 -11.861 1 80.25 106 PHE B C 1
ATOM 3374 O O . PHE B 1 106 ? 13.727 6.508 -11.22 1 80.25 106 PHE B O 1
ATOM 3381 N N . LEU B 1 107 ? 13.402 4.645 -11.242 1 63.41 107 LEU B N 1
ATOM 3382 C CA . LEU B 1 107 ? 13.566 4.377 -9.817 1 63.41 107 LEU B CA 1
ATOM 3383 C C . LEU B 1 107 ? 13.206 5.605 -8.988 1 63.41 107 LEU B C 1
ATOM 3385 O O . LEU B 1 107 ? 12.915 5.49 -7.795 1 63.41 107 LEU B O 1
ATOM 3389 N N . SER B 1 108 ? 13.449 7.031 -9.326 1 50.75 108 SER B N 1
ATOM 3390 C CA . SER B 1 108 ? 13.472 8.26 -8.539 1 50.75 108 SER B CA 1
ATOM 3391 C C . SER B 1 108 ? 12.083 8.881 -8.444 1 50.75 108 SER B C 1
ATOM 3393 O O . SER B 1 108 ? 11.838 9.74 -7.595 1 50.75 108 SER B O 1
ATOM 3395 N N . ASP B 1 109 ? 11.271 8.871 -9.372 1 47.46 109 ASP B N 1
ATOM 3396 C CA . ASP B 1 109 ? 10.458 10.073 -9.531 1 47.46 109 ASP B CA 1
ATOM 3397 C C . ASP B 1 109 ? 9.578 10.307 -8.305 1 47.46 109 ASP B C 1
ATOM 3399 O O . ASP B 1 109 ? 9.516 9.463 -7.409 1 47.46 109 ASP B O 1
ATOM 3403 N N . THR B 1 110 ? 8.229 10.871 -8.535 1 45.78 110 THR B N 1
ATOM 3404 C CA . THR B 1 110 ? 7.405 11.89 -7.895 1 45.78 110 THR B CA 1
ATOM 3405 C C . THR B 1 110 ? 6.759 11.345 -6.625 1 45.78 110 THR B C 1
ATOM 3407 O O . THR B 1 110 ? 6.631 10.13 -6.459 1 45.78 110 THR B O 1
ATOM 3410 N N . GLY B 1 111 ? 6.711 12.096 -5.651 1 49.27 111 GLY B N 1
ATOM 3411 C CA . GLY B 1 111 ? 5.98 11.962 -4.401 1 49.27 111 GLY B CA 1
ATOM 3412 C C . GLY B 1 111 ? 4.908 10.889 -4.448 1 49.27 111 GLY B C 1
ATOM 3413 O O . GLY B 1 111 ? 4.241 10.716 -5.47 1 49.27 111 GLY B O 1
ATOM 3414 N N . PRO B 1 112 ? 5.089 9.835 -3.696 1 48.76 112 PRO B N 1
ATOM 3415 C CA . PRO B 1 112 ? 4.256 8.632 -3.641 1 48.76 112 PRO B CA 1
ATOM 3416 C C . PRO B 1 112 ? 2.77 8.935 -3.819 1 48.76 112 PRO B C 1
ATOM 3418 O O . PRO B 1 112 ? 2.183 9.66 -3.012 1 48.76 112 PRO B O 1
ATOM 3421 N N . THR B 1 113 ? 2.223 9.443 -5.055 1 51.09 113 THR B N 1
ATOM 3422 C CA . THR B 1 113 ? 0.771 9.581 -5.019 1 51.09 113 THR B CA 1
ATOM 3423 C C . THR B 1 113 ? 0.098 8.212 -5.058 1 51.09 113 THR B C 1
ATOM 3425 O O . THR B 1 113 ? 0.194 7.495 -6.056 1 51.09 113 THR B O 1
ATOM 3428 N N . ILE B 1 114 ? 0.114 7.359 -3.89 1 55.55 114 ILE B N 1
ATOM 3429 C CA . ILE B 1 114 ? -0.61 6.095 -3.819 1 55.55 114 ILE B CA 1
ATOM 3430 C C . ILE B 1 114 ? -2.103 6.365 -3.647 1 55.55 114 ILE B C 1
ATOM 3432 O O . ILE B 1 114 ? -2.499 7.212 -2.843 1 55.55 114 ILE B O 1
ATOM 3436 N N . ALA B 1 115 ? -2.814 5.757 -4.598 1 61.64 115 ALA B N 1
ATOM 3437 C CA . ALA B 1 115 ? -4.252 5.78 -4.341 1 61.64 115 ALA B CA 1
ATOM 3438 C C . ALA B 1 115 ? -4.562 5.314 -2.921 1 61.64 115 ALA B C 1
ATOM 3440 O O . ALA B 1 115 ? -4.034 4.298 -2.465 1 61.64 115 ALA B O 1
ATOM 3441 N N . PRO B 1 116 ? -5.283 6.032 -2.134 1 63.26 116 PRO B N 1
ATOM 3442 C CA . PRO B 1 116 ? -5.561 5.752 -0.723 1 63.26 116 PRO B CA 1
ATOM 3443 C C . PRO B 1 116 ? -6.133 4.353 -0.502 1 63.26 116 PRO B C 1
ATOM 3445 O O . PRO B 1 116 ? -5.749 3.669 0.451 1 63.26 116 PRO B O 1
ATOM 3448 N N . ALA B 1 117 ? -7.004 3.879 -1.416 1 64.3 117 ALA B N 1
ATOM 3449 C CA . ALA B 1 117 ? -7.632 2.572 -1.244 1 64.3 117 ALA B CA 1
ATOM 3450 C C . ALA B 1 117 ? -6.601 1.451 -1.344 1 64.3 117 ALA B C 1
ATOM 3452 O O . ALA B 1 117 ? -6.651 0.483 -0.581 1 64.3 117 ALA B O 1
ATOM 3453 N N . SER B 1 118 ? -5.687 1.652 -2.257 1 72.43 118 SER B N 1
ATOM 3454 C CA . SER B 1 118 ? -4.642 0.65 -2.441 1 72.43 118 SER B CA 1
ATOM 3455 C C . SER B 1 118 ? -3.719 0.584 -1.229 1 72.43 118 SER B C 1
ATOM 3457 O O . SER B 1 118 ? -3.285 -0.499 -0.831 1 72.43 118 SER B O 1
ATOM 3459 N N . MET B 1 119 ? -3.621 1.646 -0.625 1 76.82 119 MET B N 1
ATOM 3460 C CA . MET B 1 119 ? -2.779 1.701 0.567 1 76.82 119 MET B CA 1
ATOM 3461 C C . MET B 1 119 ? -3.432 0.962 1.73 1 76.82 119 MET B C 1
ATOM 3463 O O . MET B 1 119 ? -2.766 0.217 2.45 1 76.82 119 MET B O 1
ATOM 3467 N N . GLN B 1 120 ? -4.761 1.151 1.899 1 82.93 120 GLN B N 1
ATOM 3468 C CA . GLN B 1 120 ? -5.474 0.497 2.99 1 82.93 120 GLN B CA 1
ATOM 3469 C C . GLN B 1 120 ? -5.533 -1.013 2.782 1 82.93 120 GLN B C 1
ATOM 3471 O O . GLN B 1 120 ? -5.417 -1.783 3.738 1 82.93 120 GLN B O 1
ATOM 3476 N N . ALA B 1 121 ? -5.751 -1.408 1.54 1 86.57 121 ALA B N 1
ATOM 3477 C CA . ALA B 1 121 ? -5.78 -2.835 1.231 1 86.57 121 ALA B CA 1
ATOM 3478 C C . ALA B 1 121 ? -4.435 -3.489 1.536 1 86.57 121 ALA B C 1
ATOM 3480 O O . ALA B 1 121 ? -4.384 -4.575 2.118 1 86.57 121 ALA B O 1
ATOM 3481 N N . MET B 1 122 ? -3.371 -2.827 1.156 1 86.52 122 MET B N 1
ATOM 3482 C CA . MET B 1 122 ? -2.034 -3.347 1.428 1 86.52 122 MET B CA 1
ATOM 3483 C C . MET B 1 122 ? -1.767 -3.405 2.928 1 86.52 122 MET B C 1
ATOM 3485 O O . MET B 1 122 ? -1.228 -4.393 3.429 1 86.52 122 MET B O 1
ATOM 3489 N N . GLU B 1 123 ? -2.177 -2.363 3.605 1 87.81 123 GLU B N 1
ATOM 3490 C CA . GLU B 1 123 ? -2.009 -2.341 5.055 1 87.81 123 GLU B CA 1
ATOM 3491 C C . GLU B 1 123 ? -2.772 -3.485 5.717 1 87.81 123 GLU B C 1
ATOM 3493 O O . GLU B 1 123 ? -2.251 -4.149 6.615 1 87.81 123 GLU B O 1
ATOM 3498 N N . TRP B 1 124 ? -3.981 -3.673 5.275 1 91.65 124 TRP B N 1
ATOM 3499 C CA . TRP B 1 124 ? -4.802 -4.774 5.771 1 91.65 124 TRP B CA 1
ATOM 3500 C C . TRP B 1 124 ? -4.106 -6.113 5.551 1 91.65 124 TRP B C 1
ATOM 3502 O O . TRP B 1 124 ? -4.007 -6.926 6.473 1 91.65 124 TRP B O 1
ATOM 3512 N N . GLY B 1 125 ? -3.584 -6.33 4.344 1 92.08 125 GLY B N 1
ATOM 3513 C CA . GLY B 1 125 ? -2.918 -7.575 3.996 1 92.08 125 GLY B CA 1
ATOM 3514 C C . GLY B 1 125 ? -1.686 -7.849 4.838 1 92.08 125 GLY B C 1
ATOM 3515 O O . GLY B 1 125 ? -1.516 -8.953 5.358 1 92.08 125 GLY B O 1
ATOM 3516 N N . VAL B 1 126 ? -0.868 -6.903 4.981 1 89.45 126 VAL B N 1
ATOM 3517 C CA . VAL B 1 126 ? 0.375 -7.034 5.735 1 89.45 126 VAL B CA 1
ATOM 3518 C C . VAL B 1 126 ? 0.062 -7.307 7.204 1 89.45 126 VAL B C 1
ATOM 3520 O O . VAL B 1 126 ? 0.677 -8.177 7.825 1 89.45 126 VAL B O 1
ATOM 3523 N N . ASN B 1 127 ? -0.965 -6.64 7.713 1 90.79 127 ASN B N 1
ATOM 3524 C CA . ASN B 1 127 ? -1.313 -6.736 9.126 1 90.79 127 ASN B CA 1
ATOM 3525 C C . ASN B 1 127 ? -1.905 -8.101 9.466 1 90.79 127 ASN B C 1
ATOM 3527 O O . ASN B 1 127 ? -1.787 -8.569 10.6 1 90.79 127 ASN B O 1
ATOM 3531 N N . ASN B 1 128 ? -2.491 -8.768 8.522 1 95.34 128 ASN B N 1
ATOM 3532 C CA . ASN B 1 128 ? -3.21 -9.999 8.835 1 95.34 128 ASN B CA 1
ATOM 3533 C C . ASN B 1 128 ? -2.485 -11.226 8.292 1 95.34 128 ASN B C 1
ATOM 3535 O O . ASN B 1 128 ? -2.926 -12.357 8.502 1 95.34 128 ASN B O 1
ATOM 3539 N N . GLU B 1 129 ? -1.4 -11.029 7.627 1 94.97 129 GLU B N 1
ATOM 3540 C CA . GLU B 1 129 ? -0.686 -12.135 6.997 1 94.97 129 GLU B CA 1
ATOM 3541 C C . GLU B 1 129 ? -0.272 -13.183 8.026 1 94.97 129 GLU B C 1
ATOM 3543 O O . GLU B 1 129 ? -0.494 -14.379 7.827 1 94.97 129 GLU B O 1
ATOM 3548 N N . ALA B 1 130 ? 0.311 -12.798 9.121 1 95.28 130 ALA B N 1
ATOM 3549 C CA . ALA B 1 130 ? 0.756 -13.734 10.15 1 95.28 130 ALA B CA 1
ATOM 3550 C C . ALA B 1 130 ? -0.42 -14.515 10.727 1 95.28 130 ALA B C 1
ATOM 3552 O O . ALA B 1 130 ? -0.333 -15.73 10.917 1 95.28 130 ALA B O 1
ATOM 3553 N N . LYS B 1 131 ? -1.49 -13.784 11.005 1 96.77 131 LYS B N 1
ATOM 3554 C CA . LYS B 1 131 ? -2.698 -14.436 11.5 1 96.77 131 LYS B CA 1
ATOM 3555 C C . LYS B 1 131 ? -3.229 -15.451 10.491 1 96.77 131 LYS B C 1
ATOM 3557 O O . LYS B 1 131 ? -3.647 -16.548 10.867 1 96.77 131 LYS B O 1
ATOM 3562 N N . ALA B 1 132 ? -3.217 -15.077 9.257 1 98.05 132 ALA B N 1
ATOM 3563 C CA . ALA B 1 132 ? -3.674 -15.971 8.196 1 98.05 132 ALA B CA 1
ATOM 3564 C C . ALA B 1 132 ? -2.831 -17.242 8.15 1 98.05 132 ALA B C 1
ATOM 3566 O O . ALA B 1 132 ? -3.368 -18.346 8.024 1 98.05 132 ALA B O 1
ATOM 3567 N N . ILE B 1 133 ? -1.529 -17.138 8.237 1 98.09 133 ILE B N 1
ATOM 3568 C CA . ILE B 1 133 ? -0.63 -18.286 8.197 1 98.09 133 ILE B CA 1
ATOM 3569 C C . ILE B 1 133 ? -0.888 -19.186 9.404 1 98.09 133 ILE B C 1
ATOM 3571 O O . ILE B 1 133 ? -0.927 -20.412 9.275 1 98.09 133 ILE B O 1
ATOM 3575 N N . GLU B 1 134 ? -1.094 -18.58 10.527 1 98.01 134 GLU B N 1
ATOM 3576 C CA . GLU B 1 134 ? -1.397 -19.368 11.717 1 98.01 134 GLU B CA 1
ATOM 3577 C C . GLU B 1 134 ? -2.705 -20.137 11.553 1 98.01 134 GLU B C 1
ATOM 3579 O O . GLU B 1 134 ? -2.807 -21.295 11.963 1 98.01 134 GLU B O 1
ATOM 3584 N N . THR B 1 135 ? -3.653 -19.501 11.011 1 97.81 135 THR B N 1
ATOM 3585 C CA . THR B 1 135 ? -4.92 -20.175 10.756 1 97.81 135 THR B CA 1
ATOM 3586 C C . THR B 1 135 ? -4.732 -21.327 9.772 1 97.81 135 THR B C 1
ATOM 3588 O O . THR B 1 135 ? -5.281 -22.413 9.968 1 97.81 135 THR B O 1
ATOM 3591 N N . TYR B 1 136 ? -3.973 -21.096 8.725 1 98.22 136 TYR B N 1
ATOM 3592 C CA . TYR B 1 136 ? -3.67 -22.153 7.767 1 98.22 136 TYR B CA 1
ATOM 3593 C C . TYR B 1 136 ? -3.084 -23.373 8.467 1 98.22 136 TYR B C 1
ATOM 3595 O O . TYR B 1 136 ? -3.508 -24.504 8.218 1 98.22 136 TYR B O 1
ATOM 3603 N N . LYS B 1 137 ? -2.096 -23.114 9.331 1 97.92 137 LYS B N 1
ATOM 3604 C CA . LYS B 1 137 ? -1.465 -24.197 10.081 1 97.92 137 LYS B CA 1
ATOM 3605 C C . LYS B 1 137 ? -2.487 -24.942 10.936 1 97.92 137 LYS B C 1
ATOM 3607 O O . LYS B 1 137 ? -2.488 -26.174 10.98 1 97.92 137 LYS B O 1
ATOM 3612 N N . SER B 1 138 ? -3.318 -24.195 11.531 1 96.85 138 SER B N 1
ATOM 3613 C CA . SER B 1 138 ? -4.308 -24.781 12.428 1 96.85 138 SER B CA 1
ATOM 3614 C C . SER B 1 138 ? -5.318 -25.627 11.66 1 96.85 138 SER B C 1
ATOM 3616 O O . SER B 1 138 ? -5.672 -26.726 12.093 1 96.85 138 SER B O 1
ATOM 3618 N N . VAL B 1 139 ? -5.745 -25.15 10.536 1 96.27 139 VAL B N 1
ATOM 3619 C CA . VAL B 1 139 ? -6.792 -25.789 9.746 1 96.27 139 VAL B CA 1
ATOM 3620 C C . VAL B 1 139 ? -6.234 -27.032 9.057 1 96.27 139 VAL B C 1
ATOM 3622 O O . VAL B 1 139 ? -6.916 -28.056 8.963 1 96.27 139 VAL B O 1
ATOM 3625 N N . THR B 1 140 ? -5.042 -26.997 8.606 1 95.84 140 THR B N 1
ATOM 3626 C CA . THR B 1 140 ? -4.512 -28.065 7.765 1 95.84 140 THR B CA 1
ATOM 3627 C C . THR B 1 140 ? -3.634 -29.01 8.58 1 95.84 140 THR B C 1
ATOM 3629 O O . THR B 1 140 ? -3.359 -30.133 8.153 1 95.84 140 THR B O 1
ATOM 3632 N N . GLY B 1 141 ? -3.068 -28.473 9.716 1 94.98 141 GLY B N 1
ATOM 3633 C CA . GLY B 1 141 ? -2.108 -29.241 10.492 1 94.98 141 GLY B CA 1
ATOM 3634 C C . GLY B 1 141 ? -0.718 -29.248 9.883 1 94.98 141 GLY B C 1
ATOM 3635 O O . GLY B 1 141 ? 0.161 -29.983 10.338 1 94.98 141 GLY B O 1
ATOM 3636 N N . ARG B 1 142 ? -0.487 -28.48 8.873 1 95 142 ARG B N 1
ATOM 3637 C CA . ARG B 1 142 ? 0.806 -28.456 8.197 1 95 142 ARG B CA 1
ATOM 3638 C C . ARG B 1 142 ? 1.717 -27.389 8.797 1 95 142 ARG B C 1
ATOM 3640 O O . ARG B 1 142 ? 1.241 -26.359 9.278 1 95 142 ARG B O 1
ATOM 3647 N N . GLU B 1 143 ? 2.959 -27.701 8.662 1 95.83 143 GLU B N 1
ATOM 3648 C CA . GLU B 1 143 ? 3.945 -26.694 9.043 1 95.83 143 GLU B CA 1
ATOM 3649 C C . GLU B 1 143 ? 4.281 -25.778 7.87 1 95.83 143 GLU B C 1
ATOM 3651 O O . GLU B 1 143 ? 4.262 -26.208 6.715 1 95.83 143 GLU B O 1
ATOM 3656 N N . VAL B 1 144 ? 4.545 -24.568 8.183 1 96.65 144 VAL B N 1
ATOM 3657 C CA . VAL B 1 144 ? 4.889 -23.568 7.178 1 96.65 144 VAL B CA 1
ATOM 3658 C C . VAL B 1 144 ? 6.262 -22.975 7.486 1 96.65 144 VAL B C 1
ATOM 3660 O O . VAL B 1 144 ? 6.49 -22.459 8.583 1 96.65 144 VAL B O 1
ATOM 3663 N N . SER B 1 145 ? 7.188 -23.124 6.59 1 93.9 145 SER B N 1
ATOM 3664 C CA . SER B 1 145 ? 8.49 -22.483 6.741 1 93.9 145 SER B CA 1
ATOM 3665 C C . SER B 1 145 ? 8.561 -21.182 5.948 1 93.9 145 SER B C 1
ATOM 3667 O O . SER B 1 145 ? 7.769 -20.965 5.029 1 93.9 145 SER B O 1
ATOM 3669 N N . SER B 1 146 ? 9.411 -20.313 6.333 1 90.91 146 SER B N 1
ATOM 3670 C CA . SER B 1 146 ? 9.512 -18.991 5.724 1 90.91 146 SER B CA 1
ATOM 3671 C C . SER B 1 146 ? 10.688 -18.917 4.756 1 90.91 146 SER B C 1
ATOM 3673 O O . SER B 1 146 ? 11.707 -19.58 4.957 1 90.91 146 SER B O 1
ATOM 3675 N N . LEU B 1 147 ? 10.466 -18.248 3.704 1 85.42 147 LEU B N 1
ATOM 3676 C CA . LEU B 1 147 ? 11.494 -17.846 2.751 1 85.42 147 LEU B CA 1
ATOM 3677 C C . LEU B 1 147 ? 11.309 -16.391 2.333 1 85.42 147 LEU B C 1
ATOM 3679 O O . LEU B 1 147 ? 10.198 -15.971 2.003 1 85.42 147 LEU B O 1
ATOM 3683 N N . GLY B 1 148 ? 12.302 -15.628 2.431 1 83.86 148 GLY B N 1
ATOM 3684 C CA . GLY B 1 148 ? 12.209 -14.212 2.114 1 83.86 148 GLY B CA 1
ATOM 3685 C C . GLY B 1 148 ? 12.066 -13.941 0.629 1 83.86 148 GLY B C 1
ATOM 3686 O O . GLY B 1 148 ? 11.022 -13.467 0.176 1 83.86 148 GLY B O 1
ATOM 3687 N N . PHE B 1 149 ? 13.052 -14.19 -0.169 1 84.43 149 PHE B N 1
ATOM 3688 C CA . PHE B 1 149 ? 13.081 -13.894 -1.596 1 84.43 149 PHE B CA 1
ATOM 3689 C C . PHE B 1 149 ? 13.85 -14.968 -2.357 1 84.43 149 PHE B C 1
ATOM 3691 O O . PHE B 1 149 ? 14.925 -15.391 -1.927 1 84.43 149 PHE B O 1
ATOM 3698 N N . ALA B 1 150 ? 13.169 -15.459 -3.402 1 84.4 150 ALA B N 1
ATOM 3699 C CA . ALA B 1 150 ? 13.784 -16.476 -4.251 1 84.4 150 ALA B CA 1
ATOM 3700 C C . ALA B 1 150 ? 14.029 -15.939 -5.658 1 84.4 150 ALA B C 1
ATOM 3702 O O . ALA B 1 150 ? 13.225 -15.165 -6.183 1 84.4 150 ALA B O 1
ATOM 3703 N N . THR B 1 151 ? 15.158 -16.251 -6.117 1 78.44 151 THR B N 1
ATOM 3704 C CA . THR B 1 151 ? 15.463 -15.997 -7.52 1 78.44 151 THR B CA 1
ATOM 3705 C C . THR B 1 151 ? 15.651 -17.307 -8.279 1 78.44 151 THR B C 1
ATOM 3707 O O . THR B 1 151 ? 15.859 -18.359 -7.67 1 78.44 151 THR B O 1
ATOM 3710 N N . HIS B 1 152 ? 15.457 -17.156 -9.509 1 72.76 152 HIS B N 1
ATOM 3711 C CA . HIS B 1 152 ? 15.641 -18.357 -10.316 1 72.76 152 HIS B CA 1
ATOM 3712 C C . HIS B 1 152 ? 17.095 -18.816 -10.298 1 72.76 152 HIS B C 1
ATOM 3714 O O . HIS B 1 152 ? 18.011 -17.991 -10.315 1 72.76 152 HIS B O 1
ATOM 3720 N N . SER B 1 153 ? 17.289 -20.038 -10.158 1 62.47 153 SER B N 1
ATOM 3721 C CA . SER B 1 153 ? 18.626 -20.609 -10.036 1 62.47 153 SER B CA 1
ATOM 3722 C C . SER B 1 153 ? 19.431 -20.411 -11.317 1 62.47 153 SER B C 1
ATOM 3724 O O . SER B 1 153 ? 20.635 -20.151 -11.266 1 62.47 153 SER B O 1
ATOM 3726 N N . GLU B 1 154 ? 18.686 -20.584 -12.405 1 64.73 154 GLU B N 1
ATOM 3727 C CA . GLU B 1 154 ? 19.404 -20.385 -13.661 1 64.73 154 GLU B CA 1
ATOM 3728 C C . GLU B 1 154 ? 19.656 -18.903 -13.924 1 64.73 154 GLU B C 1
ATOM 3730 O O . GLU B 1 154 ? 18.741 -18.084 -13.816 1 64.73 154 GLU B O 1
ATOM 3735 N N . THR B 1 155 ? 20.792 -18.636 -14.114 1 57.6 155 THR B N 1
ATOM 3736 C CA . THR B 1 155 ? 21.258 -17.272 -14.341 1 57.6 155 THR B CA 1
ATOM 3737 C C . THR B 1 155 ? 20.392 -16.572 -15.384 1 57.6 155 THR B C 1
ATOM 3739 O O . THR B 1 155 ? 20.16 -15.364 -15.296 1 57.6 155 THR B O 1
ATOM 3742 N N . LYS B 1 156 ? 19.847 -17.447 -16.293 1 62 156 LYS B N 1
ATOM 3743 C CA . LYS B 1 156 ? 19.085 -16.85 -17.386 1 62 156 LYS B CA 1
ATOM 3744 C C . LYS B 1 156 ? 17.782 -16.239 -16.878 1 62 156 LYS B C 1
ATOM 3746 O O . LYS B 1 156 ? 17.185 -15.391 -17.546 1 62 156 LYS B O 1
ATOM 3751 N N . TYR B 1 157 ? 17.441 -16.538 -15.714 1 71.26 157 TYR B N 1
ATOM 3752 C CA . TYR B 1 157 ? 16.19 -16.02 -15.174 1 71.26 157 TYR B CA 1
ATOM 3753 C C . TYR B 1 157 ? 16.448 -15.094 -13.991 1 71.26 157 TYR B C 1
ATOM 3755 O O . TYR B 1 157 ? 15.591 -14.939 -13.118 1 71.26 157 TYR B O 1
ATOM 3763 N N . ASP B 1 158 ? 17.647 -14.531 -13.999 1 83.52 158 ASP B N 1
ATOM 3764 C CA . ASP B 1 158 ? 18.049 -13.716 -12.856 1 83.52 158 ASP B CA 1
ATOM 3765 C C . ASP B 1 158 ? 17.288 -12.393 -12.831 1 83.52 158 ASP B C 1
ATOM 3767 O O . ASP B 1 158 ? 17.407 -11.62 -11.877 1 83.52 158 ASP B O 1
ATOM 3771 N N . TRP B 1 159 ? 16.386 -12.216 -13.765 1 91.99 159 TRP B N 1
ATOM 3772 C CA . TRP B 1 159 ? 15.645 -10.962 -13.866 1 91.99 159 TRP B CA 1
ATOM 3773 C C . TRP B 1 159 ? 14.254 -11.101 -13.257 1 91.99 159 TRP B C 1
ATOM 3775 O O . TRP B 1 159 ? 13.52 -10.118 -13.14 1 91.99 159 TRP B O 1
ATOM 3785 N N . VAL B 1 160 ? 13.93 -12.334 -12.827 1 94.37 160 VAL B N 1
ATOM 3786 C CA . VAL B 1 160 ? 12.644 -12.556 -12.175 1 94.37 160 VAL B CA 1
ATOM 3787 C C . VAL B 1 160 ? 12.865 -12.963 -10.72 1 94.37 160 VAL B C 1
ATOM 3789 O O . VAL B 1 160 ? 13.913 -13.515 -10.376 1 94.37 160 VAL B O 1
ATOM 3792 N N . GLY B 1 161 ? 11.933 -12.648 -9.836 1 93.32 161 GLY B N 1
ATOM 3793 C CA . GLY B 1 161 ? 11.999 -12.993 -8.425 1 93.32 161 GLY B CA 1
ATOM 3794 C C . GLY B 1 161 ? 10.646 -13.334 -7.83 1 93.32 161 GLY B C 1
ATOM 3795 O O . GLY B 1 161 ? 9.609 -12.935 -8.364 1 93.32 161 GLY B O 1
ATOM 3796 N N . ALA B 1 162 ? 10.665 -14.143 -6.803 1 94 162 ALA B N 1
ATOM 3797 C CA . ALA B 1 162 ? 9.45 -14.574 -6.115 1 94 162 ALA B CA 1
ATOM 3798 C C . ALA B 1 162 ? 9.579 -14.39 -4.606 1 94 162 ALA B C 1
ATOM 3800 O O . ALA B 1 162 ? 10.648 -14.621 -4.035 1 94 162 ALA B O 1
ATOM 3801 N N . SER B 1 163 ? 8.504 -13.98 -3.983 1 92.62 163 SER B N 1
ATOM 3802 C CA . SER B 1 163 ? 8.393 -13.861 -2.532 1 92.62 163 SER B CA 1
ATOM 3803 C C . SER B 1 163 ? 7.189 -14.633 -2.005 1 92.62 163 SER B C 1
ATOM 3805 O O . SER B 1 163 ? 6.154 -14.041 -1.69 1 92.62 163 SER B O 1
ATOM 3807 N N . PRO B 1 164 ? 7.371 -15.969 -1.859 1 95.27 164 PRO B N 1
ATOM 3808 C CA . PRO B 1 164 ? 6.253 -16.743 -1.313 1 95.27 164 PRO B CA 1
ATOM 3809 C C . PRO B 1 164 ? 5.952 -16.397 0.144 1 95.27 164 PRO B C 1
ATOM 3811 O O . PRO B 1 164 ? 6.837 -15.934 0.868 1 95.27 164 PRO B O 1
ATOM 3814 N N . ASP B 1 165 ? 4.701 -16.619 0.577 1 96.07 165 ASP B N 1
ATOM 3815 C CA . ASP B 1 165 ? 4.333 -16.365 1.966 1 96.07 165 ASP B CA 1
ATOM 3816 C C . ASP B 1 165 ? 4.758 -17.521 2.868 1 96.07 165 ASP B C 1
ATOM 3818 O O . ASP B 1 165 ? 4.819 -17.372 4.09 1 96.07 165 ASP B O 1
ATOM 3822 N N . GLY B 1 166 ? 4.998 -18.706 2.232 1 96.27 166 GLY B N 1
ATOM 3823 C CA . GLY B 1 166 ? 5.478 -19.86 2.974 1 96.27 166 GLY B CA 1
ATOM 3824 C C . GLY B 1 166 ? 5.896 -21.012 2.08 1 96.27 166 GLY B C 1
ATOM 3825 O O . GLY B 1 166 ? 5.592 -21.02 0.885 1 96.27 166 GLY B O 1
ATOM 3826 N N . LEU B 1 167 ? 6.602 -21.891 2.677 1 95.68 167 LEU B N 1
ATOM 3827 C CA . LEU B 1 167 ? 6.987 -23.138 2.027 1 95.68 167 LEU B CA 1
ATOM 3828 C C . LEU B 1 167 ? 6.341 -24.334 2.718 1 95.68 167 LEU B C 1
ATOM 3830 O O . LEU B 1 167 ? 6.24 -24.366 3.947 1 95.68 167 LEU B O 1
ATOM 3834 N N . LEU B 1 168 ? 5.93 -25.232 1.899 1 96.63 168 LEU B N 1
ATOM 3835 C CA . LEU B 1 168 ? 5.19 -26.378 2.415 1 96.63 168 LEU B CA 1
ATOM 3836 C C . LEU B 1 168 ? 5.873 -27.685 2.027 1 96.63 168 LEU B C 1
ATOM 3838 O O . LEU B 1 168 ? 6.477 -27.781 0.956 1 96.63 168 LEU B O 1
ATOM 3842 N N . GLY B 1 169 ? 5.664 -28.693 2.909 1 88.68 169 GLY B N 1
ATOM 3843 C CA . GLY B 1 169 ? 6.015 -30.061 2.563 1 88.68 169 GLY B CA 1
ATOM 3844 C C . GLY B 1 169 ? 7.462 -30.4 2.865 1 88.68 169 GLY B C 1
ATOM 3845 O O . GLY B 1 169 ? 8.172 -29.611 3.492 1 88.68 169 GLY B O 1
ATOM 3846 N N . SER B 1 170 ? 7.746 -31.624 2.621 1 81.66 170 SER B N 1
ATOM 3847 C CA . SER B 1 170 ? 9.091 -32.182 2.713 1 81.66 170 SER B CA 1
ATOM 3848 C C . SER B 1 170 ? 9.502 -32.853 1.407 1 81.66 170 SER B C 1
ATOM 3850 O O . SER B 1 170 ? 8.651 -33.179 0.576 1 81.66 170 SER B O 1
ATOM 3852 N N . VAL B 1 171 ? 10.709 -32.802 1.235 1 72.26 171 VAL B N 1
ATOM 3853 C CA . VAL B 1 171 ? 11.208 -33.473 0.039 1 72.26 171 VAL B CA 1
ATOM 3854 C C . VAL B 1 171 ? 10.615 -34.877 -0.053 1 72.26 171 VAL B C 1
ATOM 3856 O O . VAL B 1 171 ? 10.543 -35.594 0.948 1 72.26 171 VAL B O 1
ATOM 3859 N N . PRO B 1 172 ? 10.147 -35.168 -1.248 1 77.22 172 PRO B N 1
ATOM 3860 C CA . PRO B 1 172 ? 10.234 -34.517 -2.557 1 77.22 172 PRO B CA 1
ATOM 3861 C C . PRO B 1 172 ? 8.983 -33.71 -2.898 1 77.22 172 PRO B C 1
ATOM 3863 O O . PRO B 1 172 ? 8.892 -33.137 -3.986 1 77.22 172 PRO B O 1
ATOM 3866 N N . ASN B 1 173 ? 7.962 -33.743 -1.993 1 86.19 173 ASN B N 1
ATOM 3867 C CA . ASN B 1 173 ? 6.698 -33.068 -2.269 1 86.19 173 ASN B CA 1
ATOM 3868 C C . ASN B 1 173 ? 6.689 -31.646 -1.716 1 86.19 173 ASN B C 1
ATOM 3870 O O . ASN B 1 173 ? 6.048 -31.375 -0.699 1 86.19 173 ASN B O 1
ATOM 3874 N N . LEU B 1 174 ? 7.33 -30.829 -2.437 1 91.8 174 LEU B N 1
ATOM 3875 C CA . LEU B 1 174 ? 7.508 -29.448 -2.003 1 91.8 174 LEU B CA 1
ATOM 3876 C C . LEU B 1 174 ? 6.459 -28.539 -2.634 1 91.8 174 LEU B C 1
ATOM 3878 O O . LEU B 1 174 ? 6.164 -28.658 -3.825 1 91.8 174 LEU B O 1
ATOM 3882 N N . GLY B 1 175 ? 5.849 -27.728 -1.77 1 96.55 175 GLY B N 1
ATOM 3883 C CA . GLY B 1 175 ? 4.852 -26.782 -2.246 1 96.55 175 GLY B CA 1
ATOM 3884 C C . GLY B 1 175 ? 5.062 -25.376 -1.717 1 96.55 175 GLY B C 1
ATOM 3885 O O . GLY B 1 175 ? 6.059 -25.102 -1.046 1 96.55 175 GLY B O 1
ATOM 3886 N N . ILE B 1 176 ? 4.219 -24.522 -2.147 1 97.84 176 ILE B N 1
ATOM 3887 C CA 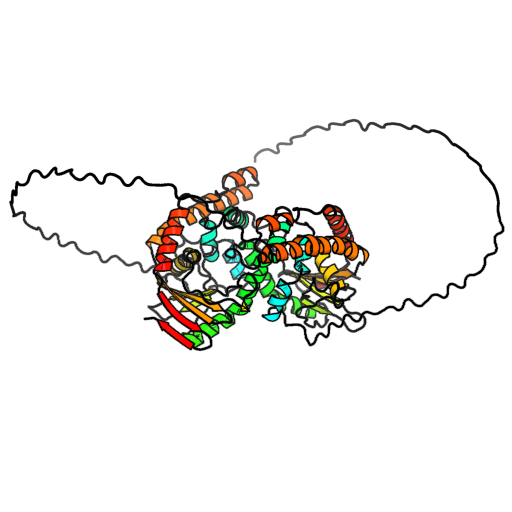. ILE B 1 176 ? 4.295 -23.11 -1.789 1 97.84 176 ILE B CA 1
ATOM 3888 C C . ILE B 1 176 ? 2.974 -22.664 -1.166 1 97.84 176 ILE B C 1
ATOM 3890 O O . ILE B 1 176 ? 1.901 -23.096 -1.594 1 97.84 176 ILE B O 1
ATOM 3894 N N . LEU B 1 177 ? 3.048 -21.898 -0.151 1 98.42 177 LEU B N 1
ATOM 3895 C CA . LEU B 1 177 ? 1.865 -21.236 0.388 1 98.42 177 LEU B CA 1
ATOM 3896 C C . LEU B 1 177 ? 1.796 -19.784 -0.073 1 98.42 177 LEU B C 1
ATOM 3898 O O . LEU B 1 177 ? 2.762 -19.033 0.081 1 98.42 177 LEU B O 1
ATOM 3902 N N . GLU B 1 178 ? 0.745 -19.384 -0.696 1 98.21 178 GLU B N 1
ATOM 3903 C CA . GLU B 1 178 ? 0.439 -18.004 -1.057 1 98.21 178 GLU B CA 1
ATOM 3904 C C . GLU B 1 178 ? -0.83 -17.519 -0.362 1 98.21 178 GLU B C 1
ATOM 3906 O O . GLU B 1 178 ? -1.907 -18.086 -0.559 1 98.21 178 GLU B O 1
ATOM 3911 N N . VAL B 1 179 ? -0.704 -16.476 0.42 1 97.99 179 VAL B N 1
ATOM 3912 C CA . VAL B 1 179 ? -1.796 -16.009 1.269 1 97.99 179 VAL B CA 1
ATOM 3913 C C . VAL B 1 179 ? -2.39 -14.728 0.69 1 97.99 179 VAL B C 1
ATOM 3915 O O . VAL B 1 179 ? -1.656 -13.836 0.257 1 97.99 179 VAL B O 1
ATOM 3918 N N . LYS B 1 180 ? -3.69 -14.661 0.618 1 96.63 180 LYS B N 1
ATOM 3919 C CA . LYS B 1 180 ? -4.435 -13.459 0.256 1 96.63 180 LYS B CA 1
ATOM 3920 C C . LYS B 1 180 ? -5.45 -13.095 1.336 1 96.63 180 LYS B C 1
ATOM 3922 O O . LYS B 1 180 ? -6.239 -13.94 1.763 1 96.63 180 LYS B O 1
ATOM 3927 N N . CYS B 1 181 ? -5.405 -11.873 1.764 1 95.99 181 CYS B N 1
ATOM 3928 C CA . CYS B 1 181 ? -6.351 -11.321 2.727 1 95.99 181 CYS B CA 1
ATOM 3929 C C . CYS B 1 181 ? -7.174 -10.201 2.102 1 95.99 181 CYS B C 1
ATOM 3931 O O . CYS B 1 181 ? -6.866 -9.022 2.286 1 95.99 181 CYS B O 1
ATOM 3933 N N . PRO B 1 182 ? -8.208 -10.564 1.386 1 92.4 182 PRO B N 1
ATOM 3934 C CA . PRO B 1 182 ? -8.99 -9.548 0.677 1 92.4 182 PRO B CA 1
ATOM 3935 C C . PRO B 1 182 ? -9.526 -8.461 1.607 1 92.4 182 PRO B C 1
ATOM 3937 O O . PRO B 1 182 ? -9.946 -8.756 2.729 1 92.4 182 PRO B O 1
ATOM 3940 N N . TYR B 1 183 ? -9.469 -7.231 1.161 1 89.46 183 TYR B N 1
ATOM 3941 C CA . TYR B 1 183 ? -9.918 -6.069 1.921 1 89.46 183 TYR B CA 1
ATOM 3942 C C . TYR B 1 183 ? -11.372 -5.738 1.604 1 89.46 183 TYR B C 1
ATOM 3944 O O . TYR B 1 183 ? -12.011 -4.968 2.325 1 89.46 183 TYR B O 1
ATOM 3952 N N . ASN B 1 184 ? -11.887 -6.404 0.591 1 86.76 184 ASN B N 1
ATOM 3953 C CA . ASN B 1 184 ? -13.29 -6.336 0.196 1 86.76 184 ASN B CA 1
ATOM 3954 C C . ASN B 1 184 ? -13.765 -4.892 0.06 1 86.76 184 ASN B C 1
ATOM 3956 O O . ASN B 1 184 ? -14.765 -4.503 0.666 1 86.76 184 ASN B O 1
ATOM 3960 N N . LYS B 1 185 ? -13.009 -4.062 -0.65 1 78.18 185 LYS B N 1
ATOM 3961 C CA . LYS B 1 185 ? -13.359 -2.678 -0.957 1 78.18 185 LYS B CA 1
ATOM 3962 C C . LYS B 1 185 ? -13.574 -1.869 0.318 1 78.18 185 LYS B C 1
ATOM 3964 O O . LYS B 1 185 ? -14.525 -1.09 0.413 1 78.18 185 LYS B O 1
ATOM 3969 N N . GLY B 1 186 ? -12.871 -2.247 1.335 1 80.32 186 GLY B N 1
ATOM 3970 C CA . GLY B 1 186 ? -12.905 -1.492 2.578 1 80.32 186 GLY B CA 1
ATOM 3971 C C . GLY B 1 186 ? -13.812 -2.109 3.626 1 80.32 186 GLY B C 1
ATOM 3972 O O . GLY B 1 186 ? -13.956 -1.569 4.725 1 80.32 186 GLY B O 1
ATOM 3973 N N . LYS B 1 187 ? -14.435 -3.212 3.256 1 85.73 187 LYS B N 1
ATOM 3974 C CA . LYS B 1 187 ? -15.325 -3.88 4.202 1 85.73 187 LYS B CA 1
ATOM 3975 C C . LYS B 1 187 ? -14.89 -5.323 4.439 1 85.73 187 LYS B C 1
ATOM 3977 O O . LYS B 1 187 ? -15.628 -6.259 4.125 1 85.73 187 LYS B O 1
ATOM 3982 N N . PRO B 1 188 ? -13.748 -5.421 4.964 1 88.21 188 PRO B N 1
ATOM 3983 C CA . PRO B 1 188 ? -13.235 -6.778 5.164 1 88.21 188 PRO B CA 1
ATOM 3984 C C . PRO B 1 188 ? -14.128 -7.618 6.075 1 88.21 188 PRO B C 1
ATOM 3986 O O . PRO B 1 188 ? -14.123 -8.848 5.987 1 88.21 188 PRO B O 1
ATOM 3989 N N . GLU B 1 189 ? -14.914 -6.975 6.929 1 89.69 189 GLU B N 1
ATOM 3990 C CA . GLU B 1 189 ? -15.809 -7.69 7.833 1 89.69 189 GLU B CA 1
ATOM 3991 C C . GLU B 1 189 ? -16.907 -8.417 7.062 1 89.69 189 GLU B C 1
ATOM 3993 O O . GLU B 1 189 ? -17.539 -9.336 7.588 1 89.69 189 GLU B O 1
ATOM 3998 N N . LEU B 1 190 ? -17.137 -8.035 5.792 1 90.31 190 LEU B N 1
ATOM 3999 C CA . LEU B 1 190 ? -18.172 -8.654 4.972 1 90.31 190 LEU B CA 1
ATOM 4000 C C . LEU B 1 190 ? -17.562 -9.627 3.969 1 90.31 190 LEU B C 1
ATOM 4002 O O . LEU B 1 19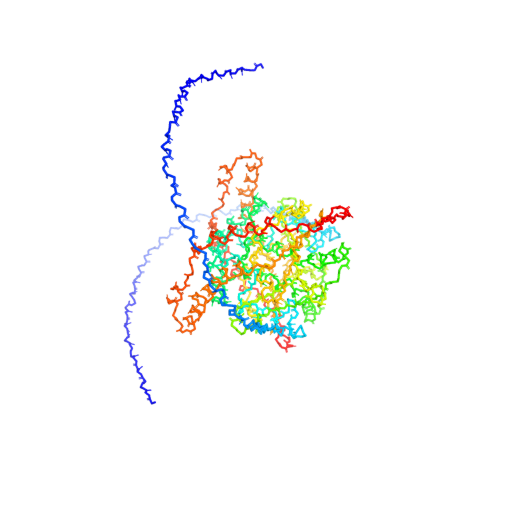0 ? -18.286 -10.302 3.234 1 90.31 190 LEU B O 1
ATOM 4006 N N . ALA B 1 191 ? -16.291 -9.689 3.952 1 91.42 191 ALA B N 1
ATOM 4007 C CA . ALA B 1 191 ? -15.621 -10.53 2.964 1 91.42 191 ALA B CA 1
ATOM 4008 C C . ALA B 1 191 ? -15.851 -12.01 3.257 1 91.42 191 ALA B C 1
ATOM 4010 O O . ALA B 1 191 ? -15.745 -12.446 4.406 1 91.42 191 ALA B O 1
ATOM 4011 N N . LEU B 1 192 ? -16.177 -12.699 2.231 1 94.3 192 LEU B N 1
ATOM 4012 C CA . LEU B 1 192 ? -16.236 -14.156 2.266 1 94.3 192 LEU B CA 1
ATOM 4013 C C . LEU B 1 192 ? -15.089 -14.766 1.468 1 94.3 192 LEU B C 1
ATOM 4015 O O . LEU B 1 192 ? -14.591 -14.153 0.521 1 94.3 192 LEU B O 1
ATOM 4019 N N . PRO B 1 193 ? -14.655 -15.935 1.917 1 96.48 193 PRO B N 1
ATOM 4020 C CA . PRO B 1 193 ? -13.614 -16.567 1.103 1 96.48 193 PRO B CA 1
ATOM 4021 C C . PRO B 1 193 ? -14.094 -16.912 -0.305 1 96.48 193 PRO B C 1
ATOM 4023 O O . PRO B 1 193 ? -15.296 -17.073 -0.529 1 96.48 193 PRO B O 1
ATOM 4026 N N . TRP B 1 194 ? -13.208 -16.971 -1.235 1 95.87 194 TRP B N 1
ATOM 4027 C CA . TRP B 1 194 ? -13.532 -17.23 -2.634 1 95.87 194 TRP B CA 1
ATOM 4028 C C . TRP B 1 194 ? -14.162 -18.608 -2.801 1 95.87 194 TRP B C 1
ATOM 4030 O O . TRP B 1 194 ? -13.748 -19.57 -2.15 1 95.87 194 TRP B O 1
ATOM 4040 N N . THR B 1 195 ? -15.088 -18.665 -3.668 1 94.42 195 THR B N 1
ATOM 4041 C CA . THR B 1 195 ? -15.654 -19.961 -4.023 1 94.42 195 THR B CA 1
ATOM 4042 C C . THR B 1 195 ? -14.899 -20.579 -5.196 1 94.42 195 THR B C 1
ATOM 4044 O O . THR B 1 195 ? -14.881 -21.801 -5.356 1 94.42 195 THR B O 1
ATOM 4047 N N . ASN B 1 196 ? -14.392 -19.698 -5.993 1 95.43 196 ASN B N 1
ATOM 4048 C CA . ASN B 1 196 ? -13.54 -20.076 -7.115 1 95.43 196 ASN B CA 1
ATOM 4049 C C . ASN B 1 196 ? -12.221 -19.309 -7.101 1 95.43 196 ASN B C 1
ATOM 4051 O O . ASN B 1 196 ? -12.172 -18.159 -6.661 1 95.43 196 ASN B O 1
ATOM 4055 N N . MET B 1 197 ? -11.253 -19.949 -7.586 1 96.14 197 MET B N 1
ATOM 4056 C CA . MET B 1 197 ? -9.948 -19.297 -7.649 1 96.14 197 MET B CA 1
ATOM 4057 C C . MET B 1 197 ? -9.963 -18.146 -8.649 1 96.14 197 MET B C 1
ATOM 4059 O O . MET B 1 197 ? -10.325 -18.333 -9.812 1 96.14 197 MET B O 1
ATOM 4063 N N . PRO B 1 198 ? -9.584 -16.969 -8.283 1 96.18 198 PRO B N 1
ATOM 4064 C CA . PRO B 1 198 ? -9.483 -15.877 -9.253 1 96.18 198 PRO B CA 1
ATOM 4065 C C . PRO B 1 198 ? -8.362 -16.091 -10.268 1 96.18 198 PRO B C 1
ATOM 4067 O O . PRO B 1 198 ? -7.206 -16.286 -9.884 1 96.18 198 PRO B O 1
ATOM 4070 N N . TYR B 1 199 ? -8.672 -15.919 -11.531 1 97.55 199 TYR B N 1
ATOM 4071 C CA . TYR B 1 199 ? -7.75 -16.281 -12.601 1 97.55 199 TYR B CA 1
ATOM 4072 C C . TYR B 1 199 ? -6.565 -15.323 -12.648 1 97.55 199 TYR B C 1
ATOM 4074 O O . TYR B 1 199 ? -5.504 -15.664 -13.175 1 97.55 199 TYR B O 1
ATOM 4082 N N . TYR B 1 200 ? -6.725 -14.124 -12.154 1 95.77 200 TYR B N 1
ATOM 4083 C CA . TYR B 1 200 ? -5.676 -13.122 -12.304 1 95.77 200 TYR B CA 1
ATOM 4084 C C . TYR B 1 200 ? -4.528 -13.386 -11.337 1 95.77 200 TYR B C 1
ATOM 4086 O O . TYR B 1 200 ? -3.5 -12.706 -11.383 1 95.77 200 TYR B O 1
ATOM 4094 N N . TYR B 1 201 ? -4.595 -14.388 -10.489 1 97.08 201 TYR B N 1
ATOM 4095 C CA . TYR B 1 201 ? -3.484 -14.803 -9.64 1 97.08 201 TYR B CA 1
ATOM 4096 C C . TYR B 1 201 ? -2.658 -15.891 -10.316 1 97.08 201 TYR B C 1
ATOM 4098 O O . TYR B 1 201 ? -1.579 -16.249 -9.836 1 97.08 201 TYR B O 1
ATOM 4106 N N . MET B 1 202 ? -3.102 -16.393 -11.406 1 98.64 202 MET B N 1
ATOM 4107 C CA . MET B 1 202 ? -2.478 -17.545 -12.052 1 98.64 202 MET B CA 1
ATOM 4108 C C . MET B 1 202 ? -1.049 -17.223 -12.475 1 98.64 202 MET B C 1
ATOM 4110 O O . MET B 1 202 ? -0.132 -18.009 -12.23 1 98.64 202 MET B O 1
ATOM 4114 N N . PRO B 1 203 ? -0.799 -16.014 -13.048 1 98.51 203 PRO B N 1
ATOM 4115 C CA . PRO B 1 203 ? 0.591 -15.72 -13.407 1 98.51 203 PRO B CA 1
ATOM 4116 C C . PRO B 1 203 ? 1.525 -15.723 -12.198 1 98.51 203 PRO B C 1
ATOM 4118 O O . PRO B 1 203 ? 2.661 -16.196 -12.293 1 98.51 203 PRO B O 1
ATOM 4121 N N . GLN B 1 204 ? 1.044 -15.245 -11.125 1 97.55 204 GLN B N 1
ATOM 4122 C CA . GLN B 1 204 ? 1.865 -15.176 -9.921 1 97.55 204 GLN B CA 1
ATOM 4123 C C . GLN B 1 204 ? 2.214 -16.572 -9.412 1 97.55 204 GLN B C 1
ATOM 4125 O O . GLN B 1 204 ? 3.386 -16.885 -9.195 1 97.55 204 GLN B O 1
ATOM 4130 N N . VAL B 1 205 ? 1.234 -17.412 -9.306 1 98.5 205 VAL B N 1
ATOM 4131 C CA . VAL B 1 205 ? 1.47 -18.703 -8.669 1 98.5 205 VAL B CA 1
ATOM 4132 C C . VAL B 1 205 ? 2.261 -19.608 -9.611 1 98.5 205 VAL B C 1
ATOM 4134 O O . VAL B 1 205 ? 3.112 -20.383 -9.168 1 98.5 205 VAL B O 1
ATOM 4137 N N . GLN B 1 206 ? 2.023 -19.533 -10.907 1 98.52 206 GLN B N 1
ATOM 4138 C CA . GLN B 1 206 ? 2.822 -20.289 -11.866 1 98.52 206 GLN B CA 1
ATOM 4139 C C . GLN B 1 206 ? 4.269 -19.802 -11.881 1 98.52 206 GLN B C 1
ATOM 4141 O O . GLN B 1 206 ? 5.199 -20.607 -11.961 1 98.52 206 GLN B O 1
ATOM 4146 N N . GLY B 1 207 ? 4.412 -18.52 -11.792 1 97.44 207 GLY B N 1
ATOM 4147 C CA . GLY B 1 207 ? 5.752 -17.964 -11.7 1 97.44 207 GLY B CA 1
ATOM 4148 C C . GLY B 1 207 ? 6.505 -18.423 -10.465 1 97.44 207 GLY B C 1
ATOM 4149 O O . GLY B 1 207 ? 7.688 -18.762 -10.543 1 97.44 207 GLY B O 1
ATOM 4150 N N . GLN B 1 208 ? 5.836 -18.422 -9.365 1 96.92 208 GLN B N 1
ATOM 4151 C CA . GLN B 1 208 ? 6.452 -18.884 -8.125 1 96.92 208 GLN B CA 1
ATOM 4152 C C . GLN B 1 208 ? 6.938 -20.325 -8.256 1 96.92 208 GLN B C 1
ATOM 4154 O O . GLN B 1 208 ? 8.057 -20.647 -7.85 1 96.92 208 GLN B O 1
ATOM 4159 N N . MET B 1 209 ? 6.106 -21.155 -8.816 1 96.64 209 MET B N 1
ATOM 4160 C CA . MET B 1 209 ? 6.475 -22.56 -8.967 1 96.64 209 MET B CA 1
ATOM 4161 C C . MET B 1 209 ? 7.699 -22.707 -9.864 1 96.64 209 MET B C 1
ATOM 4163 O O . MET B 1 209 ? 8.595 -23.503 -9.573 1 96.64 209 MET B O 1
ATOM 4167 N N . GLU B 1 210 ? 7.765 -21.943 -10.887 1 95.29 210 GLU B N 1
ATOM 4168 C CA . GLU B 1 210 ? 8.89 -22.034 -11.812 1 95.29 210 GLU B CA 1
ATOM 4169 C C . GLU B 1 210 ? 10.175 -21.519 -11.171 1 95.29 210 GLU B C 1
ATOM 4171 O O . GLU B 1 210 ? 11.22 -22.168 -11.254 1 95.29 210 GLU B O 1
ATOM 4176 N N . ILE B 1 211 ? 10.065 -20.43 -10.563 1 93.83 211 ILE B N 1
ATOM 4177 C CA . ILE B 1 211 ? 11.242 -19.785 -9.99 1 93.83 211 ILE B CA 1
ATOM 4178 C C . ILE B 1 211 ? 11.782 -20.628 -8.837 1 93.83 211 ILE B C 1
ATOM 4180 O O . ILE B 1 211 ? 12.997 -20.755 -8.668 1 93.83 211 ILE B O 1
ATOM 4184 N N . MET B 1 212 ? 10.899 -21.248 -8.133 1 92.18 212 MET B N 1
ATOM 4185 C CA . MET B 1 212 ? 11.307 -21.979 -6.937 1 92.18 212 MET B CA 1
ATOM 4186 C C . MET B 1 212 ? 11.429 -23.472 -7.228 1 92.18 212 MET B C 1
ATOM 4188 O O . MET B 1 212 ? 11.816 -24.249 -6.353 1 92.18 212 MET B O 1
ATOM 4192 N N . ASP B 1 213 ? 11.061 -23.835 -8.382 1 91.56 213 ASP B N 1
ATOM 4193 C CA . ASP B 1 213 ? 11.076 -25.229 -8.815 1 91.56 213 ASP B CA 1
ATOM 4194 C C . ASP B 1 213 ? 10.255 -26.106 -7.872 1 91.56 213 ASP B C 1
ATOM 4196 O O . ASP B 1 213 ? 10.769 -27.078 -7.315 1 91.56 213 ASP B O 1
ATOM 4200 N N . ARG B 1 214 ? 9.038 -25.754 -7.731 1 94.01 214 ARG B N 1
ATOM 4201 C CA . ARG B 1 214 ? 8.046 -26.497 -6.961 1 94.01 214 ARG B CA 1
ATOM 4202 C C . ARG B 1 214 ? 6.804 -26.782 -7.799 1 94.01 214 ARG B C 1
ATOM 4204 O O . ARG B 1 214 ? 6.509 -26.054 -8.749 1 94.01 214 ARG B O 1
ATOM 4211 N N . ASP B 1 215 ? 6.079 -27.815 -7.399 1 95.69 215 ASP B N 1
ATOM 4212 C CA . ASP B 1 215 ? 5.125 -28.35 -8.365 1 95.69 215 ASP B CA 1
ATOM 4213 C C . ASP B 1 215 ? 3.699 -27.925 -8.022 1 95.69 215 ASP B C 1
ATOM 4215 O O . ASP B 1 215 ? 2.785 -28.085 -8.835 1 95.69 215 ASP B O 1
ATOM 4219 N N . TRP B 1 216 ? 3.522 -27.362 -6.81 1 97.59 216 TRP B N 1
ATOM 4220 C CA . TRP B 1 216 ? 2.16 -26.96 -6.474 1 97.59 216 TRP B CA 1
ATOM 4221 C C . TRP B 1 216 ? 2.163 -25.793 -5.493 1 97.59 216 TRP B C 1
ATOM 4223 O O . TRP B 1 216 ? 3.152 -25.564 -4.793 1 97.59 216 TRP B O 1
ATOM 4233 N N . VAL B 1 217 ? 1.111 -25.03 -5.512 1 98.2 217 VAL B N 1
ATOM 4234 C CA . VAL B 1 217 ? 0.882 -23.901 -4.618 1 98.2 217 VAL B CA 1
ATOM 4235 C C . VAL B 1 217 ? -0.479 -24.044 -3.941 1 98.2 217 VAL B C 1
ATOM 4237 O O . VAL B 1 217 ? -1.469 -24.387 -4.592 1 98.2 217 VAL B O 1
ATOM 4240 N N . ASP B 1 218 ? -0.535 -23.926 -2.673 1 98.4 218 ASP B N 1
ATOM 4241 C CA . ASP B 1 218 ? -1.789 -23.649 -1.979 1 98.4 218 ASP B CA 1
ATOM 4242 C C . ASP B 1 218 ? -2.076 -22.149 -1.943 1 98.4 218 ASP B C 1
ATOM 4244 O O . ASP B 1 218 ? -1.428 -21.406 -1.204 1 98.4 218 ASP B O 1
ATOM 4248 N N . LEU B 1 219 ? -2.994 -21.725 -2.728 1 98.67 219 LEU B N 1
ATOM 4249 C CA . LEU B 1 219 ? -3.495 -20.358 -2.639 1 98.67 219 LEU B CA 1
ATOM 4250 C C . LEU B 1 219 ? -4.557 -20.239 -1.551 1 98.67 219 LEU B C 1
ATOM 4252 O O . LEU B 1 219 ? -5.651 -20.794 -1.682 1 98.67 219 LEU B O 1
ATOM 4256 N N . TYR B 1 220 ? -4.213 -19.53 -0.543 1 98.63 220 TYR B N 1
ATOM 4257 C CA . TYR B 1 220 ? -5.016 -19.487 0.674 1 98.63 220 TYR B CA 1
ATOM 4258 C C . TYR B 1 220 ? -5.708 -18.137 0.823 1 98.63 220 TYR B C 1
ATOM 4260 O O . TYR B 1 220 ? -5.047 -17.105 0.963 1 98.63 220 TYR B O 1
ATOM 4268 N N . CYS B 1 221 ? -7.011 -18.111 0.781 1 98.32 221 CYS B N 1
ATOM 4269 C CA . CYS B 1 221 ? -7.815 -16.914 0.999 1 98.32 221 CYS B CA 1
ATOM 4270 C C . CYS B 1 221 ? -8.342 -16.864 2.429 1 98.32 221 CYS B C 1
ATOM 4272 O O . CYS B 1 221 ? -9.175 -17.684 2.817 1 98.32 221 CYS B O 1
ATOM 4274 N N . TRP B 1 222 ? -7.869 -15.936 3.165 1 98.24 222 TRP B N 1
ATOM 4275 C CA . TRP B 1 222 ? -8.279 -15.77 4.555 1 98.24 222 TRP B CA 1
ATOM 4276 C C . TRP B 1 222 ? -9.137 -14.521 4.725 1 98.24 222 TRP B C 1
ATOM 4278 O O . TRP B 1 222 ? -8.774 -13.442 4.251 1 98.24 222 TRP B O 1
ATOM 4288 N N . THR B 1 223 ? -10.301 -14.643 5.356 1 97.16 223 THR B N 1
ATOM 4289 C CA . THR B 1 223 ? -11.156 -13.535 5.768 1 97.16 223 THR B CA 1
ATOM 4290 C C . THR B 1 223 ? -11.578 -13.69 7.226 1 97.16 223 THR B C 1
ATOM 4292 O O . THR B 1 223 ? -11.337 -14.731 7.84 1 97.16 223 THR B O 1
ATOM 4295 N N . LEU B 1 224 ? -12.177 -12.646 7.744 1 95.56 224 LEU B N 1
ATOM 4296 C CA . LEU B 1 224 ? -12.701 -12.698 9.105 1 95.56 224 LEU B CA 1
ATOM 4297 C C . LEU B 1 224 ? -13.833 -13.714 9.213 1 95.56 224 LEU B C 1
ATOM 4299 O O . LEU B 1 224 ? -14.164 -14.166 10.311 1 95.56 224 LEU B O 1
ATOM 4303 N N . ASN B 1 225 ? -14.391 -14.072 8.051 1 96.46 225 ASN B N 1
ATOM 4304 C CA . ASN B 1 225 ? -15.581 -14.916 8.058 1 96.46 225 ASN B CA 1
ATOM 4305 C C . ASN B 1 225 ? -15.273 -16.324 7.557 1 96.46 225 ASN B C 1
ATOM 4307 O O . ASN B 1 225 ? -16.187 -17.106 7.29 1 96.46 225 ASN B O 1
ATOM 4311 N N . GLY B 1 226 ? -14.011 -16.623 7.422 1 97.51 226 GLY B N 1
ATOM 4312 C CA . GLY B 1 226 ? -13.636 -17.944 6.943 1 97.51 226 GLY B CA 1
ATOM 4313 C C . GLY B 1 226 ? -12.436 -17.924 6.014 1 97.51 226 GLY B C 1
ATOM 4314 O O . GLY B 1 226 ? -11.785 -16.889 5.856 1 97.51 226 GLY B O 1
ATOM 4315 N N . SER B 1 227 ? -12.18 -19.143 5.433 1 98.39 227 SER B N 1
ATOM 4316 C CA . SER B 1 227 ? -11.014 -19.261 4.563 1 98.39 227 SER B CA 1
ATOM 4317 C C . SER B 1 227 ? -11.177 -20.411 3.574 1 98.39 227 SER B C 1
ATOM 4319 O O . SER B 1 227 ? -12.008 -21.299 3.777 1 98.39 227 SER B O 1
ATOM 4321 N N . THR B 1 228 ? -10.458 -20.323 2.485 1 98.5 228 THR B N 1
ATOM 4322 C CA . THR B 1 228 ? -10.413 -21.394 1.495 1 98.5 228 THR B CA 1
ATOM 4323 C C . THR B 1 228 ? -8.983 -21.631 1.02 1 98.5 228 THR B C 1
ATOM 4325 O O . THR B 1 228 ? -8.162 -20.711 1.019 1 98.5 228 THR B O 1
ATOM 4328 N N . ILE B 1 229 ? -8.711 -22.885 0.605 1 98.49 229 ILE B N 1
ATOM 4329 C CA . ILE B 1 229 ? -7.436 -23.285 0.019 1 98.49 229 ILE B CA 1
ATOM 4330 C C . ILE B 1 229 ? -7.671 -23.89 -1.364 1 98.49 229 ILE B C 1
ATOM 4332 O O . ILE B 1 229 ? -8.408 -24.869 -1.503 1 98.49 229 ILE B O 1
ATOM 4336 N N . PHE B 1 230 ? -7.08 -23.295 -2.338 1 98.49 230 PHE B N 1
ATOM 4337 C CA . PHE B 1 230 ? -7.044 -23.87 -3.677 1 98.49 230 PHE B CA 1
ATOM 4338 C C . PHE B 1 230 ? -5.664 -24.436 -3.987 1 98.49 230 PHE B C 1
ATOM 4340 O O . PHE B 1 230 ? -4.652 -23.759 -3.794 1 98.49 230 PHE B O 1
ATOM 4347 N N . ARG B 1 231 ? -5.598 -25.636 -4.459 1 97.68 231 ARG B N 1
ATOM 4348 C CA . ARG B 1 231 ? -4.341 -26.208 -4.932 1 97.68 231 ARG B CA 1
ATOM 4349 C C . ARG B 1 231 ? -4.186 -26.02 -6.437 1 97.68 231 ARG B C 1
ATOM 4351 O O . ARG B 1 231 ? -5.021 -26.484 -7.216 1 97.68 231 ARG B O 1
ATOM 4358 N N . VAL B 1 232 ? -3.173 -25.343 -6.795 1 98.17 232 VAL B N 1
ATOM 4359 C CA . VAL B 1 232 ? -2.826 -25.122 -8.195 1 98.17 232 VAL B CA 1
ATOM 4360 C C . VAL B 1 232 ? -1.569 -25.914 -8.547 1 98.17 232 VAL B C 1
ATOM 4362 O O . VAL B 1 232 ? -0.583 -25.886 -7.808 1 98.17 232 VAL B O 1
ATOM 4365 N N . CYS B 1 233 ? -1.563 -26.613 -9.624 1 97.85 233 CYS B N 1
ATOM 4366 C CA . CYS B 1 233 ? -0.409 -27.387 -10.067 1 97.85 233 CYS B CA 1
ATOM 4367 C C . CYS B 1 233 ? 0.359 -26.647 -11.155 1 97.85 233 CYS B C 1
ATOM 4369 O O . CYS B 1 233 ? -0.217 -25.843 -11.889 1 97.85 233 CYS B O 1
ATOM 4371 N N . ARG B 1 234 ? 1.541 -27.014 -11.24 1 97.55 234 ARG B N 1
ATOM 4372 C CA . ARG B 1 234 ? 2.446 -26.411 -12.213 1 97.55 234 ARG B CA 1
ATOM 4373 C C . ARG B 1 234 ? 2.046 -26.783 -13.637 1 97.55 234 ARG B C 1
ATOM 4375 O O . ARG B 1 234 ? 1.744 -27.945 -13.919 1 97.55 234 ARG B O 1
ATOM 4382 N N . ASP B 1 235 ? 1.959 -25.764 -14.465 1 98.27 235 ASP B N 1
ATOM 4383 C CA . ASP B 1 235 ? 1.697 -25.942 -15.89 1 98.27 235 ASP B CA 1
ATOM 4384 C C . ASP B 1 235 ? 2.816 -25.336 -16.734 1 98.27 235 ASP B C 1
ATOM 4386 O O . ASP B 1 235 ? 2.84 -24.126 -16.966 1 98.27 235 ASP B O 1
ATOM 4390 N N . ARG B 1 236 ? 3.646 -26.114 -17.252 1 96.6 236 ARG B N 1
ATOM 4391 C CA . ARG B 1 236 ? 4.828 -25.66 -17.978 1 96.6 236 ARG B CA 1
ATOM 4392 C C . ARG B 1 236 ? 4.437 -24.933 -19.261 1 96.6 236 ARG B C 1
ATOM 4394 O O . ARG B 1 236 ? 5.118 -23.996 -19.681 1 96.6 236 ARG B O 1
ATOM 4401 N N . GLY B 1 237 ? 3.362 -25.394 -19.887 1 97.81 237 GLY B N 1
ATOM 4402 C CA . GLY B 1 237 ? 2.881 -24.707 -21.074 1 97.81 237 GLY B CA 1
ATOM 4403 C C . GLY B 1 237 ? 2.455 -23.276 -20.804 1 97.81 237 GLY B C 1
ATOM 4404 O O . GLY B 1 237 ? 2.754 -22.375 -21.591 1 97.81 237 GLY B O 1
ATOM 4405 N N . TYR B 1 238 ? 1.759 -23.082 -19.742 1 98.45 238 TYR B N 1
ATOM 4406 C CA . TYR B 1 238 ? 1.356 -21.736 -19.351 1 98.45 238 TYR B CA 1
ATOM 4407 C C . TYR B 1 238 ? 2.573 -20.861 -19.076 1 98.45 238 TYR B C 1
ATOM 4409 O O . TYR B 1 238 ? 2.626 -19.707 -19.508 1 98.45 238 TYR B O 1
ATOM 4417 N N . TRP B 1 239 ? 3.569 -21.396 -18.351 1 97.4 239 TRP B N 1
ATOM 4418 C CA . TRP B 1 239 ? 4.784 -20.644 -18.052 1 97.4 239 TRP B CA 1
ATOM 4419 C C . TRP B 1 239 ? 5.49 -20.219 -19.335 1 97.4 239 TRP B C 1
ATOM 4421 O O . TRP B 1 239 ? 5.909 -19.066 -19.467 1 97.4 239 TRP B O 1
ATOM 4431 N N . ASP B 1 240 ? 5.6 -21.152 -20.217 1 97.35 240 ASP B N 1
ATOM 4432 C CA . ASP B 1 240 ? 6.271 -20.834 -21.474 1 97.35 240 ASP B CA 1
ATOM 4433 C C . ASP B 1 240 ? 5.598 -19.655 -22.172 1 97.35 240 ASP B C 1
ATOM 4435 O O . ASP B 1 240 ? 6.275 -18.767 -22.694 1 97.35 240 ASP B O 1
ATOM 4439 N N . LEU B 1 241 ? 4.318 -19.744 -22.15 1 98.14 241 LEU B N 1
ATOM 4440 C CA . LEU B 1 241 ? 3.545 -18.68 -22.782 1 98.14 241 LEU B CA 1
ATOM 4441 C C . LEU B 1 241 ? 3.823 -17.337 -22.115 1 98.14 241 LEU B C 1
ATOM 4443 O O . LEU B 1 241 ? 4.206 -16.374 -22.784 1 98.14 241 LEU B O 1
ATOM 4447 N N . ILE B 1 242 ? 3.717 -17.238 -20.803 1 98.32 242 ILE B N 1
ATOM 4448 C CA . ILE B 1 242 ? 3.827 -15.939 -20.149 1 98.32 242 ILE B CA 1
ATOM 4449 C C . ILE B 1 242 ? 5.294 -15.52 -20.076 1 98.32 242 ILE B C 1
ATOM 4451 O O . ILE B 1 242 ? 5.606 -14.327 -20.076 1 98.32 242 ILE B O 1
ATOM 4455 N N . HIS B 1 243 ? 6.17 -16.497 -20.011 1 97.18 243 HIS B N 1
ATOM 4456 C CA . HIS B 1 243 ? 7.597 -16.196 -19.984 1 97.18 243 HIS B CA 1
ATOM 4457 C C . HIS B 1 243 ? 8.012 -15.383 -21.205 1 97.18 243 HIS B C 1
ATOM 4459 O O . HIS B 1 243 ? 8.807 -14.446 -21.092 1 97.18 243 HIS B O 1
ATOM 4465 N N . GLY B 1 244 ? 7.516 -15.784 -22.31 1 97.03 244 GLY B N 1
ATOM 4466 C CA . GLY B 1 244 ? 7.828 -15.033 -23.515 1 97.03 244 GLY B CA 1
ATOM 4467 C C . GLY B 1 244 ? 7.457 -13.565 -23.417 1 97.03 244 GLY B C 1
ATOM 4468 O O . GLY B 1 244 ? 8.255 -12.693 -23.768 1 97.03 244 GLY B O 1
ATOM 4469 N N . ILE B 1 245 ? 6.312 -13.288 -22.934 1 98.2 245 ILE B N 1
ATOM 4470 C CA . ILE B 1 245 ? 5.814 -11.921 -22.83 1 98.2 245 ILE B CA 1
ATOM 4471 C C . ILE B 1 245 ? 6.592 -11.169 -21.753 1 98.2 245 ILE B C 1
ATOM 4473 O O . ILE B 1 245 ? 6.96 -10.007 -21.941 1 98.2 245 ILE B O 1
ATOM 4477 N N . LEU B 1 246 ? 6.839 -11.817 -20.65 1 97.94 246 LEU B N 1
ATOM 4478 C CA . LEU B 1 246 ? 7.573 -11.212 -19.543 1 97.94 246 LEU B CA 1
ATOM 4479 C C . LEU B 1 246 ? 9.003 -10.88 -19.956 1 97.94 246 LEU B C 1
ATOM 4481 O O . LEU B 1 246 ? 9.525 -9.821 -19.603 1 97.94 246 LEU B O 1
ATOM 4485 N N . ARG B 1 247 ? 9.596 -11.788 -20.645 1 96.85 247 ARG B N 1
ATOM 4486 C CA . ARG B 1 247 ? 10.943 -11.559 -21.158 1 96.85 247 ARG B CA 1
ATOM 4487 C C . ARG B 1 247 ? 10.978 -10.347 -22.083 1 96.85 247 ARG B C 1
ATOM 4489 O O . ARG B 1 247 ? 11.885 -9.518 -21.995 1 96.85 247 ARG B O 1
ATOM 4496 N N . GLU B 1 248 ? 10.042 -10.276 -22.935 1 97.72 248 GLU B N 1
ATOM 4497 C CA . GLU B 1 248 ? 9.944 -9.119 -23.821 1 97.72 248 GLU B CA 1
ATOM 4498 C C . GLU B 1 248 ? 9.82 -7.823 -23.024 1 97.72 248 GLU B C 1
ATOM 4500 O O . GLU B 1 248 ? 10.513 -6.845 -23.31 1 97.72 248 GLU B O 1
ATOM 4505 N N . PHE B 1 249 ? 8.909 -7.823 -22.077 1 97.76 249 PHE B N 1
ATOM 4506 C CA . PHE B 1 249 ? 8.698 -6.652 -21.234 1 97.76 249 PHE B CA 1
ATOM 4507 C C . PHE B 1 249 ? 9.999 -6.222 -20.568 1 97.76 249 PHE B C 1
ATOM 4509 O O . PHE B 1 249 ? 10.33 -5.035 -20.549 1 97.76 249 PHE B O 1
ATOM 4516 N N . TRP B 1 250 ? 10.7 -7.143 -20.081 1 96.82 250 TRP B N 1
ATOM 4517 C CA . TRP B 1 250 ? 11.902 -6.827 -19.315 1 96.82 250 TRP B CA 1
ATOM 4518 C C . TRP B 1 250 ? 13.058 -6.464 -20.241 1 96.82 250 TRP B C 1
ATOM 4520 O O . TRP B 1 250 ? 13.684 -5.413 -20.08 1 96.82 250 TRP B O 1
ATOM 4530 N N . TRP B 1 251 ? 13.343 -7.271 -21.246 1 96.59 251 TRP B N 1
ATOM 4531 C CA . TRP B 1 251 ? 14.576 -7.165 -22.019 1 96.59 251 TRP B CA 1
ATOM 4532 C C . TRP B 1 251 ? 14.384 -6.255 -23.228 1 96.59 251 TRP B C 1
ATOM 4534 O O . TRP B 1 251 ? 15.359 -5.795 -23.828 1 96.59 251 TRP B O 1
ATOM 4544 N N . GLU B 1 252 ? 13.16 -5.965 -23.558 1 97.73 252 GLU B N 1
ATOM 4545 C CA . GLU B 1 252 ? 12.952 -5.1 -24.716 1 97.73 252 GLU B CA 1
ATOM 4546 C C . GLU B 1 252 ? 12.356 -3.758 -24.301 1 97.73 252 GLU B C 1
ATOM 4548 O O . GLU B 1 252 ? 12.381 -2.797 -25.074 1 97.73 252 GLU B O 1
ATOM 4553 N N . ASN B 1 253 ? 11.827 -3.708 -23.136 1 97.8 253 ASN B N 1
ATOM 4554 C CA . ASN B 1 253 ? 11.257 -2.443 -22.684 1 97.8 253 ASN B CA 1
ATOM 4555 C C . ASN B 1 253 ? 12.037 -1.865 -21.507 1 97.8 253 ASN B C 1
ATOM 4557 O O . ASN B 1 253 ? 12.564 -0.755 -21.591 1 97.8 253 ASN B O 1
ATOM 4561 N N . VAL B 1 254 ? 12.257 -2.578 -20.468 1 95.9 254 VAL B N 1
ATOM 4562 C CA . VAL B 1 254 ? 12.825 -2.054 -19.23 1 95.9 254 VAL B CA 1
ATOM 4563 C C . VAL B 1 254 ? 14.328 -1.841 -19.401 1 95.9 254 VAL B C 1
ATOM 4565 O O . VAL B 1 254 ? 14.83 -0.731 -19.207 1 95.9 254 VAL B O 1
ATOM 4568 N N . VAL B 1 255 ? 15.047 -2.907 -19.774 1 95.55 255 VAL B N 1
ATOM 4569 C CA . VAL B 1 255 ? 16.506 -2.885 -19.786 1 95.55 255 VAL B CA 1
ATOM 4570 C C . VAL B 1 255 ? 16.999 -1.826 -20.769 1 95.55 255 VAL B C 1
ATOM 4572 O O . VAL B 1 255 ? 17.804 -0.963 -20.409 1 95.55 255 VAL B O 1
ATOM 4575 N N . PRO B 1 256 ? 16.501 -1.793 -21.995 1 96.84 256 PRO B N 1
ATOM 4576 C CA . PRO B 1 256 ? 17.002 -0.767 -22.913 1 96.84 256 PRO B CA 1
ATOM 4577 C C . PRO B 1 256 ? 16.634 0.648 -22.475 1 96.84 256 PRO B C 1
ATOM 4579 O O . PRO B 1 256 ? 17.386 1.592 -22.727 1 96.84 256 PRO B O 1
ATOM 4582 N N . ALA B 1 257 ? 15.48 0.819 -21.871 1 96.37 257 ALA B N 1
ATOM 4583 C CA . ALA B 1 257 ? 15.105 2.131 -21.349 1 96.37 257 ALA B CA 1
ATOM 4584 C C . ALA B 1 257 ? 16.068 2.581 -20.255 1 96.37 257 ALA B C 1
ATOM 4586 O O . ALA B 1 257 ? 16.449 3.753 -20.199 1 96.37 257 ALA B O 1
ATOM 4587 N N . ARG B 1 258 ? 16.406 1.671 -19.389 1 93.22 258 ARG B N 1
ATOM 4588 C CA . ARG B 1 258 ? 17.379 1.968 -18.342 1 93.22 258 ARG B CA 1
ATOM 4589 C C . ARG B 1 258 ? 18.713 2.399 -18.941 1 93.22 258 ARG B C 1
ATOM 4591 O O . ARG B 1 258 ? 19.355 3.324 -18.439 1 93.22 258 ARG B O 1
ATOM 4598 N N . GLU B 1 259 ? 19.122 1.684 -19.935 1 94.71 259 GLU B N 1
ATOM 4599 C CA . GLU B 1 259 ? 20.375 2.013 -20.608 1 94.71 259 GLU B CA 1
ATOM 4600 C C . GLU B 1 259 ? 20.312 3.397 -21.247 1 94.71 259 GLU B C 1
ATOM 4602 O O . GLU B 1 259 ? 21.261 4.176 -21.147 1 94.71 259 GLU B O 1
ATOM 4607 N N . ALA B 1 260 ? 19.195 3.673 -21.893 1 95.44 260 ALA B N 1
ATOM 4608 C CA . ALA B 1 260 ? 19.008 4.989 -22.498 1 95.44 260 ALA B CA 1
ATOM 4609 C C . ALA B 1 260 ? 19.021 6.087 -21.439 1 95.44 260 ALA B C 1
ATOM 4611 O O . ALA B 1 260 ? 19.6 7.155 -21.65 1 95.44 260 ALA B O 1
ATOM 4612 N N . LEU B 1 261 ? 18.381 5.853 -20.359 1 91.77 261 LEU B N 1
ATOM 4613 C CA . LEU B 1 261 ? 18.343 6.804 -19.253 1 91.77 261 LEU B CA 1
ATOM 4614 C C . LEU B 1 261 ? 19.743 7.059 -18.706 1 91.77 261 LEU B C 1
ATOM 4616 O O . LEU B 1 261 ? 20.094 8.199 -18.392 1 91.77 261 LEU B O 1
ATOM 4620 N N . ALA B 1 262 ? 20.524 6.072 -18.588 1 90.2 262 ALA B N 1
ATOM 4621 C CA . ALA B 1 262 ? 21.877 6.162 -18.044 1 90.2 262 ALA B CA 1
ATOM 4622 C C . ALA B 1 262 ? 22.763 7.04 -18.923 1 90.2 262 ALA B C 1
ATOM 4624 O O . ALA B 1 262 ? 23.676 7.705 -18.427 1 90.2 262 ALA B O 1
ATOM 4625 N N . ILE B 1 263 ? 22.459 7.116 -20.19 1 90.61 263 ILE B N 1
ATOM 4626 C CA . ILE B 1 263 ? 23.288 7.906 -21.093 1 90.61 263 ILE B CA 1
ATOM 4627 C C . ILE B 1 263 ? 22.659 9.282 -21.301 1 90.61 263 ILE B C 1
ATOM 4629 O O . ILE B 1 263 ? 23.153 10.084 -22.096 1 90.61 263 ILE B O 1
ATOM 4633 N N . GLY B 1 264 ? 21.546 9.631 -20.537 1 84.17 264 GLY B N 1
ATOM 4634 C CA . GLY B 1 264 ? 20.967 10.964 -20.482 1 84.17 264 GLY B CA 1
ATOM 4635 C C . GLY B 1 264 ? 20.055 11.267 -21.656 1 84.17 264 GLY B C 1
ATOM 4636 O O . GLY B 1 264 ? 19.833 12.432 -21.992 1 84.17 264 GLY B O 1
ATOM 4637 N N . SER B 1 265 ? 19.614 10.328 -22.377 1 82.46 265 SER B N 1
ATOM 4638 C CA . SER B 1 265 ? 18.725 10.548 -23.514 1 82.46 265 SER B CA 1
ATOM 4639 C C . SER B 1 265 ? 17.271 10.284 -23.137 1 82.46 265 SER B C 1
ATOM 4641 O O . SER B 1 265 ? 16.761 9.181 -23.344 1 82.46 265 SER B O 1
ATOM 4643 N N . GLU B 1 266 ? 16.604 11.195 -22.652 1 80.22 266 GLU B N 1
ATOM 4644 C CA . GLU B 1 266 ? 15.216 11.029 -22.232 1 80.22 266 GLU B CA 1
ATOM 4645 C C . GLU B 1 266 ? 14.312 10.724 -23.422 1 80.22 266 GLU B C 1
ATOM 4647 O O . GLU B 1 266 ? 13.352 9.96 -23.3 1 80.22 266 GLU B O 1
ATOM 4652 N N . GLU B 1 267 ? 14.606 11.334 -24.553 1 86.51 267 GLU B N 1
ATOM 4653 C CA . GLU B 1 267 ? 13.818 11.096 -25.759 1 86.51 267 GLU B CA 1
ATOM 4654 C C . GLU B 1 267 ? 13.907 9.637 -26.197 1 86.51 267 GLU B C 1
ATOM 4656 O O . GLU B 1 267 ? 12.917 9.058 -26.65 1 86.51 267 GLU B O 1
ATOM 4661 N N . GLU B 1 268 ? 15.046 9.053 -25.96 1 91.93 268 GLU B N 1
ATOM 4662 C CA . GLU B 1 268 ? 15.255 7.664 -26.356 1 91.93 268 GLU B CA 1
ATOM 4663 C C . GLU B 1 268 ? 14.506 6.707 -25.432 1 91.93 268 GLU B C 1
ATOM 4665 O O . GLU B 1 268 ? 14.082 5.631 -25.856 1 91.93 268 GLU B O 1
ATOM 4670 N N . VAL B 1 269 ? 14.342 7.09 -24.203 1 94.48 269 VAL B N 1
ATOM 4671 C CA . VAL B 1 269 ? 13.675 6.24 -23.222 1 94.48 269 VAL B CA 1
ATOM 4672 C C . VAL B 1 269 ? 12.245 5.955 -23.673 1 94.48 269 VAL B C 1
ATOM 4674 O O . VAL B 1 269 ? 11.762 4.826 -23.55 1 94.48 269 VAL B O 1
ATOM 4677 N N . LYS B 1 270 ? 11.594 6.91 -24.274 1 92.42 270 LYS B N 1
ATOM 4678 C CA . LYS B 1 270 ? 10.189 6.814 -24.66 1 92.42 270 LYS B CA 1
ATOM 4679 C C . LYS B 1 270 ? 9.987 5.755 -25.741 1 92.42 270 LYS B C 1
ATOM 4681 O O . LYS B 1 270 ? 8.889 5.217 -25.893 1 92.42 270 LYS B O 1
ATOM 4686 N N . LYS B 1 271 ? 11.018 5.423 -26.482 1 94.94 271 LYS B N 1
ATOM 4687 C CA . LYS B 1 271 ? 10.949 4.441 -27.56 1 94.94 271 LYS B CA 1
ATOM 4688 C C . LYS B 1 271 ? 10.687 3.041 -27.013 1 94.94 271 LYS B C 1
ATOM 4690 O O . LYS B 1 271 ? 10.235 2.158 -27.745 1 94.94 271 LYS B O 1
ATOM 4695 N N . TYR B 1 272 ? 10.935 2.905 -25.753 1 97.05 272 TYR B N 1
ATOM 4696 C CA . TYR B 1 272 ? 10.865 1.562 -25.188 1 97.05 272 TYR B CA 1
ATOM 4697 C C . TYR B 1 272 ? 9.617 1.395 -24.331 1 97.05 272 TYR B C 1
ATOM 4699 O O . TYR B 1 272 ? 9.446 0.371 -23.666 1 97.05 272 TYR B O 1
ATOM 4707 N N . GLU B 1 273 ? 8.75 2.364 -24.41 1 95.52 273 GLU B N 1
ATOM 4708 C CA . GLU B 1 273 ? 7.49 2.283 -23.677 1 95.52 273 GLU B CA 1
ATOM 4709 C C . GLU B 1 273 ? 6.625 1.136 -24.192 1 95.52 273 GLU B C 1
ATOM 4711 O O . GLU B 1 273 ? 6.406 1.01 -25.398 1 95.52 273 GLU B O 1
ATOM 4716 N N . PRO B 1 274 ? 6.175 0.302 -23.249 1 96.27 274 PRO B N 1
ATOM 4717 C CA . PRO B 1 274 ? 5.313 -0.788 -23.712 1 96.27 274 PRO B CA 1
ATOM 4718 C C . PRO B 1 274 ? 3.896 -0.322 -24.036 1 96.27 274 PRO B C 1
ATOM 4720 O O . PRO B 1 274 ? 3.441 0.697 -23.51 1 96.27 274 PRO B O 1
ATOM 4723 N N . THR B 1 275 ? 3.219 -1.07 -24.902 1 94.57 275 THR B N 1
ATOM 4724 C CA . THR B 1 275 ? 1.795 -0.845 -25.126 1 94.57 275 THR B CA 1
ATOM 4725 C C . THR B 1 275 ? 0.988 -1.213 -23.885 1 94.57 275 THR B C 1
ATOM 4727 O O . THR B 1 275 ? 1.465 -1.956 -23.025 1 94.57 275 THR B O 1
ATOM 4730 N N . SER B 1 276 ? -0.156 -0.719 -23.821 1 91.75 276 SER B N 1
ATOM 4731 C CA . SER B 1 276 ? -1.009 -0.972 -22.665 1 91.75 276 SER B CA 1
ATOM 4732 C C . SER B 1 276 ? -1.385 -2.447 -22.568 1 91.75 276 SER B C 1
ATOM 4734 O O . SER B 1 276 ? -1.573 -2.974 -21.47 1 91.75 276 SER B O 1
ATOM 4736 N N . ILE B 1 277 ? -1.513 -3.082 -23.727 1 93.41 277 ILE B N 1
ATOM 4737 C CA . ILE B 1 277 ? -1.844 -4.502 -23.773 1 93.41 277 ILE B CA 1
ATOM 4738 C C . ILE B 1 277 ? -0.911 -5.218 -24.747 1 93.41 277 ILE B C 1
ATOM 4740 O O . ILE B 1 277 ? -0.533 -4.659 -25.779 1 93.41 277 ILE B O 1
ATOM 4744 N N . HIS B 1 278 ? -0.516 -6.346 -24.413 1 95.91 278 HIS B N 1
ATOM 4745 C CA . HIS B 1 278 ? 0.255 -7.188 -25.32 1 95.91 278 HIS B CA 1
ATOM 4746 C C . HIS B 1 278 ? -0.657 -7.944 -26.28 1 95.91 278 HIS B C 1
ATOM 4748 O O . HIS B 1 278 ? -1.806 -8.243 -25.946 1 95.91 278 HIS B O 1
ATOM 4754 N N . LYS B 1 279 ? -0.174 -8.362 -27.393 1 96.68 279 LYS B N 1
ATOM 4755 C CA . LYS B 1 279 ? -0.969 -9.031 -28.418 1 96.68 279 LYS B CA 1
ATOM 4756 C C . LYS B 1 279 ? -1.485 -10.379 -27.922 1 96.68 279 LYS B C 1
ATOM 4758 O O . LYS B 1 279 ? -2.541 -10.843 -28.356 1 96.68 279 LYS B O 1
ATOM 4763 N N . GLN B 1 280 ? -0.778 -10.986 -26.971 1 97.88 280 GLN B N 1
ATOM 4764 C CA . GLN B 1 280 ? -1.149 -12.318 -26.505 1 97.88 280 GLN B CA 1
ATOM 4765 C C . GLN B 1 280 ? -1.875 -12.25 -25.164 1 97.88 280 GLN B C 1
ATOM 4767 O O . GLN B 1 280 ? -2.176 -13.282 -24.562 1 97.88 280 GLN B O 1
ATOM 4772 N N . THR B 1 281 ? -2.171 -11.098 -24.702 1 97.58 281 THR B N 1
ATOM 4773 C CA . THR B 1 281 ? -2.802 -10.945 -23.395 1 97.58 281 THR B CA 1
ATOM 4774 C C . THR B 1 281 ? -4.129 -11.696 -23.345 1 97.58 281 THR B C 1
ATOM 4776 O O . THR B 1 281 ? -4.423 -12.382 -22.364 1 97.58 281 THR B O 1
ATOM 4779 N N . GLY B 1 282 ? -4.926 -11.562 -24.368 1 97.69 282 GLY B N 1
ATOM 4780 C CA . GLY B 1 282 ? -6.193 -12.274 -24.414 1 97.69 282 GLY B CA 1
ATOM 4781 C C . GLY B 1 282 ? -6.04 -13.775 -24.255 1 97.69 282 GLY B C 1
ATOM 4782 O O . GLY B 1 282 ? -6.811 -14.41 -23.533 1 97.69 282 GLY B O 1
ATOM 4783 N N . LEU B 1 283 ? -5.084 -14.351 -24.954 1 98.51 283 LEU B N 1
ATOM 4784 C CA . LEU B 1 283 ? -4.807 -15.78 -24.866 1 98.51 283 LEU B CA 1
ATOM 4785 C C . LEU B 1 283 ? -4.389 -16.167 -23.451 1 98.51 283 LEU B C 1
ATOM 4787 O O . LEU B 1 283 ? -4.846 -17.182 -22.919 1 98.51 283 LEU B O 1
ATOM 4791 N N . VAL B 1 284 ? -3.536 -15.375 -22.832 1 98.64 284 VAL B N 1
ATOM 4792 C CA . VAL B 1 284 ? -3.054 -15.654 -21.484 1 98.64 284 VAL B CA 1
ATOM 4793 C C . VAL B 1 284 ? -4.223 -15.631 -20.501 1 98.64 284 VAL B C 1
ATOM 4795 O O . VAL B 1 284 ? -4.314 -16.484 -19.616 1 98.64 284 VAL B O 1
ATOM 4798 N N . ILE B 1 285 ? -5.119 -14.666 -20.652 1 98.22 285 ILE B N 1
ATOM 4799 C CA . ILE B 1 285 ? -6.274 -14.546 -19.769 1 98.22 285 ILE B CA 1
ATOM 4800 C C . ILE B 1 285 ? -7.163 -15.779 -19.912 1 98.22 285 ILE B C 1
ATOM 4802 O O . ILE B 1 285 ? -7.596 -16.359 -18.913 1 98.22 285 ILE B O 1
ATOM 4806 N N . ARG B 1 286 ? -7.414 -16.175 -21.139 1 98.46 286 ARG B N 1
ATOM 4807 C CA . ARG B 1 286 ? -8.233 -17.36 -21.375 1 98.46 286 ARG B CA 1
ATOM 4808 C C . ARG B 1 286 ? -7.611 -18.593 -20.727 1 98.46 286 ARG B C 1
ATOM 4810 O O . ARG B 1 286 ? -8.307 -19.38 -20.083 1 98.46 286 ARG B O 1
ATOM 4817 N N . LYS B 1 287 ? -6.372 -18.756 -20.914 1 98.75 287 LYS B N 1
ATOM 4818 C CA . LYS B 1 287 ? -5.679 -19.899 -20.327 1 98.75 287 LYS B CA 1
ATOM 4819 C C . LYS B 1 287 ? -5.682 -19.82 -18.803 1 98.75 287 LYS B C 1
ATOM 4821 O O . LYS B 1 287 ? -5.79 -20.843 -18.123 1 98.75 287 LYS B O 1
ATOM 4826 N N . SER B 1 288 ? -5.527 -18.601 -18.265 1 98.69 288 SER B N 1
ATOM 4827 C CA . SER B 1 288 ? -5.605 -18.407 -16.821 1 98.69 288 SER B CA 1
ATOM 4828 C C . SER B 1 288 ? -6.963 -18.839 -16.278 1 98.69 288 SER B C 1
ATOM 4830 O O . SER B 1 288 ? -7.042 -19.482 -15.229 1 98.69 288 SER B O 1
ATOM 4832 N N . MET B 1 289 ? -7.963 -18.479 -16.979 1 98.34 289 MET B N 1
ATOM 4833 C CA . MET B 1 289 ? -9.317 -18.841 -16.57 1 98.34 289 MET B CA 1
ATOM 4834 C C . MET B 1 289 ? -9.507 -20.354 -16.593 1 98.34 289 MET B C 1
ATOM 4836 O O . MET B 1 289 ? -10.122 -20.921 -15.689 1 98.34 289 MET B O 1
ATOM 4840 N N . GLU B 1 290 ? -8.981 -21.021 -17.651 1 98.35 290 GLU B N 1
ATOM 4841 C CA . GLU B 1 290 ? -9.055 -22.474 -17.763 1 98.35 290 GLU B CA 1
ATOM 4842 C C . GLU B 1 290 ? -8.355 -23.155 -16.591 1 98.35 290 GLU B C 1
ATOM 4844 O O . GLU B 1 290 ? -8.919 -24.05 -15.958 1 98.35 290 GLU B O 1
ATOM 4849 N N . LEU B 1 291 ? -7.177 -22.705 -16.264 1 98.46 291 LEU B N 1
ATOM 4850 C CA . LEU B 1 291 ? -6.407 -23.294 -15.174 1 98.46 291 LEU B CA 1
ATOM 4851 C C . LEU B 1 291 ? -7.072 -23.022 -13.829 1 98.46 291 LEU B C 1
ATOM 4853 O O . LEU B 1 291 ? -7.071 -23.882 -12.945 1 98.46 291 LEU B O 1
ATOM 4857 N N . ALA B 1 292 ? -7.617 -21.802 -13.671 1 98.19 292 ALA B N 1
ATOM 4858 C CA . ALA B 1 292 ? -8.306 -21.45 -12.432 1 98.19 292 ALA B CA 1
ATOM 4859 C C . ALA B 1 292 ? -9.527 -22.34 -12.212 1 98.19 292 ALA B C 1
ATOM 4861 O O . ALA B 1 292 ? -9.755 -22.827 -11.102 1 98.19 292 ALA B O 1
ATOM 4862 N N . SER B 1 293 ? -10.26 -22.553 -13.277 1 96.51 293 SER B N 1
ATOM 4863 C CA . SER B 1 293 ? -11.441 -23.406 -13.204 1 96.51 293 SER B CA 1
ATOM 4864 C C . SER B 1 293 ? -11.064 -24.846 -12.87 1 96.51 293 SER B C 1
ATOM 4866 O O . SER B 1 293 ? -11.853 -25.576 -12.267 1 96.51 293 SER B O 1
ATOM 4868 N N . GLY B 1 294 ? -9.874 -25.235 -13.273 1 95.32 294 GLY B N 1
ATOM 4869 C CA . GLY B 1 294 ? -9.406 -26.59 -13.032 1 95.32 294 GLY B CA 1
ATOM 4870 C C . GLY B 1 294 ? -8.718 -26.753 -11.689 1 95.32 294 GLY B C 1
ATO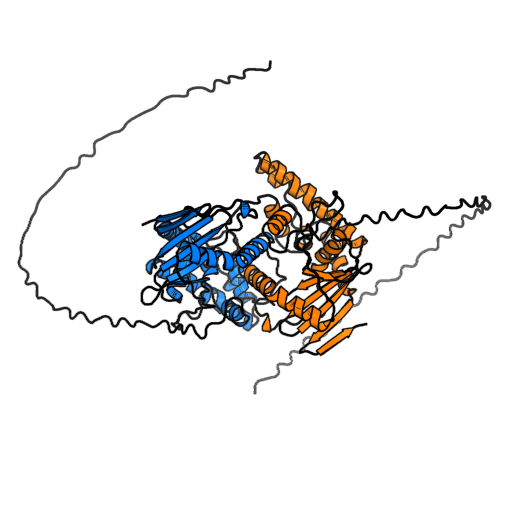M 4871 O O . GLY B 1 294 ? -8.356 -27.867 -11.303 1 95.32 294 GLY B O 1
ATOM 4872 N N . SER B 1 295 ? -8.53 -25.648 -10.934 1 95.28 295 SER B N 1
ATOM 4873 C CA . SER B 1 295 ? -7.865 -25.718 -9.637 1 95.28 295 SER B CA 1
ATOM 4874 C C . SER B 1 295 ? -8.768 -26.354 -8.586 1 95.28 295 SER B C 1
ATOM 4876 O O . SER B 1 295 ? -9.973 -26.096 -8.557 1 95.28 295 SER B O 1
ATOM 4878 N N . LYS B 1 296 ? -8.203 -27.123 -7.762 1 93.29 296 LYS B N 1
ATOM 4879 C CA . LYS B 1 296 ? -8.955 -27.902 -6.783 1 93.29 296 LYS B CA 1
ATOM 4880 C C . LYS B 1 296 ? -9.169 -27.109 -5.497 1 93.29 296 LYS B C 1
ATOM 4882 O O . LYS B 1 296 ? -8.217 -26.578 -4.923 1 93.29 296 LYS B O 1
ATOM 4887 N N . LEU B 1 297 ? -10.413 -27.028 -5.083 1 96.82 297 LEU B N 1
ATOM 4888 C CA . LEU B 1 297 ? -10.694 -26.565 -3.728 1 96.82 297 LEU B CA 1
ATOM 4889 C C . LEU B 1 297 ? -10.364 -27.647 -2.705 1 96.82 297 LEU B C 1
ATOM 4891 O O . LEU B 1 297 ? -11.045 -28.673 -2.638 1 96.82 297 LEU B O 1
ATOM 4895 N N . LEU B 1 298 ? -9.363 -27.479 -1.892 1 96.87 298 LEU B N 1
ATOM 4896 C CA . LEU B 1 298 ? -8.883 -28.501 -0.967 1 96.87 298 LEU B CA 1
ATOM 4897 C C . LEU B 1 298 ? -9.602 -28.401 0.374 1 96.87 298 LEU B C 1
ATOM 4899 O O . LEU B 1 298 ? -9.833 -29.416 1.036 1 96.87 298 LEU B O 1
ATOM 4903 N N . CYS B 1 299 ? -9.873 -27.153 0.747 1 96.86 299 CYS B N 1
ATOM 4904 C CA . CYS B 1 299 ? -10.375 -26.951 2.102 1 96.86 299 CYS B CA 1
ATOM 4905 C C . CYS B 1 299 ? -11.2 -25.673 2.192 1 96.86 299 CYS B C 1
ATOM 4907 O O . CYS B 1 299 ? -10.889 -24.68 1.533 1 96.86 299 CYS B O 1
ATOM 4909 N N . ARG B 1 300 ? -12.229 -25.715 2.912 1 96.8 300 ARG B N 1
ATOM 4910 C CA . ARG B 1 300 ? -13.046 -24.56 3.27 1 96.8 300 ARG B CA 1
ATOM 4911 C C . ARG B 1 300 ? -13.315 -24.524 4.771 1 96.8 300 ARG B C 1
ATOM 4913 O O . ARG B 1 300 ? -13.709 -25.532 5.36 1 96.8 300 ARG B O 1
ATOM 4920 N N . GLU B 1 301 ? -12.986 -23.475 5.352 1 96.14 301 GLU B N 1
ATOM 4921 C CA . GLU B 1 301 ? -13.288 -23.253 6.763 1 96.14 301 GLU B CA 1
ATOM 4922 C C . GLU B 1 301 ? -14.263 -22.092 6.943 1 96.14 301 GLU B C 1
ATOM 4924 O O . GLU B 1 301 ? -13.968 -20.961 6.552 1 96.14 301 GLU B O 1
ATOM 4929 N N . ILE B 1 302 ? -15.408 -22.317 7.498 1 93.47 302 ILE B N 1
ATOM 4930 C CA . ILE B 1 302 ? -16.411 -21.297 7.779 1 93.47 302 ILE B CA 1
ATOM 4931 C C . ILE B 1 302 ? -16.881 -21.42 9.227 1 93.47 302 ILE B C 1
ATOM 4933 O O . ILE B 1 302 ? -17.362 -22.477 9.643 1 93.47 302 ILE B O 1
ATOM 4937 N N . ALA B 1 303 ? -16.73 -20.341 10 1 88.86 303 ALA B N 1
ATOM 4938 C CA . ALA B 1 303 ? -17.189 -20.274 11.385 1 88.86 303 ALA B CA 1
ATOM 4939 C C . ALA B 1 303 ? -16.662 -21.455 12.195 1 88.86 303 ALA B C 1
ATOM 4941 O O . ALA B 1 303 ? -17.421 -22.112 12.911 1 88.86 303 ALA B O 1
ATOM 4942 N N . GLY B 1 304 ? -15.463 -21.819 11.942 1 86.93 304 GLY B N 1
ATOM 4943 C CA . GLY B 1 304 ? -14.828 -22.864 12.73 1 86.93 304 GLY B CA 1
ATOM 4944 C C . GLY B 1 304 ? -15.031 -24.252 12.153 1 86.93 304 GLY B C 1
ATOM 4945 O O . GLY B 1 304 ? -14.401 -25.213 12.6 1 86.93 304 GLY B O 1
ATOM 4946 N N . HIS B 1 305 ? -15.907 -24.425 11.161 1 93.41 305 HIS B N 1
ATOM 4947 C CA . HIS B 1 305 ? -16.121 -25.715 10.515 1 93.41 305 HIS B CA 1
ATOM 4948 C C . HIS B 1 305 ? -15.189 -25.895 9.321 1 93.41 305 HIS B C 1
ATOM 4950 O O . HIS B 1 305 ? -15.187 -25.073 8.401 1 93.41 305 HIS B O 1
ATOM 4956 N N . VAL B 1 306 ? -14.504 -26.965 9.363 1 94.53 306 VAL B N 1
ATOM 4957 C CA . VAL B 1 306 ? -13.523 -27.228 8.315 1 94.53 306 VAL B CA 1
ATOM 4958 C C . VAL B 1 306 ? -13.998 -28.387 7.441 1 94.53 306 VAL B C 1
ATOM 4960 O O . VAL B 1 306 ? -14.368 -29.447 7.952 1 94.53 306 VAL B O 1
ATOM 4963 N N . GLU B 1 307 ? -14.054 -28.132 6.16 1 94.65 307 GLU B N 1
ATOM 4964 C CA . GLU B 1 307 ? -14.395 -29.149 5.17 1 94.65 307 GLU B CA 1
ATOM 4965 C C . GLU B 1 307 ? -13.255 -29.357 4.177 1 94.65 307 GLU B C 1
ATOM 4967 O O . GLU B 1 307 ? -12.745 -28.394 3.6 1 94.65 307 GLU B O 1
ATOM 4972 N N . PHE B 1 308 ? -12.831 -30.608 4.071 1 94.29 308 PHE B N 1
ATOM 4973 C CA . PHE B 1 308 ? -11.822 -30.955 3.078 1 94.29 308 PHE B CA 1
ATOM 4974 C C . PHE B 1 308 ? -12.466 -31.583 1.848 1 94.29 308 PHE B C 1
ATOM 4976 O O . PHE B 1 308 ? -13.415 -32.36 1.966 1 94.29 308 PHE B O 1
ATOM 4983 N N . PHE B 1 309 ? -11.962 -31.132 0.751 1 89.61 309 PHE B N 1
ATOM 4984 C CA . PHE B 1 309 ? -12.509 -31.646 -0.499 1 89.61 309 PHE B CA 1
ATOM 4985 C C . PHE B 1 309 ? -11.519 -32.584 -1.179 1 89.61 309 PHE B C 1
ATOM 4987 O O . PHE B 1 309 ? -10.309 -32.353 -1.139 1 89.61 309 PHE B O 1
ATOM 4994 N N . ARG B 1 310 ? -11.857 -33.859 -1.442 1 75.11 310 ARG B N 1
ATOM 4995 C CA . ARG B 1 310 ? -11.03 -34.883 -2.072 1 75.11 310 ARG B CA 1
ATOM 4996 C C . ARG B 1 310 ? -11.054 -34.748 -3.591 1 75.11 310 ARG B C 1
ATOM 4998 O O . ARG B 1 310 ? -12.05 -34.303 -4.164 1 75.11 310 ARG B O 1
#

Radius of gyration: 33.16 Å; Cα contacts (8 Å, |Δi|>4): 969; chains: 2; bounding box: 98×126×86 Å

Solvent-accessible surface area (backbone atoms only — not comparable to full-atom values): 35535 Å² total; per-residue (Å²): 131,87,84,75,88,70,83,70,86,80,79,81,87,79,89,76,84,82,79,86,82,72,89,65,88,72,83,89,83,78,89,68,90,75,90,80,74,81,79,77,75,76,71,76,71,75,76,70,71,74,76,73,72,70,72,64,58,72,68,62,72,86,75,37,40,51,71,86,34,73,63,33,49,50,56,49,59,72,24,55,37,25,90,44,37,38,39,70,46,26,76,46,79,67,60,50,27,39,50,51,45,45,52,64,42,56,41,59,73,74,77,82,80,54,61,65,66,47,50,50,38,48,50,50,28,66,71,40,44,65,60,44,52,51,47,50,28,68,76,69,69,48,70,74,43,82,54,23,49,43,53,27,56,53,72,92,39,57,51,35,31,31,64,54,71,20,36,29,71,51,91,87,59,40,33,33,32,40,75,43,44,66,34,52,46,60,37,32,85,73,28,65,41,65,92,62,62,64,34,78,50,40,53,24,56,46,41,39,24,61,41,65,70,33,53,33,34,38,44,31,32,38,36,84,53,19,28,26,29,32,45,40,69,64,51,68,68,60,47,54,57,51,46,55,53,50,48,44,49,43,66,59,19,32,50,52,22,36,53,29,47,74,73,69,34,66,77,59,27,62,74,26,60,64,64,43,56,50,94,57,30,66,60,52,52,51,50,24,42,54,53,25,72,67,39,42,62,40,35,40,32,46,85,87,44,74,46,74,48,133,130,91,82,80,80,72,84,69,85,82,78,84,74,82,82,74,83,69,83,84,74,86,75,84,87,71,86,68,88,68,90,71,85,68,89,71,74,78,77,77,73,76,71,76,70,72,74,69,70,72,75,71,70,72,71,66,54,69,67,61,72,88,75,38,41,51,70,86,35,74,65,33,48,48,57,50,59,72,24,54,38,26,89,46,37,39,38,71,44,25,75,46,80,66,60,50,27,39,51,52,44,47,51,65,41,55,41,61,73,72,78,84,81,54,61,64,66,47,50,50,39,50,51,50,28,66,70,40,44,66,59,43,53,52,48,50,27,68,74,70,69,49,69,72,45,82,52,24,52,44,52,27,56,52,71,90,38,58,52,37,31,31,65,54,70,19,36,29,72,51,90,89,61,39,32,32,32,39,76,44,46,67,34,52,48,62,38,33,86,72,26,67,42,66,92,62,62,64,34,78,50,41,53,25,56,47,42,37,23,62,41,63,69,31,53,33,33,39,43,31,29,38,36,85,54,20,28,26,30,31,44,40,67,64,51,69,69,59,47,56,57,51,46,54,55,50,48,43,48,43,66,59,19,32,50,53,23,38,55,29,48,73,74,69,34,65,76,59,26,61,76,25,60,64,63,43,56,51,94,58,30,66,59,53,51,53,51,24,42,53,53,26,72,67,38,42,62,42,34,40,33,46,85,88,44,75,45,76,48,133

Organism: Artemisia annua (NCBI:txid35608)

Secondary structure (DSSP, 8-state):
------------------------------------------------------------GGGSPPTTSHHHHHHHHTSEEGGGHHHHHT-SSSSHHHHHHHHHHHSS-S-----HHHHHHHHHHHHHHHHHHHHHHHHH----B----EE-SSGGGTTEEE--SEEE--TTS-EEEEEE---GGG-GGG----SS--GGGHHHHHHHHHHHT-SEEEEEEEETTEEEEEEEE--HHHHHHHHHHHHHIIIIIIHHHHHHHHTT-HHHHGGGPPPSS-TTHHHHHHHHHHHHHT-EEEEEEETTEEEE--/------------------------------------------------------------GGGSPPTTSHHHHHHHHTSEEGGGHHHHTT-SSSSHHHHHHHHHHHSS-S-----HHHHHHHHHHHHHHHHHHHHHHHHH----B----EE-SSGGGTTEEE--SEEE--TTS-EEEEEE---GGG-GGG----SS--GGGHHHHHHHHHHHT-SEEEEEEEETTEEEEEEEE--HHHHHHHHHHHHHIIIIIIHHHHHHHHTT-HHHHGGGPPPSS-TTHHHHHHHHHHHHHT-EEEEEEETTEEEE--

Nearest PDB structures (foldseek):
  5zyv-assembly1_A  TM=5.843E-01  e=5.285E-03  Homo sapiens
  8fks-assembly1_NN  TM=6.130E-01  e=6.860E+00  Homo sapiens
  3dev-assembly1_B  TM=2.650E-01  e=2.547E+00  Staphylococcus haemolyticus JCSC1435
  4ttz-assembly1_D  TM=3.710E-01  e=4.060E+00  Chlamydomonas reinhardtii
  5zyv-assembly1_A  TM=5.844E-01  e=6.346E-03  Homo sapiens